Protein AF-0000000072275820 (afdb_homodimer)

Secondary structure (DSSP, 8-state):
-----------------------------S---TT-EEEEEEEETTEEEEEEE--SS--EEEEEE----SEEEEEEEES-EEEEETTEEE-PPTT-EEEEE-TT-EEEEEE-TT-EEEEEEE-HHHHHHHHGGGGGGTHHHHHHT-EEEE----HHHHHHHHHHHHHHH-TT--HHHHHHHHHHHHHHHHS---S-----SS-HHHHHHHHHHHHHHHS-TTSPPPHHHHHHHHT--HHHHHHHHHHHHSS-HHHHHHHHHHHHHHHHTTTS-HHHHHHHTT-S-HHHHHHHHHHHHSS-HHHHHHHHH-/-----------------------------S---TT-EEEEEEEETTEEEEEEE--SS--EEEEEE----SEEEEEEEES-EEEEETTEEE-PPTT-EEEEE-TT-EEEEEE-TT-EEEEEEE-HHHHHHHHGGGGGGTHHHHHHT-EEEE----HHHHHHHHHHHHHHH-TT--HHHHHHHHHHHHHHHHS---S-----SS-HHHHHHHHHHHHHHHS-TTSPPPHHHHHHHHT--HHHHHHHHHHHHSS-HHHHHHHHHHHHHHHHTTTS-HHHHHHHTT-S-HHHHHHHHHHHHSS-HHHHHHHHH-

Structure (mmCIF, N/CA/C/O backbone):
data_AF-0000000072275820-model_v1
#
loop_
_entity.id
_entity.type
_entity.pdbx_description
1 polymer 'Transcriptional regulator, AraC family'
#
loop_
_atom_site.group_PDB
_atom_site.id
_atom_site.type_symbol
_atom_site.label_atom_id
_atom_site.label_alt_id
_atom_site.label_comp_id
_atom_site.label_asym_id
_atom_site.label_entity_id
_atom_site.label_seq_id
_atom_site.pdbx_PDB_ins_code
_atom_site.Cartn_x
_atom_site.Cartn_y
_atom_site.Cartn_z
_atom_site.occupancy
_atom_site.B_iso_or_equiv
_atom_site.auth_seq_id
_atom_site.auth_comp_id
_atom_site.auth_asym_id
_atom_site.auth_atom_id
_atom_site.pdbx_PDB_model_num
ATOM 1 N N . MET A 1 1 ? 45.25 -12.016 57.812 1 24.78 1 MET A N 1
ATOM 2 C CA . MET A 1 1 ? 44.281 -12.883 57.156 1 24.78 1 MET A CA 1
ATOM 3 C C . MET A 1 1 ? 43.625 -12.164 56 1 24.78 1 MET A C 1
ATOM 5 O O . MET A 1 1 ? 43.031 -11.078 56.156 1 24.78 1 MET A O 1
ATOM 9 N N . GLU A 1 2 ? 44.031 -12.5 54.75 1 23.92 2 GLU A N 1
ATOM 10 C CA . GLU A 1 2 ? 44.094 -11.93 53.406 1 23.92 2 GLU A CA 1
ATOM 11 C C . GLU A 1 2 ? 42.75 -12.008 52.688 1 23.92 2 GLU A C 1
ATOM 13 O O . GLU A 1 2 ? 42.25 -13.102 52.375 1 23.92 2 GLU A O 1
ATOM 18 N N . ARG A 1 3 ? 41.75 -11.336 53.281 1 24.98 3 ARG A N 1
ATOM 19 C CA . ARG A 1 3 ? 40.406 -11.469 52.75 1 24.98 3 ARG A CA 1
ATOM 20 C C . ARG A 1 3 ? 40.375 -11.359 51.25 1 24.98 3 ARG A C 1
ATOM 22 O O . ARG A 1 3 ? 41.188 -10.625 50.656 1 24.98 3 ARG A O 1
ATOM 29 N N . ILE A 1 4 ? 39.719 -12.32 50.594 1 24.78 4 ILE A N 1
ATOM 30 C CA . ILE A 1 4 ? 39.406 -12.75 49.219 1 24.78 4 ILE A CA 1
ATOM 31 C C . ILE A 1 4 ? 38.75 -11.594 48.469 1 24.78 4 ILE A C 1
ATOM 33 O O . ILE A 1 4 ? 37.938 -10.844 49.031 1 24.78 4 ILE A O 1
ATOM 37 N N . ARG A 1 5 ? 39.156 -11.312 47.125 1 24.14 5 ARG A N 1
ATOM 38 C CA . ARG A 1 5 ? 39.188 -10.445 45.938 1 24.14 5 ARG A CA 1
ATOM 39 C C . ARG A 1 5 ? 37.844 -10.477 45.188 1 24.14 5 ARG A C 1
ATOM 41 O O . ARG A 1 5 ? 37.562 -11.43 44.469 1 24.14 5 ARG A O 1
ATOM 48 N N . PRO A 1 6 ? 36.656 -10.352 45.844 1 26.19 6 PRO A N 1
ATOM 49 C CA . PRO A 1 6 ? 35.562 -10.797 44.969 1 26.19 6 PRO A CA 1
ATOM 50 C C . PRO A 1 6 ? 35.5 -10.039 43.625 1 26.19 6 PRO A C 1
ATOM 52 O O . PRO A 1 6 ? 35.625 -8.812 43.625 1 26.19 6 PRO A O 1
ATOM 55 N N . SER A 1 7 ? 36.125 -10.539 42.562 1 23.16 7 SER A N 1
ATOM 56 C CA . SER A 1 7 ? 36.156 -9.922 41.25 1 23.16 7 SER A CA 1
ATOM 57 C C . SER A 1 7 ? 34.781 -9.828 40.656 1 23.16 7 SER A C 1
ATOM 59 O O . SER A 1 7 ? 34.062 -10.828 40.531 1 23.16 7 SER A O 1
ATOM 61 N N . SER A 1 8 ? 33.969 -8.844 41.031 1 24.92 8 SER A N 1
ATOM 62 C CA . SER A 1 8 ? 32.625 -8.586 40.562 1 24.92 8 SER A CA 1
ATOM 63 C C . SER A 1 8 ? 32.594 -8.5 39.031 1 24.92 8 SER A C 1
ATOM 65 O O . SER A 1 8 ? 33.094 -7.543 38.438 1 24.92 8 SER A O 1
ATOM 67 N N . GLY A 1 9 ? 32.844 -9.625 38.312 1 24.02 9 GLY A N 1
ATOM 68 C CA . GLY A 1 9 ? 32.812 -9.602 36.844 1 24.02 9 GLY A CA 1
ATOM 69 C C . GLY A 1 9 ? 31.453 -9.188 36.312 1 24.02 9 GLY A C 1
ATOM 70 O O . GLY A 1 9 ? 30.438 -9.805 36.625 1 24.02 9 GLY A O 1
ATOM 71 N N . HIS A 1 10 ? 31.172 -7.871 36.188 1 26.84 10 HIS A N 1
ATOM 72 C CA . HIS A 1 10 ? 29.953 -7.328 35.594 1 26.84 10 HIS A CA 1
ATOM 73 C C . HIS A 1 10 ? 29.719 -7.891 34.219 1 26.84 10 HIS A C 1
ATOM 75 O O . HIS A 1 10 ? 30.594 -7.805 33.344 1 26.84 10 HIS A O 1
ATOM 81 N N . PRO A 1 11 ? 28.938 -8.992 34.031 1 26 11 PRO A N 1
ATOM 82 C CA . PRO A 1 11 ? 28.719 -9.484 32.656 1 26 11 PRO A CA 1
ATOM 83 C C . PRO A 1 11 ? 28.062 -8.445 31.75 1 26 11 PRO A C 1
ATOM 85 O O . PRO A 1 11 ? 27.125 -7.773 32.156 1 26 11 PRO A O 1
ATOM 88 N N . THR A 1 12 ? 28.844 -7.602 31.094 1 25.39 12 THR A N 1
ATOM 89 C CA . THR A 1 12 ? 28.375 -6.668 30.062 1 25.39 12 THR A CA 1
ATOM 90 C C . THR A 1 12 ? 27.562 -7.395 29 1 25.39 12 THR A C 1
ATOM 92 O O . THR A 1 12 ? 28.094 -8.234 28.281 1 25.39 12 THR A O 1
ATOM 95 N N . GLY A 1 13 ? 26.391 -7.918 29.391 1 21.95 13 GLY A N 1
ATOM 96 C CA . GLY A 1 13 ? 25.562 -8.531 28.359 1 21.95 13 GLY A CA 1
ATOM 97 C C . GLY A 1 13 ? 25.391 -7.656 27.141 1 21.95 13 GLY A C 1
ATOM 98 O O . GLY A 1 13 ? 24.891 -6.531 27.234 1 21.95 13 GLY A O 1
ATOM 99 N N . GLU A 1 14 ? 26.312 -7.73 26.203 1 21.84 14 GLU A N 1
ATOM 100 C CA . GLU A 1 14 ? 26.234 -7.117 24.875 1 21.84 14 GLU A CA 1
ATOM 101 C C . GLU A 1 14 ? 24.922 -7.453 24.188 1 21.84 14 GLU A C 1
ATOM 103 O O . GLU A 1 14 ? 24.625 -8.625 23.953 1 21.84 14 GLU A O 1
ATOM 108 N N . ALA A 1 15 ? 23.891 -6.77 24.562 1 23.34 15 ALA A N 1
ATOM 109 C CA . ALA A 1 15 ? 22.672 -6.844 23.75 1 23.34 15 ALA A CA 1
ATOM 110 C C . ALA A 1 15 ? 23 -6.699 22.266 1 23.34 15 ALA A C 1
ATOM 112 O O . ALA A 1 15 ? 23.547 -5.68 21.844 1 23.34 15 ALA A O 1
ATOM 113 N N . THR A 1 16 ? 23.406 -7.828 21.641 1 22.67 16 THR A N 1
ATOM 114 C CA . THR A 1 16 ? 23.516 -7.887 20.188 1 22.67 16 THR A CA 1
ATOM 115 C C . THR A 1 16 ? 22.328 -7.188 19.516 1 22.67 16 THR A C 1
ATOM 117 O O . THR A 1 16 ? 21.188 -7.582 19.719 1 22.67 16 THR A O 1
ATOM 120 N N . THR A 1 17 ? 22.328 -5.926 19.516 1 23.05 17 THR A N 1
ATOM 121 C CA . THR A 1 17 ? 21.484 -5.09 18.672 1 23.05 17 THR A CA 1
ATOM 122 C C . THR A 1 17 ? 21.281 -5.723 17.297 1 23.05 17 THR A C 1
ATOM 124 O O . THR A 1 17 ? 22.234 -5.836 16.516 1 23.05 17 THR A O 1
ATOM 127 N N . ARG A 1 18 ? 20.672 -6.879 17.344 1 23.61 18 ARG A N 1
ATOM 128 C CA . ARG A 1 18 ? 20.391 -7.461 16.031 1 23.61 18 ARG A CA 1
ATOM 129 C C . ARG A 1 18 ? 19.859 -6.402 15.07 1 23.61 18 ARG A C 1
ATOM 131 O O . ARG A 1 18 ? 18.734 -5.906 15.242 1 23.61 18 ARG A O 1
ATOM 138 N N . MET A 1 19 ? 20.688 -5.527 14.664 1 24.2 19 MET A N 1
ATOM 139 C CA . MET A 1 19 ? 20.422 -4.66 13.516 1 24.2 19 MET A CA 1
ATOM 140 C C . MET A 1 19 ? 19.688 -5.418 12.422 1 24.2 19 MET A C 1
ATOM 142 O O . MET A 1 19 ? 20.156 -6.461 11.961 1 24.2 19 MET A O 1
ATOM 146 N N . LEU A 1 20 ? 18.516 -5.566 12.555 1 27.44 20 LEU A N 1
ATOM 147 C CA . LEU A 1 20 ? 17.719 -6.07 11.438 1 27.44 20 LEU A CA 1
ATOM 148 C C . LEU A 1 20 ? 18.203 -5.488 10.117 1 27.44 20 LEU A C 1
ATOM 150 O O . LEU A 1 20 ? 17.875 -4.352 9.773 1 27.44 20 LEU A O 1
ATOM 154 N N . GLY A 1 21 ? 19.516 -5.426 9.883 1 25.66 21 GLY A N 1
ATOM 155 C CA . GLY A 1 21 ? 20.141 -5.105 8.609 1 25.66 21 GLY A CA 1
ATOM 156 C C . GLY A 1 21 ? 19.469 -5.789 7.434 1 25.66 21 GLY A C 1
ATOM 157 O O . GLY A 1 21 ? 18.766 -6.789 7.605 1 25.66 21 GLY A O 1
ATOM 158 N N . LEU A 1 22 ? 19.266 -5.027 6.32 1 28.31 22 LEU A N 1
ATOM 159 C CA . LEU A 1 22 ? 19.156 -5.637 5 1 28.31 22 LEU A CA 1
ATOM 160 C C . LEU A 1 22 ? 19.969 -6.918 4.918 1 28.31 22 LEU A C 1
ATOM 162 O O . LEU A 1 22 ? 21.203 -6.879 5.023 1 28.31 22 LEU A O 1
ATOM 166 N N . CYS A 1 23 ? 19.766 -7.801 5.734 1 28.62 23 CYS A N 1
ATOM 167 C CA . CYS A 1 23 ? 20.531 -8.992 5.383 1 28.62 23 CYS A CA 1
ATOM 168 C C . CYS A 1 23 ? 20.391 -9.312 3.898 1 28.62 23 CYS A C 1
ATOM 170 O O . CYS A 1 23 ? 19.297 -9.641 3.434 1 28.62 23 CYS A O 1
ATOM 172 N N . GLU A 1 24 ? 20.891 -8.453 2.979 1 30.31 24 GLU A N 1
ATOM 173 C CA . GLU A 1 24 ? 21.219 -9.117 1.721 1 30.31 24 GLU A CA 1
ATOM 174 C C . GLU A 1 24 ? 21.719 -10.539 1.962 1 30.31 24 GLU A C 1
ATOM 176 O O . GLU A 1 24 ? 22.906 -10.812 1.809 1 30.31 24 GLU A O 1
ATOM 181 N N . ASP A 1 25 ? 21.562 -11 3.111 1 31 25 ASP A N 1
ATOM 182 C CA . ASP A 1 25 ? 22.016 -12.383 3.035 1 31 25 ASP A CA 1
ATOM 183 C C . ASP A 1 25 ? 21.328 -13.125 1.888 1 31 25 ASP A C 1
ATOM 185 O O . ASP A 1 25 ? 20.094 -13.195 1.837 1 31 25 ASP A O 1
ATOM 189 N N . GLU A 1 26 ? 21.844 -13.047 0.648 1 31.55 26 GLU A N 1
ATOM 190 C CA . GLU A 1 26 ? 21.578 -14.156 -0.254 1 31.55 26 GLU A CA 1
ATOM 191 C C . GLU A 1 26 ? 21.25 -15.43 0.523 1 31.55 26 GLU A C 1
ATOM 193 O O . GLU A 1 26 ? 22.094 -16.312 0.684 1 31.55 26 GLU A O 1
ATOM 198 N N . ARG A 1 27 ? 20.844 -15.297 1.686 1 33.69 27 ARG A N 1
ATOM 199 C CA . ARG A 1 27 ? 20.516 -16.562 2.326 1 33.69 27 ARG A CA 1
ATOM 200 C C . ARG A 1 27 ? 19.766 -17.484 1.367 1 33.69 27 ARG A C 1
ATOM 202 O O . ARG A 1 27 ? 18.812 -17.047 0.707 1 33.69 27 ARG A O 1
ATOM 209 N N . GLU A 1 28 ? 20.531 -18.266 0.825 1 33.09 28 GLU A N 1
ATOM 210 C CA . GLU A 1 28 ? 20.047 -19.406 0.049 1 33.09 28 GLU A CA 1
ATOM 211 C C . GLU A 1 28 ? 18.75 -19.953 0.633 1 33.09 28 GLU A C 1
ATOM 213 O O . GLU A 1 28 ? 18.75 -20.531 1.721 1 33.09 28 GLU A O 1
ATOM 218 N N . ALA A 1 29 ? 17.734 -19.156 0.801 1 37.69 29 ALA A N 1
ATOM 219 C CA . ALA A 1 29 ? 16.516 -19.906 1.086 1 37.69 29 ALA A CA 1
ATOM 220 C C . ALA A 1 29 ? 16.703 -21.391 0.739 1 37.69 29 ALA A C 1
ATOM 222 O O . ALA A 1 29 ? 17.812 -21.828 0.433 1 37.69 29 ALA A O 1
ATOM 223 N N . VAL A 1 30 ? 15.617 -21.984 0.177 1 37.34 30 VAL A N 1
ATOM 224 C CA . VAL A 1 30 ? 15.68 -23.375 -0.226 1 37.34 30 VAL A CA 1
ATOM 225 C C . VAL A 1 30 ? 16.969 -23.641 -0.994 1 37.34 30 VAL A C 1
ATOM 227 O O . VAL A 1 30 ? 17.578 -22.719 -1.537 1 37.34 30 VAL A O 1
ATOM 230 N N . GLY A 1 31 ? 17.297 -24.859 -1.239 1 42.47 31 GLY A N 1
ATOM 231 C CA . GLY A 1 31 ? 18.391 -25.453 -2.014 1 42.47 31 GLY A CA 1
ATOM 232 C C . GLY A 1 31 ? 18.812 -24.594 -3.189 1 42.47 31 GLY A C 1
ATOM 233 O O . GLY A 1 31 ? 17.969 -24.109 -3.945 1 42.47 31 GLY A O 1
ATOM 234 N N . THR A 1 32 ? 19.844 -23.719 -2.85 1 50.44 32 THR A N 1
ATOM 235 C CA . THR A 1 32 ? 20.531 -23.062 -3.957 1 50.44 32 THR A CA 1
ATOM 236 C C . THR A 1 32 ? 20.453 -23.906 -5.227 1 50.44 32 THR A C 1
ATOM 238 O O . THR A 1 32 ? 21.062 -24.969 -5.305 1 50.44 32 THR A O 1
ATOM 241 N N . LEU A 1 33 ? 19.203 -24.031 -5.613 1 61.38 33 LEU A N 1
ATOM 242 C CA . LEU A 1 33 ? 19.156 -24.641 -6.93 1 61.38 33 LEU A CA 1
ATOM 243 C C . LEU A 1 33 ? 20.016 -23.875 -7.93 1 61.38 33 LEU A C 1
ATOM 245 O O . LEU A 1 33 ? 19.875 -22.656 -8.07 1 61.38 33 LEU A O 1
ATOM 249 N N . SER A 1 34 ? 21.016 -24.531 -8.234 1 67.56 34 SER A N 1
ATOM 250 C CA . SER A 1 34 ? 21.875 -23.938 -9.25 1 67.56 34 SER A CA 1
ATOM 251 C C . SER A 1 34 ? 21.062 -23.312 -10.375 1 67.56 34 SER A C 1
ATOM 253 O O . SER A 1 34 ? 20.094 -23.906 -10.852 1 67.56 34 SER A O 1
ATOM 255 N N . GLY A 1 35 ? 21.172 -22.047 -10.586 1 76.31 35 GLY A N 1
ATOM 256 C CA . GLY A 1 35 ? 20.531 -21.359 -11.695 1 76.31 35 GLY A CA 1
ATOM 257 C C . GLY A 1 35 ? 19.375 -20.484 -11.266 1 76.31 35 GLY A C 1
ATOM 258 O O . GLY A 1 35 ? 18.828 -19.719 -12.07 1 76.31 35 GLY A O 1
ATOM 259 N N . LEU A 1 36 ? 18.984 -20.703 -10.031 1 82.75 36 LEU A N 1
ATOM 260 C CA . LEU A 1 36 ? 17.891 -19.875 -9.539 1 82.75 36 LEU A CA 1
ATOM 261 C C . LEU A 1 36 ? 18.406 -18.688 -8.734 1 82.75 36 LEU A C 1
ATOM 263 O O . LEU A 1 36 ? 19.281 -18.859 -7.883 1 82.75 36 LEU A O 1
ATOM 267 N N . ARG A 1 37 ? 18 -17.5 -9.195 1 85.56 37 ARG A N 1
ATOM 268 C CA . ARG A 1 37 ? 18.312 -16.312 -8.422 1 85.56 37 ARG A CA 1
ATOM 269 C C . ARG A 1 37 ? 17.188 -15.984 -7.445 1 85.56 37 ARG A C 1
ATOM 271 O O . ARG A 1 37 ? 16.016 -16.25 -7.73 1 85.56 37 ARG A O 1
ATOM 278 N N . SER A 1 38 ? 17.578 -15.594 -6.281 1 89.06 38 SER A N 1
ATOM 279 C CA . SER A 1 38 ? 16.547 -15.219 -5.316 1 89.06 38 SER A CA 1
ATOM 280 C C . SER A 1 38 ? 16.953 -13.992 -4.512 1 89.06 38 SER A C 1
ATOM 282 O O . SER A 1 38 ? 18.141 -13.742 -4.316 1 89.06 38 SER A O 1
ATOM 284 N N . ARG A 1 39 ? 16.047 -13.086 -4.215 1 88.19 39 ARG A N 1
ATOM 285 C CA . ARG A 1 39 ? 16.156 -11.961 -3.291 1 88.19 39 ARG A CA 1
ATOM 286 C C . ARG A 1 39 ? 15.18 -12.102 -2.131 1 88.19 39 ARG A C 1
ATOM 288 O O . ARG A 1 39 ? 13.961 -12.102 -2.334 1 88.19 39 ARG A O 1
ATOM 295 N N . CYS A 1 40 ? 15.727 -12.273 -0.979 1 91 40 CYS A N 1
ATOM 296 C CA . CYS A 1 40 ? 14.898 -12.531 0.191 1 91 40 CYS A CA 1
ATOM 297 C C . CYS A 1 40 ? 14.969 -11.375 1.181 1 91 40 CYS A C 1
ATOM 299 O O . CYS A 1 40 ? 16.047 -10.812 1.411 1 91 40 CYS A O 1
ATOM 301 N N . PHE A 1 41 ? 13.852 -10.961 1.727 1 91.88 41 PHE A N 1
ATOM 302 C CA . PHE A 1 41 ? 13.766 -9.906 2.73 1 91.88 41 PHE A CA 1
ATOM 303 C C . PHE A 1 41 ? 12.961 -10.367 3.939 1 91.88 41 PHE A C 1
ATOM 305 O O . PHE A 1 41 ? 11.859 -10.898 3.791 1 91.88 41 PHE A O 1
ATOM 312 N N . ASP A 1 42 ? 13.555 -10.172 5.086 1 92.75 42 ASP A N 1
ATOM 313 C CA . ASP A 1 42 ? 12.828 -10.383 6.332 1 92.75 42 ASP A CA 1
ATOM 314 C C . ASP A 1 42 ? 12.055 -9.133 6.738 1 92.75 42 ASP A C 1
ATOM 316 O O . ASP A 1 42 ? 12.648 -8.094 7.031 1 92.75 42 ASP A O 1
ATOM 320 N N . LEU A 1 43 ? 10.789 -9.234 6.738 1 93.12 43 LEU A N 1
ATOM 321 C CA . LEU A 1 43 ? 9.961 -8.078 7.062 1 93.12 43 LEU A CA 1
ATOM 322 C C . LEU A 1 43 ? 9.773 -7.953 8.57 1 93.12 43 LEU A C 1
ATOM 324 O O . LEU A 1 43 ? 9.852 -6.852 9.117 1 93.12 43 LEU A O 1
ATOM 328 N N . ARG A 1 44 ? 9.578 -8.984 9.258 1 90 44 ARG A N 1
ATOM 329 C CA . ARG A 1 44 ? 9.516 -9.18 10.695 1 90 44 ARG A CA 1
ATOM 330 C C . ARG A 1 44 ? 9.672 -10.656 11.055 1 90 44 ARG A C 1
ATOM 332 O O . ARG A 1 44 ? 9.586 -11.523 10.18 1 90 44 ARG A O 1
ATOM 339 N N . PRO A 1 45 ? 9.977 -10.906 12.305 1 90.81 45 PRO A N 1
ATOM 340 C CA . PRO A 1 45 ? 10.078 -12.328 12.656 1 90.81 45 PRO A CA 1
ATOM 341 C C . PRO A 1 45 ? 8.836 -13.125 12.258 1 90.81 45 PRO A C 1
ATOM 343 O O . PRO A 1 45 ? 7.719 -12.742 12.617 1 90.81 45 PRO A O 1
ATOM 346 N N . GLY A 1 46 ? 9.016 -14.141 11.469 1 95.31 46 GLY A N 1
ATOM 347 C CA . GLY A 1 46 ? 7.926 -14.992 11.039 1 95.31 46 GLY A CA 1
ATOM 348 C C . GLY A 1 46 ? 7.285 -14.539 9.742 1 95.31 46 GLY A C 1
ATOM 349 O O . GLY A 1 46 ? 6.281 -15.102 9.305 1 95.31 46 GLY A O 1
ATOM 350 N N . LEU A 1 47 ? 7.777 -13.539 9.164 1 96.81 47 LEU A N 1
ATOM 351 C CA . LEU A 1 47 ? 7.262 -13 7.914 1 96.81 47 LEU A CA 1
ATOM 352 C C . LEU A 1 47 ? 8.406 -12.578 6.992 1 96.81 47 LEU A C 1
ATOM 354 O O . LEU A 1 47 ? 9.141 -11.641 7.301 1 96.81 47 LEU A O 1
ATOM 358 N N . ALA A 1 48 ? 8.555 -13.25 5.91 1 96.25 48 ALA A N 1
ATOM 359 C CA . ALA A 1 48 ? 9.609 -12.961 4.941 1 96.25 48 ALA A CA 1
ATOM 360 C C . ALA A 1 48 ? 9.094 -13.094 3.514 1 96.25 48 ALA A C 1
ATOM 362 O O . ALA A 1 48 ? 8.062 -13.727 3.275 1 96.25 48 ALA A O 1
ATOM 363 N N . VAL A 1 49 ? 9.773 -12.461 2.59 1 97.12 49 VAL A N 1
ATOM 364 C CA . VAL A 1 49 ? 9.359 -12.523 1.192 1 97.12 49 VAL A CA 1
ATOM 365 C C . VAL A 1 49 ? 10.57 -12.773 0.303 1 97.12 49 VAL A C 1
ATOM 367 O O . VAL A 1 49 ? 11.664 -12.273 0.581 1 97.12 49 VAL A O 1
ATOM 370 N N . THR A 1 50 ? 10.367 -13.547 -0.691 1 94.94 50 THR A N 1
ATOM 371 C CA . THR A 1 50 ? 11.43 -13.852 -1.639 1 94.94 50 THR A CA 1
ATOM 372 C C . THR A 1 50 ? 10.938 -13.703 -3.074 1 94.94 50 THR A C 1
ATOM 374 O O . THR A 1 50 ? 9.82 -14.102 -3.396 1 94.94 50 THR A O 1
ATOM 377 N N . LEU A 1 51 ? 11.664 -13.078 -3.842 1 94.5 51 LEU A N 1
ATOM 378 C CA . LEU A 1 51 ? 11.492 -13.07 -5.293 1 94.5 51 LEU A CA 1
ATOM 379 C C . LEU A 1 51 ? 12.461 -14.039 -5.957 1 94.5 51 LEU A C 1
ATOM 381 O O . LEU A 1 51 ? 13.68 -13.953 -5.75 1 94.5 51 LEU A O 1
ATOM 385 N N . TYR A 1 52 ? 11.875 -14.984 -6.688 1 92.75 52 TYR A N 1
ATOM 386 C CA . TYR A 1 52 ? 12.695 -15.945 -7.414 1 92.75 52 TYR A CA 1
ATOM 387 C C . TYR A 1 52 ? 12.727 -15.625 -8.898 1 92.75 52 TYR A C 1
ATOM 389 O O . TYR A 1 52 ? 11.758 -15.109 -9.453 1 92.75 52 TYR A O 1
ATOM 397 N N . GLY A 1 53 ? 13.844 -15.938 -9.508 1 90.94 53 GLY A N 1
ATOM 398 C CA . GLY A 1 53 ? 14 -15.773 -10.945 1 90.94 53 GLY A CA 1
ATOM 399 C C . GLY A 1 53 ? 14.906 -16.828 -11.57 1 90.94 53 GLY A C 1
ATOM 400 O O . GLY A 1 53 ? 15.875 -17.266 -10.945 1 90.94 53 GLY A O 1
ATOM 401 N N . GLY A 1 54 ? 14.523 -17.266 -12.719 1 87.06 54 GLY A N 1
ATOM 402 C CA . GLY A 1 54 ? 15.406 -18.125 -13.484 1 87.06 54 GLY A CA 1
ATOM 403 C C . GLY A 1 54 ? 16.594 -17.391 -14.086 1 87.06 54 GLY A C 1
ATOM 404 O O . GLY A 1 54 ? 16.734 -16.172 -13.891 1 87.06 54 GLY A O 1
ATOM 405 N N . ASN A 1 55 ? 17.5 -18.141 -14.688 1 80.31 55 ASN A N 1
ATOM 406 C CA . ASN A 1 55 ? 18.688 -17.547 -15.297 1 80.31 55 ASN A CA 1
ATOM 407 C C . ASN A 1 55 ? 18.438 -17.141 -16.75 1 80.31 55 ASN A C 1
ATOM 409 O O . ASN A 1 55 ? 19.344 -16.672 -17.438 1 80.31 55 ASN A O 1
ATOM 413 N N . GLY A 1 56 ? 17.266 -17.312 -17.234 1 82.81 56 GLY A N 1
ATOM 414 C CA . GLY A 1 56 ? 16.891 -16.891 -18.578 1 82.81 56 GLY A CA 1
ATOM 415 C C . GLY A 1 56 ? 17.312 -17.891 -19.641 1 82.81 56 GLY A C 1
ATOM 416 O O . GLY A 1 56 ? 17.016 -17.703 -20.828 1 82.81 56 GLY A O 1
ATOM 417 N N . ARG A 1 57 ? 17.922 -18.969 -19.328 1 81.56 57 ARG A N 1
ATOM 418 C CA . ARG A 1 57 ? 18.484 -19.859 -20.344 1 81.56 57 ARG A CA 1
ATOM 419 C C . ARG A 1 57 ? 18.047 -21.312 -20.109 1 81.56 57 ARG A C 1
ATOM 421 O O . ARG A 1 57 ? 17.578 -21.969 -21.031 1 81.56 57 ARG A O 1
ATOM 428 N N . ASP A 1 58 ? 18.125 -21.781 -18.922 1 85.81 58 ASP A N 1
ATOM 429 C CA . ASP A 1 58 ? 17.984 -23.203 -18.641 1 85.81 58 ASP A CA 1
ATOM 430 C C . ASP A 1 58 ? 16.75 -23.484 -17.781 1 85.81 58 ASP A C 1
ATOM 432 O O . ASP A 1 58 ? 16.391 -22.656 -16.938 1 85.81 58 ASP A O 1
ATOM 436 N N . GLU A 1 59 ? 16.172 -24.562 -18.078 1 88.06 59 GLU A N 1
ATOM 437 C CA . GLU A 1 59 ? 15.188 -25.109 -17.141 1 88.06 59 GLU A CA 1
ATOM 438 C C . GLU A 1 59 ? 15.859 -25.672 -15.898 1 88.06 59 GLU A C 1
ATOM 440 O O . GLU A 1 59 ? 16.953 -26.25 -15.977 1 88.06 59 GLU A O 1
ATOM 445 N N . ILE A 1 60 ? 15.188 -25.484 -14.828 1 88.31 60 ILE A N 1
ATOM 446 C CA . ILE A 1 60 ? 15.727 -25.984 -13.57 1 88.31 60 ILE A CA 1
ATOM 447 C C . ILE A 1 60 ? 14.812 -27.062 -13.008 1 88.31 60 ILE A C 1
ATOM 449 O O . ILE A 1 60 ? 13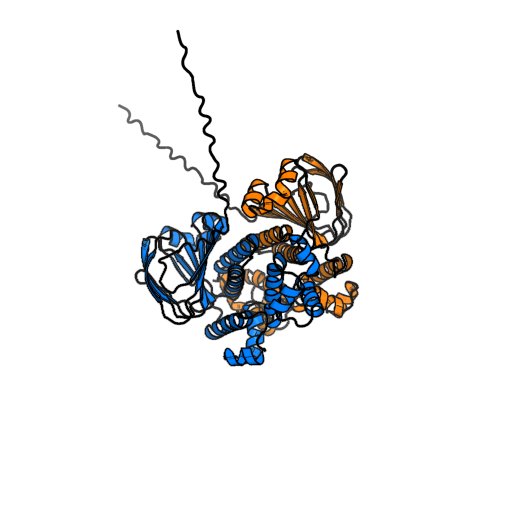.594 -26.891 -12.938 1 88.31 60 ILE A O 1
ATOM 453 N N . ARG A 1 61 ? 15.43 -28.219 -12.711 1 88.81 61 ARG A N 1
ATOM 454 C CA . ARG A 1 61 ? 14.719 -29.312 -12.055 1 88.81 61 ARG A CA 1
ATOM 455 C C . ARG A 1 61 ? 15.391 -29.688 -10.734 1 88.81 61 ARG A C 1
ATOM 457 O O . ARG A 1 61 ? 16.625 -29.703 -10.641 1 88.81 61 ARG A O 1
ATOM 464 N N . ALA A 1 62 ? 14.539 -29.891 -9.773 1 87.19 62 ALA A N 1
ATOM 465 C CA . ALA A 1 62 ? 15.125 -30.25 -8.492 1 87.19 62 ALA A CA 1
ATOM 466 C C . ALA A 1 62 ? 14.141 -31.062 -7.648 1 87.19 62 ALA A C 1
ATOM 468 O O . ALA A 1 62 ? 12.93 -30.984 -7.855 1 87.19 62 ALA A O 1
ATOM 469 N N . THR A 1 63 ? 14.695 -31.984 -6.852 1 88.88 63 THR A N 1
ATOM 470 C CA . THR A 1 63 ? 13.984 -32.625 -5.758 1 88.88 63 THR A CA 1
ATOM 471 C C . THR A 1 63 ? 14.531 -32.188 -4.41 1 88.88 63 THR A C 1
ATOM 473 O O . THR A 1 63 ? 15.727 -32.344 -4.133 1 88.88 63 THR A O 1
ATOM 476 N N . LEU A 1 64 ? 13.648 -31.578 -3.709 1 87.38 64 LEU A N 1
ATOM 477 C CA . LEU A 1 64 ? 14.109 -30.984 -2.461 1 87.38 64 LEU A CA 1
ATOM 478 C C . LEU A 1 64 ? 13.211 -31.391 -1.299 1 87.38 64 LEU A C 1
ATOM 480 O O . LEU A 1 64 ? 12.094 -31.859 -1.509 1 87.38 64 LEU A O 1
ATOM 484 N N . ARG A 1 65 ? 13.828 -31.312 -0.088 1 90.38 65 ARG A N 1
ATOM 485 C CA . ARG A 1 65 ? 13.039 -31.438 1.135 1 90.38 65 ARG A CA 1
ATOM 486 C C . ARG A 1 65 ? 12.594 -30.078 1.648 1 90.38 65 ARG A C 1
ATOM 488 O O . ARG A 1 65 ? 13.406 -29.156 1.781 1 90.38 65 ARG A O 1
ATOM 495 N N . ASN A 1 66 ? 11.328 -29.984 1.863 1 92.38 66 ASN A N 1
ATOM 496 C CA . ASN A 1 66 ? 10.805 -28.719 2.402 1 92.38 66 ASN A CA 1
ATOM 497 C C . ASN A 1 66 ? 11.102 -28.594 3.891 1 92.38 66 ASN A C 1
ATOM 499 O O . ASN A 1 66 ? 10.484 -29.266 4.719 1 92.38 66 ASN A O 1
ATOM 503 N N . THR A 1 67 ? 11.977 -27.688 4.211 1 89.06 67 THR A N 1
ATOM 504 C CA . THR A 1 67 ? 12.352 -27.484 5.605 1 89.06 67 THR A CA 1
ATOM 505 C C . THR A 1 67 ? 11.633 -26.281 6.203 1 89.06 67 THR A C 1
ATOM 507 O O . THR A 1 67 ? 11.789 -25.984 7.387 1 89.06 67 THR A O 1
ATOM 510 N N . SER A 1 68 ? 10.852 -25.656 5.34 1 92.38 68 SER A N 1
ATOM 511 C CA . SER A 1 68 ? 10.141 -24.469 5.816 1 92.38 68 SER A CA 1
ATOM 512 C C . SER A 1 68 ? 8.945 -24.844 6.68 1 92.38 68 SER A C 1
ATOM 514 O O . SER A 1 68 ? 8.203 -25.781 6.352 1 92.38 68 SER A O 1
ATOM 516 N N . GLU A 1 69 ? 8.805 -24.125 7.824 1 94.56 69 GLU A N 1
ATOM 517 C CA . GLU A 1 69 ? 7.641 -24.297 8.688 1 94.56 69 GLU A CA 1
ATOM 518 C C . GLU A 1 69 ? 6.613 -23.188 8.438 1 94.56 69 GLU A C 1
ATOM 520 O O . GLU A 1 69 ? 5.637 -23.062 9.18 1 94.56 69 GLU A O 1
ATOM 525 N N . ASN A 1 70 ? 6.855 -22.453 7.434 1 97.56 70 ASN A N 1
ATOM 526 C CA . ASN A 1 70 ? 5.988 -21.328 7.121 1 97.56 70 ASN A CA 1
ATOM 527 C C . ASN A 1 70 ? 4.926 -21.703 6.09 1 97.56 70 ASN A C 1
ATOM 529 O O . ASN A 1 70 ? 5.074 -22.688 5.371 1 97.56 70 ASN A O 1
ATOM 533 N N . ILE A 1 71 ? 3.85 -21 6.133 1 97.38 71 ILE A N 1
ATOM 534 C CA . ILE A 1 71 ? 2.867 -21.031 5.055 1 97.38 71 ILE A CA 1
ATOM 535 C C . ILE A 1 71 ? 3.33 -20.125 3.91 1 97.38 71 ILE A C 1
ATOM 537 O O . ILE A 1 71 ? 3.725 -18.984 4.133 1 97.38 71 ILE A O 1
ATOM 541 N N . HIS A 1 72 ? 3.283 -20.656 2.729 1 96.75 72 HIS A N 1
ATOM 542 C CA . HIS A 1 72 ? 3.789 -19.922 1.569 1 96.75 72 HIS A CA 1
ATOM 543 C C . HIS A 1 72 ? 2.648 -19.375 0.719 1 96.75 72 HIS A C 1
ATOM 545 O O . HIS A 1 72 ? 1.812 -20.141 0.231 1 96.75 72 HIS A O 1
ATOM 551 N N . PHE A 1 73 ? 2.537 -18.125 0.588 1 95.56 73 PHE A N 1
ATOM 552 C CA . PHE A 1 73 ? 1.646 -17.469 -0.356 1 95.56 73 PHE A CA 1
ATOM 553 C C . PHE A 1 73 ? 2.404 -17.031 -1.606 1 95.56 73 PHE A C 1
ATOM 555 O O . PHE A 1 73 ? 3.301 -16.188 -1.536 1 95.56 73 PHE A O 1
ATOM 562 N N . CYS A 1 74 ? 1.979 -17.562 -2.721 1 95.12 74 CYS A N 1
ATOM 563 C CA . CYS A 1 74 ? 2.816 -17.453 -3.908 1 95.12 74 CYS A CA 1
ATOM 564 C C . CYS A 1 74 ? 2.023 -16.891 -5.086 1 95.12 74 CYS A C 1
ATOM 566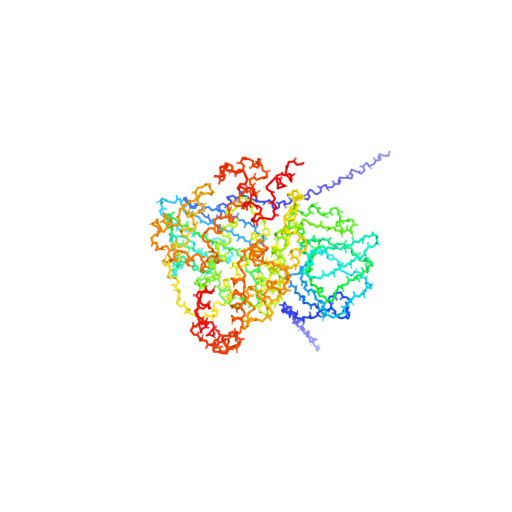 O O . CYS A 1 74 ? 0.792 -16.953 -5.098 1 95.12 74 CYS A O 1
ATOM 568 N N . CYS A 1 75 ? 2.721 -16.391 -6.023 1 93.19 75 CYS A N 1
ATOM 569 C CA . CYS A 1 75 ? 2.172 -15.977 -7.309 1 93.19 75 CYS A CA 1
ATOM 570 C C . CYS A 1 75 ? 3.232 -16.047 -8.406 1 93.19 75 CYS A C 1
ATOM 572 O O . CYS A 1 75 ? 4.32 -15.492 -8.258 1 93.19 75 CYS A O 1
ATOM 574 N N . LEU A 1 76 ? 2.938 -16.766 -9.414 1 90.12 76 LEU A N 1
ATOM 575 C CA . LEU A 1 76 ? 3.826 -16.812 -10.57 1 90.12 76 LEU A CA 1
ATOM 576 C C . LEU A 1 76 ? 3.73 -15.523 -11.383 1 90.12 76 LEU A C 1
ATOM 578 O O . LEU A 1 76 ? 2.639 -15.117 -11.789 1 90.12 76 LEU A O 1
ATOM 582 N N . LEU A 1 77 ? 4.844 -14.914 -11.617 1 88.62 77 LEU A N 1
ATOM 583 C CA . LEU A 1 77 ? 4.844 -13.633 -12.32 1 88.62 77 LEU A CA 1
ATOM 584 C C . LEU A 1 77 ? 5.203 -13.82 -13.789 1 88.62 77 LEU A C 1
ATOM 586 O O . LEU A 1 77 ? 4.793 -13.031 -14.641 1 88.62 77 LEU A O 1
ATOM 590 N N . ARG A 1 78 ? 5.984 -14.797 -14.047 1 85.75 78 ARG A N 1
ATOM 591 C CA . ARG A 1 78 ? 6.457 -15.07 -15.398 1 85.75 78 ARG A CA 1
ATOM 592 C C . ARG A 1 78 ? 6.914 -16.516 -15.539 1 85.75 78 ARG A C 1
ATOM 594 O O . ARG A 1 78 ? 7.316 -17.141 -14.555 1 85.75 78 ARG A O 1
ATOM 601 N N . GLY A 1 79 ? 6.758 -17.031 -16.828 1 86.44 79 GLY A N 1
ATOM 602 C CA . GLY A 1 79 ? 7.293 -18.359 -17.141 1 86.44 79 GLY A CA 1
ATOM 603 C C . GLY A 1 79 ? 6.414 -19.484 -16.641 1 86.44 79 GLY A C 1
ATOM 604 O O . GLY A 1 79 ? 5.188 -19.375 -16.656 1 86.44 79 GLY A O 1
ATOM 605 N N . ALA A 1 80 ? 7.051 -20.562 -16.359 1 86.5 80 ALA A N 1
ATOM 606 C CA . ALA A 1 80 ? 6.324 -21.766 -15.953 1 86.5 80 ALA A CA 1
ATOM 607 C C . ALA A 1 80 ? 6.961 -22.391 -14.719 1 86.5 80 ALA A C 1
ATOM 609 O O . ALA A 1 80 ? 8.172 -22.297 -14.523 1 86.5 80 ALA A O 1
ATOM 610 N N . SER A 1 81 ? 6.082 -22.859 -13.953 1 90.38 81 SER A N 1
ATOM 611 C CA . SER A 1 81 ? 6.535 -23.594 -12.773 1 90.38 81 SER A CA 1
ATOM 612 C C . SER A 1 81 ? 5.621 -24.781 -12.477 1 90.38 81 SER A C 1
ATOM 614 O O . SER A 1 81 ? 4.414 -24.719 -12.727 1 90.38 81 SER A O 1
ATOM 616 N N . GLU A 1 82 ? 6.215 -25.875 -12.055 1 90.69 82 GLU A N 1
ATOM 617 C CA . GLU A 1 82 ? 5.5 -27.062 -11.602 1 90.69 82 GLU A CA 1
ATOM 618 C C . GLU A 1 82 ? 6.117 -27.625 -10.32 1 90.69 82 GLU A C 1
ATOM 620 O O . GLU A 1 82 ? 7.34 -27.641 -10.172 1 90.69 82 GLU A O 1
ATOM 625 N N . ALA A 1 83 ? 5.27 -27.922 -9.438 1 91.5 83 ALA A N 1
ATOM 626 C CA . ALA A 1 83 ? 5.723 -28.578 -8.211 1 91.5 83 ALA A CA 1
ATOM 627 C C . ALA A 1 83 ? 4.828 -29.75 -7.852 1 91.5 83 ALA A C 1
ATOM 629 O O . ALA A 1 83 ? 3.607 -29.688 -8.031 1 91.5 83 ALA A O 1
ATOM 630 N N . VAL A 1 84 ? 5.445 -30.844 -7.402 1 91.19 84 VAL A N 1
ATOM 631 C CA . VAL A 1 84 ? 4.707 -32.031 -6.957 1 91.19 84 VAL A CA 1
ATOM 632 C C . VAL A 1 84 ? 5.062 -32.344 -5.508 1 91.19 84 VAL A C 1
ATOM 634 O O . VAL A 1 84 ? 6.238 -32.469 -5.168 1 91.19 84 VAL A O 1
ATOM 637 N N . ILE A 1 85 ? 4.113 -32.312 -4.711 1 92.44 85 ILE A N 1
ATOM 638 C CA . ILE A 1 85 ? 4.223 -32.781 -3.33 1 92.44 85 ILE A CA 1
ATOM 639 C C . ILE A 1 85 ? 3.229 -33.906 -3.076 1 92.44 85 ILE A C 1
ATOM 641 O O . ILE A 1 85 ? 2.035 -33.75 -3.352 1 92.44 85 ILE A O 1
ATOM 645 N N . ARG A 1 86 ? 3.746 -34.969 -2.512 1 89.5 86 ARG A N 1
ATOM 646 C CA . ARG A 1 86 ? 2.9 -36.156 -2.41 1 89.5 86 ARG A CA 1
ATOM 647 C C . ARG A 1 86 ? 2.273 -36.5 -3.758 1 89.5 86 ARG A C 1
ATOM 649 O O . ARG A 1 86 ? 2.982 -36.688 -4.75 1 89.5 86 ARG A O 1
ATOM 656 N N . ASN A 1 87 ? 1.051 -36.531 -3.891 1 85.94 87 ASN A N 1
ATOM 657 C CA . ASN A 1 87 ? 0.365 -36.812 -5.148 1 85.94 87 ASN A CA 1
ATOM 658 C C . ASN A 1 87 ? -0.375 -35.594 -5.664 1 85.94 87 ASN A C 1
ATOM 660 O O . ASN A 1 87 ? -1.297 -35.719 -6.473 1 85.94 87 ASN A O 1
ATOM 664 N N . HIS A 1 88 ? 0.135 -34.469 -5.199 1 89 88 HIS A N 1
ATOM 665 C CA . HIS A 1 88 ? -0.513 -33.219 -5.613 1 89 88 HIS A CA 1
ATOM 666 C C . HIS A 1 88 ? 0.387 -32.438 -6.547 1 89 88 HIS A C 1
ATOM 668 O O . HIS A 1 88 ? 1.567 -32.219 -6.254 1 89 88 HIS A O 1
ATOM 674 N N . LEU A 1 89 ? -0.178 -32.031 -7.648 1 89.19 89 LEU A N 1
ATOM 675 C CA . LEU A 1 89 ? 0.541 -31.219 -8.617 1 89.19 89 LEU A CA 1
ATOM 676 C C . LEU A 1 89 ? 0.075 -29.766 -8.562 1 89.19 89 LEU A C 1
ATOM 678 O O . LEU A 1 89 ? -1.127 -29.5 -8.57 1 89.19 89 LEU A O 1
ATOM 682 N N . ALA A 1 90 ? 1.022 -28.891 -8.461 1 88 90 ALA A N 1
ATOM 683 C CA . ALA A 1 90 ? 0.749 -27.453 -8.578 1 88 90 ALA A CA 1
ATOM 684 C C . ALA A 1 90 ? 1.409 -26.875 -9.828 1 88 90 ALA A C 1
ATOM 686 O O . ALA A 1 90 ? 2.633 -26.938 -9.977 1 88 90 ALA A O 1
ATOM 687 N N . ALA A 1 91 ? 0.643 -26.406 -10.688 1 88.25 91 ALA A N 1
ATOM 688 C CA . ALA A 1 91 ? 1.08 -25.719 -11.898 1 88.25 91 ALA A CA 1
ATOM 689 C C . ALA A 1 91 ? 0.288 -24.438 -12.117 1 88.25 91 ALA A C 1
ATOM 691 O O . ALA A 1 91 ? -0.545 -24.359 -13.023 1 88.25 91 ALA A O 1
ATOM 692 N N . PRO A 1 92 ? 0.637 -23.453 -11.328 1 84.94 92 PRO A N 1
ATOM 693 C CA . PRO A 1 92 ? -0.155 -22.219 -11.406 1 84.94 92 PRO A CA 1
ATOM 694 C C . PRO A 1 92 ? 0.039 -21.469 -12.719 1 84.94 92 PRO A C 1
ATOM 696 O O . PRO A 1 92 ? 1.123 -21.516 -13.305 1 84.94 92 PRO A O 1
ATOM 699 N N . ALA A 1 93 ? -1.062 -20.781 -13.125 1 81.31 93 ALA A N 1
ATOM 700 C CA . ALA A 1 93 ? -0.95 -19.828 -14.219 1 81.31 93 ALA A CA 1
ATOM 701 C C . ALA A 1 93 ? -0.307 -18.516 -13.742 1 81.31 93 ALA A C 1
ATOM 703 O O . ALA A 1 93 ? -0.331 -18.203 -12.555 1 81.31 93 ALA A O 1
ATOM 704 N N . VAL A 1 94 ? 0.326 -17.844 -14.703 1 82.75 94 VAL A N 1
ATOM 705 C CA . VAL A 1 94 ? 0.872 -16.531 -14.383 1 82.75 94 VAL A CA 1
ATOM 706 C C . VAL A 1 94 ? -0.222 -15.656 -13.789 1 82.75 94 VAL A C 1
ATOM 708 O O . VAL A 1 94 ? -1.324 -15.562 -14.336 1 82.75 94 VAL A O 1
ATOM 711 N N . GLY A 1 95 ? 0.081 -15.078 -12.648 1 80.31 95 GLY A N 1
ATOM 712 C CA . GLY A 1 95 ? -0.862 -14.195 -11.984 1 80.31 95 GLY A CA 1
ATOM 713 C C . GLY A 1 95 ? -1.757 -14.914 -10.992 1 80.31 95 GLY A C 1
ATOM 714 O O . GLY A 1 95 ? -2.455 -14.273 -10.203 1 80.31 95 GLY A O 1
ATOM 715 N N . GLU A 1 96 ? -1.724 -16.188 -11.008 1 81.88 96 GLU A N 1
ATOM 716 C CA . GLU A 1 96 ? -2.561 -16.953 -10.094 1 81.88 96 GLU A CA 1
ATOM 717 C C . GLU A 1 96 ? -1.915 -17.062 -8.711 1 81.88 96 GLU A C 1
ATOM 719 O O . GLU A 1 96 ? -0.733 -17.406 -8.602 1 81.88 96 GLU A O 1
ATOM 724 N N . GLY A 1 97 ? -2.744 -16.688 -7.73 1 86.25 97 GLY A N 1
ATOM 725 C CA . GLY A 1 97 ? -2.287 -16.906 -6.367 1 86.25 97 GLY A CA 1
ATOM 726 C C . GLY A 1 97 ? -2.486 -18.328 -5.887 1 86.25 97 GLY A C 1
ATOM 727 O O . GLY A 1 97 ? -3.484 -18.969 -6.227 1 86.25 97 GLY A O 1
ATOM 728 N N . TYR A 1 98 ? -1.599 -18.844 -5.109 1 89.38 98 TYR A N 1
ATOM 729 C CA . TYR A 1 98 ? -1.762 -20.156 -4.508 1 89.38 98 TYR A CA 1
ATOM 730 C C . TYR A 1 98 ? -1.068 -20.234 -3.152 1 89.38 98 TYR A C 1
ATOM 732 O O . TYR A 1 98 ? -0.142 -19.453 -2.881 1 89.38 98 TYR A O 1
ATOM 740 N N . VAL A 1 99 ? -1.542 -21.047 -2.311 1 93.44 99 VAL A N 1
ATOM 741 C CA . VAL A 1 99 ? -1.029 -21.219 -0.955 1 93.44 99 VAL A CA 1
ATOM 742 C C . VAL A 1 99 ? -0.506 -22.641 -0.773 1 93.44 99 VAL A C 1
ATOM 744 O O . VAL A 1 99 ? -1.111 -23.594 -1.26 1 93.44 99 VAL A O 1
ATOM 747 N N . VAL A 1 100 ? 0.698 -22.734 -0.168 1 94.81 100 VAL A N 1
ATOM 748 C CA . VAL A 1 100 ? 1.304 -24.031 0.081 1 94.81 100 VAL A CA 1
ATOM 749 C C . VAL A 1 100 ? 1.771 -24.125 1.532 1 94.81 100 VAL A C 1
ATOM 751 O O . VAL A 1 100 ? 2.344 -23.172 2.062 1 94.81 100 VAL A O 1
ATOM 754 N N . PHE A 1 101 ? 1.476 -25.156 2.168 1 96.56 101 PHE A N 1
ATOM 755 C CA . PHE A 1 101 ? 1.979 -25.531 3.486 1 96.56 101 PHE A CA 1
ATOM 756 C C . PHE A 1 101 ? 2.205 -27.031 3.576 1 96.56 101 PHE A C 1
ATOM 758 O O . PHE A 1 101 ? 1.25 -27.812 3.562 1 96.56 101 PHE A O 1
ATOM 765 N N . ALA A 1 102 ? 3.447 -27.469 3.635 1 95.44 102 ALA A N 1
ATOM 766 C CA . ALA A 1 102 ? 3.795 -28.875 3.633 1 95.44 102 ALA A CA 1
ATOM 767 C C . ALA A 1 102 ? 5.125 -29.125 4.34 1 95.44 102 ALA A C 1
ATOM 769 O O . ALA A 1 102 ? 6.07 -29.641 3.74 1 95.44 102 ALA A O 1
ATOM 770 N N . PRO A 1 103 ? 5.184 -28.797 5.648 1 94.69 103 PRO A N 1
ATOM 771 C CA . PRO A 1 103 ? 6.445 -28.953 6.375 1 94.69 103 PRO A CA 1
ATOM 772 C C . PRO A 1 103 ? 6.934 -30.391 6.402 1 94.69 103 PRO A C 1
ATOM 774 O O . PRO A 1 103 ? 6.164 -31.312 6.707 1 94.69 103 PRO A O 1
ATOM 777 N N . GLY A 1 104 ? 8.234 -30.531 6.062 1 93.06 104 GLY A N 1
ATOM 778 C CA . GLY A 1 104 ? 8.875 -31.828 6.168 1 93.06 104 GLY A CA 1
ATOM 779 C C . GLY A 1 104 ? 8.625 -32.719 4.965 1 93.06 104 GLY A C 1
ATOM 780 O O . GLY A 1 104 ? 9.102 -33.844 4.914 1 93.06 104 GLY A O 1
ATOM 781 N N . GLU A 1 105 ? 7.867 -32.25 4.012 1 93.19 105 GLU A N 1
ATOM 782 C CA . GLU A 1 105 ? 7.535 -33.062 2.838 1 93.19 105 GLU A CA 1
ATOM 783 C C . GLU A 1 105 ? 8.602 -32.938 1.757 1 93.19 105 GLU A C 1
ATOM 785 O O . GLU A 1 105 ? 9.188 -31.859 1.581 1 93.19 105 GLU A O 1
ATOM 790 N N . ASP A 1 106 ? 8.828 -33.969 1.098 1 92.38 106 ASP A N 1
ATOM 791 C CA . ASP A 1 106 ? 9.641 -33.906 -0.116 1 92.38 106 ASP A CA 1
ATOM 792 C C . ASP A 1 106 ? 8.82 -33.406 -1.295 1 92.38 106 ASP A C 1
ATOM 794 O O . ASP A 1 106 ? 7.605 -33.594 -1.348 1 92.38 106 ASP A O 1
ATOM 798 N N . PHE A 1 107 ? 9.508 -32.625 -2.141 1 90.44 107 PHE A N 1
ATOM 799 C CA . PHE A 1 107 ? 8.797 -32.219 -3.334 1 90.44 107 PHE A CA 1
ATOM 800 C C . PHE A 1 107 ? 9.734 -32.125 -4.531 1 90.44 107 PHE A C 1
ATOM 802 O O . PHE A 1 107 ? 10.945 -32 -4.367 1 90.44 107 PHE A O 1
ATOM 809 N N . SER A 1 108 ? 9.18 -32.344 -5.652 1 91.88 108 SER A N 1
ATOM 810 C CA . SER A 1 108 ? 9.875 -32.125 -6.918 1 91.88 108 SER A CA 1
ATOM 811 C C . SER A 1 108 ? 9.383 -30.859 -7.605 1 91.88 108 SER A C 1
ATOM 813 O O . SER A 1 108 ? 8.203 -30.516 -7.523 1 91.88 108 SER A O 1
ATOM 815 N N . ALA A 1 109 ? 10.336 -30.109 -8.195 1 91.5 109 ALA A N 1
ATOM 816 C CA . ALA A 1 109 ? 9.961 -28.859 -8.836 1 91.5 109 ALA A CA 1
ATOM 817 C C . ALA A 1 109 ? 10.648 -28.703 -10.195 1 91.5 109 ALA A C 1
ATOM 819 O O . ALA A 1 109 ? 11.758 -29.203 -10.391 1 91.5 109 ALA A O 1
ATOM 820 N N . ARG A 1 110 ? 9.938 -28.125 -11.055 1 90.62 110 ARG A N 1
ATOM 821 C CA . ARG A 1 110 ? 10.43 -27.734 -12.367 1 90.62 110 ARG A CA 1
ATOM 822 C C . ARG A 1 110 ? 10.148 -26.266 -12.641 1 90.62 110 ARG A C 1
ATOM 824 O O . ARG A 1 110 ? 9.016 -25.797 -12.492 1 90.62 110 ARG A O 1
ATOM 831 N N . TYR A 1 111 ? 11.188 -25.516 -13.039 1 91.19 111 TYR A N 1
ATOM 832 C CA . TYR A 1 111 ? 11.062 -24.094 -13.328 1 91.19 111 TYR A CA 1
ATOM 833 C C . TYR A 1 111 ? 11.578 -23.766 -14.727 1 91.19 111 TYR A C 1
ATOM 835 O O . TYR A 1 111 ? 12.672 -24.203 -15.109 1 91.19 111 TYR A O 1
ATOM 843 N N . GLY A 1 112 ? 10.773 -23.078 -15.469 1 89.38 112 GLY A N 1
ATOM 844 C CA . GLY A 1 112 ? 11.227 -22.641 -16.781 1 89.38 112 GLY A CA 1
ATOM 845 C C . GLY A 1 112 ? 12.336 -21.609 -16.703 1 89.38 112 GLY A C 1
ATOM 846 O O . GLY A 1 112 ? 12.617 -21.047 -15.641 1 89.38 112 GLY A O 1
ATOM 847 N N . PRO A 1 113 ? 13.023 -21.344 -17.859 1 85.69 113 PRO A N 1
ATOM 848 C CA . PRO A 1 113 ? 14.172 -20.453 -17.875 1 85.69 113 PRO A CA 1
ATOM 849 C C . PRO A 1 113 ? 13.812 -19.016 -17.469 1 85.69 113 PRO A C 1
ATOM 851 O O . PRO A 1 113 ? 14.641 -18.312 -16.891 1 85.69 113 PRO A O 1
ATOM 854 N N . THR A 1 114 ? 12.578 -18.562 -17.734 1 86.5 114 THR A N 1
ATOM 855 C CA . THR A 1 114 ? 12.203 -17.188 -17.484 1 86.5 114 THR A CA 1
ATOM 856 C C . THR A 1 114 ? 11.336 -17.078 -16.234 1 86.5 114 THR A C 1
ATOM 858 O O . THR A 1 114 ? 10.664 -16.062 -16.031 1 86.5 114 THR A O 1
ATOM 861 N N . TYR A 1 115 ? 11.414 -18.125 -15.477 1 87.44 115 TYR A N 1
ATOM 862 C CA . TYR A 1 115 ? 10.617 -18.266 -14.258 1 87.44 115 TYR A CA 1
ATOM 863 C C . TYR A 1 115 ? 10.82 -17.062 -13.336 1 87.44 115 TYR A C 1
ATOM 865 O O . TYR A 1 115 ? 11.953 -16.641 -13.094 1 87.44 115 TYR A O 1
ATOM 873 N N . ARG A 1 116 ? 9.688 -16.375 -12.93 1 90.88 116 ARG A N 1
ATOM 874 C CA . ARG A 1 116 ? 9.672 -15.344 -11.898 1 90.88 116 ARG A CA 1
ATOM 875 C C . ARG A 1 116 ? 8.5 -15.547 -10.945 1 90.88 116 ARG A C 1
ATOM 877 O O . ARG A 1 116 ? 7.352 -15.68 -11.375 1 90.88 116 ARG A O 1
ATOM 884 N N . HIS A 1 117 ? 8.828 -15.531 -9.672 1 92.62 117 HIS A N 1
ATOM 885 C CA . HIS A 1 117 ? 7.844 -15.984 -8.695 1 92.62 117 HIS A CA 1
ATOM 886 C C . HIS A 1 117 ? 8.023 -15.281 -7.359 1 92.62 117 HIS A C 1
ATOM 888 O O . HIS A 1 117 ? 9.156 -15.094 -6.902 1 92.62 117 HIS A O 1
ATOM 894 N N . ILE A 1 118 ? 6.871 -14.859 -6.824 1 95.88 118 ILE A N 1
ATOM 895 C CA . ILE A 1 118 ? 6.898 -14.297 -5.477 1 95.88 118 ILE A CA 1
ATOM 896 C C . ILE A 1 118 ? 6.484 -15.367 -4.465 1 95.88 118 ILE A C 1
ATOM 898 O O . ILE A 1 118 ? 5.551 -16.141 -4.715 1 95.88 118 ILE A O 1
ATOM 902 N N . ASP A 1 119 ? 7.172 -15.383 -3.355 1 96.5 119 ASP A N 1
ATOM 903 C CA . ASP A 1 119 ? 6.848 -16.281 -2.246 1 96.5 119 ASP A CA 1
ATOM 904 C C . ASP A 1 119 ? 6.844 -15.516 -0.918 1 96.5 119 ASP A C 1
ATOM 906 O O . ASP A 1 119 ? 7.902 -15.156 -0.401 1 96.5 119 ASP A O 1
ATOM 910 N N . LEU A 1 120 ? 5.691 -15.242 -0.428 1 97.69 120 LEU A N 1
ATOM 911 C CA . LEU A 1 120 ? 5.551 -14.695 0.914 1 97.69 120 LEU A CA 1
ATOM 912 C C . LEU A 1 120 ? 5.43 -15.805 1.951 1 97.69 120 LEU A C 1
ATOM 914 O O . LEU A 1 120 ? 4.461 -16.562 1.938 1 97.69 120 LEU A O 1
ATOM 918 N N . MET A 1 121 ? 6.391 -15.852 2.832 1 97.88 121 MET A N 1
ATOM 919 C CA . MET A 1 121 ? 6.453 -16.906 3.848 1 97.88 121 MET A CA 1
ATOM 920 C C . MET A 1 121 ? 6 -16.375 5.203 1 97.88 121 MET A C 1
ATOM 922 O O . MET A 1 121 ? 6.574 -15.414 5.723 1 97.88 121 MET A O 1
ATOM 926 N N . VAL A 1 122 ? 4.984 -17.031 5.742 1 97.94 122 VAL A N 1
ATOM 927 C CA . VAL A 1 122 ? 4.383 -16.516 6.969 1 97.94 122 VAL A CA 1
ATOM 928 C C . VAL A 1 122 ? 4.254 -17.656 7.988 1 97.94 122 VAL A C 1
ATOM 930 O O . VAL A 1 122 ? 3.662 -18.688 7.695 1 97.94 122 VAL A O 1
ATOM 933 N N . ALA A 1 123 ? 4.824 -17.422 9.18 1 97.75 123 ALA A N 1
ATOM 934 C CA . ALA A 1 123 ? 4.59 -18.375 10.266 1 97.75 123 ALA A CA 1
ATOM 935 C C . ALA A 1 123 ? 3.111 -18.438 10.625 1 97.75 123 ALA A C 1
ATOM 937 O O . ALA A 1 123 ? 2.42 -17.422 10.641 1 97.75 123 ALA A O 1
ATOM 938 N N . PRO A 1 124 ? 2.582 -19.641 10.953 1 96.62 124 PRO A N 1
ATOM 939 C CA . PRO A 1 124 ? 1.149 -19.781 11.219 1 96.62 124 PRO A CA 1
ATOM 940 C C . PRO A 1 124 ? 0.637 -18.828 12.289 1 96.62 124 PRO A C 1
ATOM 942 O O . PRO A 1 124 ? -0.449 -18.266 12.148 1 96.62 124 PRO A O 1
ATOM 945 N N . ASP A 1 125 ? 1.386 -18.641 13.344 1 95.25 125 ASP A N 1
ATOM 946 C CA . ASP A 1 125 ? 0.934 -17.75 14.414 1 95.25 125 ASP A CA 1
ATOM 947 C C . ASP A 1 125 ? 0.911 -16.297 13.945 1 95.25 125 ASP A C 1
ATOM 949 O O . ASP A 1 125 ? 0.008 -15.539 14.305 1 95.25 125 ASP A O 1
ATOM 953 N N . VAL A 1 126 ? 1.929 -15.945 13.18 1 96.25 126 VAL A N 1
ATOM 954 C CA . VAL A 1 126 ? 1.984 -14.594 12.617 1 96.25 126 VAL A CA 1
ATOM 955 C C . VAL A 1 126 ? 0.814 -14.383 11.664 1 96.25 126 VAL A C 1
ATOM 957 O O . VAL A 1 126 ? 0.186 -13.32 11.664 1 96.25 126 VAL A O 1
ATOM 960 N N . LEU A 1 127 ? 0.526 -15.383 10.867 1 96.62 127 LEU A N 1
ATOM 961 C CA . LEU A 1 127 ? -0.602 -15.289 9.945 1 96.62 127 LEU A CA 1
ATOM 962 C C . LEU A 1 127 ? -1.909 -15.094 10.711 1 96.62 127 LEU A C 1
ATOM 964 O O . LEU A 1 127 ? -2.73 -14.258 10.336 1 96.62 127 LEU A O 1
ATOM 968 N N . ALA A 1 128 ? -2.119 -15.914 11.719 1 93.75 128 ALA A N 1
ATOM 969 C CA . ALA A 1 128 ? -3.336 -15.812 12.523 1 93.75 128 ALA A CA 1
ATOM 970 C C . ALA A 1 128 ? -3.502 -14.406 13.086 1 93.75 128 ALA A C 1
ATOM 972 O O . ALA A 1 128 ? -4.605 -13.859 13.086 1 93.75 128 ALA A O 1
ATOM 973 N N . ASP A 1 129 ? -2.412 -13.836 13.5 1 92.12 129 ASP A N 1
ATOM 974 C CA . ASP A 1 129 ? -2.438 -12.484 14.047 1 92.12 129 ASP A CA 1
ATOM 975 C C . ASP A 1 129 ? -2.791 -11.461 12.969 1 92.12 129 ASP A C 1
ATOM 977 O O . ASP A 1 129 ? -3.551 -10.523 13.219 1 92.12 129 ASP A O 1
ATOM 981 N N . LEU A 1 130 ? -2.209 -11.664 11.82 1 93.19 130 LEU A N 1
ATOM 982 C CA . LEU A 1 130 ? -2.334 -10.68 10.758 1 93.19 130 LEU A CA 1
ATOM 983 C C . LEU A 1 130 ? -3.729 -10.711 10.141 1 93.19 130 LEU A C 1
ATOM 985 O O . LEU A 1 130 ? -4.305 -9.664 9.836 1 93.19 130 LEU A O 1
ATOM 989 N N . VAL A 1 131 ? -4.281 -11.906 9.969 1 90.56 131 VAL A N 1
ATOM 990 C CA . VAL A 1 131 ? -5.496 -11.984 9.164 1 90.56 131 VAL A CA 1
ATOM 991 C C . VAL A 1 131 ? -6.703 -12.211 10.07 1 90.56 131 VAL A C 1
ATOM 993 O O . VAL A 1 131 ? -7.852 -12.125 9.625 1 90.56 131 VAL A O 1
ATOM 996 N N . GLY A 1 132 ? -6.465 -12.508 11.305 1 87.5 132 GLY A N 1
ATOM 997 C CA . GLY A 1 132 ? -7.559 -12.664 12.25 1 87.5 132 GLY A CA 1
ATOM 998 C C . GLY A 1 132 ? -8.5 -13.797 11.891 1 87.5 132 GLY A C 1
ATOM 999 O O . GLY A 1 132 ? -8.062 -14.93 11.664 1 87.5 132 GLY A O 1
ATOM 1000 N N . ASP A 1 133 ? -9.789 -13.477 11.648 1 83.94 133 ASP A N 1
ATOM 1001 C CA . ASP A 1 133 ? -10.82 -14.484 11.43 1 83.94 133 ASP A CA 1
ATOM 1002 C C . ASP A 1 133 ? -10.656 -15.148 10.062 1 83.94 133 ASP A C 1
ATOM 1004 O O . ASP A 1 133 ? -11.078 -16.297 9.867 1 83.94 133 ASP A O 1
ATOM 1008 N N . ASP A 1 134 ? -10.016 -14.438 9.273 1 83.5 134 ASP A N 1
ATOM 1009 C CA . ASP A 1 134 ? -9.812 -15.008 7.941 1 83.5 134 ASP A CA 1
ATOM 1010 C C . ASP A 1 134 ? -8.938 -16.25 8 1 83.5 134 ASP A C 1
ATOM 1012 O O . ASP A 1 134 ? -8.922 -17.047 7.062 1 83.5 134 ASP A O 1
ATOM 1016 N N . PHE A 1 135 ? -8.234 -16.375 9.102 1 89.75 135 PHE A N 1
ATOM 1017 C CA . PHE A 1 135 ? -7.371 -17.531 9.258 1 89.75 135 PHE A CA 1
ATOM 1018 C C . PHE A 1 135 ? -8.195 -18.812 9.289 1 89.75 135 PHE A C 1
ATOM 1020 O O . PHE A 1 135 ? -7.703 -19.891 8.922 1 89.75 135 PHE A O 1
ATOM 1027 N N . ASP A 1 136 ? -9.391 -18.672 9.672 1 87.06 136 ASP A N 1
ATOM 1028 C CA . ASP A 1 136 ? -10.258 -19.844 9.766 1 87.06 136 ASP A CA 1
ATOM 1029 C C . ASP A 1 136 ? -10.445 -20.5 8.398 1 87.06 136 ASP A C 1
ATOM 1031 O O . ASP A 1 136 ? -10.734 -21.688 8.312 1 87.06 136 ASP A O 1
ATOM 1035 N N . GLN A 1 137 ? -10.219 -19.719 7.367 1 83 137 GLN A N 1
ATOM 1036 C CA . GLN A 1 137 ? -10.375 -20.234 6.008 1 83 137 GLN A CA 1
ATOM 1037 C C . GLN A 1 137 ? -9.344 -21.312 5.711 1 83 137 GLN A C 1
ATOM 1039 O O . GLN A 1 137 ? -9.57 -22.188 4.859 1 83 137 GLN A O 1
ATOM 1044 N N . ILE A 1 138 ? -8.211 -21.281 6.465 1 89.5 138 ILE A N 1
ATOM 1045 C CA . ILE A 1 138 ? -7.172 -22.234 6.109 1 89.5 138 ILE A CA 1
ATOM 1046 C C . ILE A 1 138 ? -6.715 -22.984 7.355 1 89.5 138 ILE A C 1
ATOM 1048 O O . ILE A 1 138 ? -5.898 -23.906 7.266 1 89.5 138 ILE A O 1
ATOM 1052 N N . ARG A 1 139 ? -7.215 -22.656 8.531 1 90.81 139 ARG A N 1
ATOM 1053 C CA . ARG A 1 139 ? -6.777 -23.203 9.805 1 90.81 139 ARG A CA 1
ATOM 1054 C C . ARG A 1 139 ? -6.875 -24.734 9.805 1 90.81 139 ARG A C 1
ATOM 1056 O O . ARG A 1 139 ? -5.93 -25.422 10.203 1 90.81 139 ARG A O 1
ATOM 1063 N N . PRO A 1 140 ? -8.031 -25.281 9.328 1 91.88 140 PRO A N 1
ATOM 1064 C CA . PRO A 1 140 ? -8.117 -26.75 9.359 1 91.88 140 PRO A CA 1
ATOM 1065 C C . PRO A 1 140 ? -6.992 -27.422 8.57 1 91.88 140 PRO A C 1
ATOM 1067 O O . PRO A 1 140 ? -6.414 -28.406 9.031 1 91.88 140 PRO A O 1
ATOM 1070 N N . GLU A 1 141 ? -6.668 -26.875 7.441 1 92.88 141 GLU A N 1
ATOM 1071 C CA . GLU A 1 141 ? -5.609 -27.453 6.617 1 92.88 141 GLU A CA 1
ATOM 1072 C C . GLU A 1 141 ? -4.238 -27.25 7.254 1 92.88 141 GLU A C 1
ATOM 1074 O O . GLU A 1 141 ? -3.381 -28.141 7.184 1 92.88 141 GLU A O 1
ATOM 1079 N N . VAL A 1 142 ? -4.027 -26.141 7.863 1 94.31 142 VAL A N 1
ATOM 1080 C CA . VAL A 1 142 ? -2.764 -25.859 8.539 1 94.31 142 VAL A CA 1
ATOM 1081 C C . VAL A 1 142 ? -2.576 -26.828 9.703 1 94.31 142 VAL A C 1
ATOM 1083 O O . VAL A 1 142 ? -1.488 -27.375 9.891 1 94.31 142 VAL A O 1
ATOM 1086 N N . GLU A 1 143 ? -3.625 -27.031 10.43 1 93.5 143 GLU A N 1
ATOM 1087 C CA . GLU A 1 143 ? -3.57 -27.938 11.562 1 93.5 143 GLU A CA 1
ATOM 1088 C C . GLU A 1 143 ? -3.334 -29.375 11.109 1 93.5 143 GLU A C 1
ATOM 1090 O O . GLU A 1 143 ? -2.695 -30.156 11.812 1 93.5 143 GLU A O 1
ATOM 1095 N N . ASN A 1 144 ? -3.824 -29.656 9.891 1 93.94 144 ASN A N 1
ATOM 1096 C CA . ASN A 1 144 ? -3.613 -30.969 9.312 1 93.94 144 ASN A CA 1
ATOM 1097 C C . ASN A 1 144 ? -2.232 -31.094 8.68 1 93.94 144 ASN A C 1
ATOM 1099 O O . ASN A 1 144 ? -1.838 -32.188 8.242 1 93.94 144 ASN A O 1
ATOM 1103 N N . GLY A 1 145 ? -1.59 -30 8.508 1 94.38 145 GLY A N 1
ATOM 1104 C CA . GLY A 1 145 ? -0.188 -30 8.125 1 94.38 145 GLY A CA 1
ATOM 1105 C C . GLY A 1 145 ? 0.016 -29.938 6.621 1 94.38 145 GLY A C 1
ATOM 1106 O O . GLY A 1 145 ? 1.123 -30.172 6.129 1 94.38 145 GLY A O 1
ATOM 1107 N N . PHE A 1 146 ? -1.074 -29.672 5.887 1 95 146 PHE A N 1
ATOM 1108 C CA . PHE A 1 146 ? -0.905 -29.672 4.438 1 95 146 PHE A CA 1
ATOM 1109 C C . PHE A 1 146 ? -1.925 -28.766 3.773 1 95 146 PHE A C 1
ATOM 1111 O O . PHE A 1 146 ? -3.127 -28.875 4.016 1 95 146 PHE A O 1
ATOM 1118 N N . ILE A 1 147 ? -1.401 -27.875 2.977 1 93.88 147 ILE A N 1
ATOM 1119 C CA . ILE A 1 147 ? -2.205 -27.062 2.076 1 93.88 147 ILE A CA 1
ATOM 1120 C C . ILE A 1 147 ? -1.517 -26.953 0.718 1 93.88 147 ILE A C 1
ATOM 1122 O O . ILE A 1 147 ? -0.31 -26.719 0.645 1 93.88 147 ILE A O 1
ATOM 1126 N N . MET A 1 148 ? -2.16 -27.203 -0.342 1 91.62 148 MET A N 1
ATOM 1127 C CA . MET A 1 148 ? -1.718 -26.875 -1.693 1 91.62 148 MET A CA 1
ATOM 1128 C C . MET A 1 148 ? -2.908 -26.562 -2.594 1 91.62 148 MET A C 1
ATOM 1130 O O . MET A 1 148 ? -3.52 -27.469 -3.162 1 91.62 148 MET A O 1
ATOM 1134 N N . ARG A 1 149 ? -3.172 -25.281 -2.688 1 84.56 149 ARG A N 1
ATOM 1135 C CA . ARG A 1 149 ? -4.332 -24.969 -3.512 1 84.56 149 ARG A CA 1
ATOM 1136 C C . ARG A 1 149 ? -4.262 -23.531 -4.02 1 84.56 149 ARG A C 1
ATOM 1138 O O . ARG A 1 149 ? -3.645 -22.672 -3.383 1 84.56 149 ARG A O 1
ATOM 1145 N N . ALA A 1 150 ? -4.875 -23.406 -5.172 1 78.12 150 ALA A N 1
ATOM 1146 C CA . ALA A 1 150 ? -5.039 -22.078 -5.746 1 78.12 150 ALA A CA 1
ATOM 1147 C C . ALA A 1 150 ? -6.008 -21.234 -4.922 1 78.12 150 ALA A C 1
ATOM 1149 O O . ALA A 1 150 ? -6.98 -21.766 -4.371 1 78.12 150 ALA A O 1
ATOM 1150 N N . LEU A 1 151 ? -5.508 -20.125 -4.621 1 71.75 151 LEU A N 1
ATOM 1151 C CA . LEU A 1 151 ? -6.43 -19.172 -4.016 1 71.75 151 LEU A CA 1
ATOM 1152 C C . LEU A 1 151 ? -7.031 -18.25 -5.066 1 71.75 151 LEU A C 1
ATOM 1154 O O . LEU A 1 151 ? -6.641 -18.297 -6.238 1 71.75 151 LEU A O 1
ATOM 1158 N N . HIS A 1 152 ? -7.957 -17.469 -4.859 1 59.78 152 HIS A N 1
ATOM 1159 C CA . HIS A 1 152 ? -8.703 -16.656 -5.824 1 59.78 152 HIS A CA 1
ATOM 1160 C C . HIS A 1 152 ? -7.766 -15.781 -6.648 1 59.78 152 HIS A C 1
ATOM 1162 O O . HIS A 1 152 ? -6.914 -15.086 -6.094 1 59.78 152 HIS A O 1
ATOM 1168 N N . ALA A 1 153 ? -7.52 -16.391 -7.969 1 55.94 153 ALA A N 1
ATOM 1169 C CA . ALA A 1 153 ? -6.805 -15.539 -8.914 1 55.94 153 ALA A CA 1
ATOM 1170 C C . ALA A 1 153 ? -7.629 -14.305 -9.273 1 55.94 153 ALA A C 1
ATOM 1172 O O . ALA A 1 153 ? -8.82 -14.414 -9.562 1 55.94 153 ALA A O 1
ATOM 1173 N N . GLY A 1 154 ? -7.25 -13.102 -8.922 1 65.25 154 GLY A N 1
ATOM 1174 C CA . GLY A 1 154 ? -7.949 -11.906 -9.352 1 65.25 154 GLY A CA 1
ATOM 1175 C C . GLY A 1 154 ? -7.031 -10.711 -9.555 1 65.25 154 GLY A C 1
ATOM 1176 O O . GLY A 1 154 ? -5.82 -10.82 -9.352 1 65.25 154 GLY A O 1
ATOM 1177 N N . HIS A 1 155 ? -7.504 -9.797 -10.234 1 64.19 155 HIS A N 1
ATOM 1178 C CA . HIS A 1 155 ? -6.758 -8.586 -10.562 1 64.19 155 HIS A CA 1
ATOM 1179 C C . HIS A 1 155 ? -6.066 -8.016 -9.328 1 64.19 155 HIS A C 1
ATOM 1181 O O . HIS A 1 155 ? -4.969 -7.461 -9.422 1 64.19 155 HIS A O 1
ATOM 1187 N N . ARG A 1 156 ? -6.656 -8.328 -8.164 1 73.38 156 ARG A N 1
ATOM 1188 C CA . ARG A 1 156 ? -6.059 -7.805 -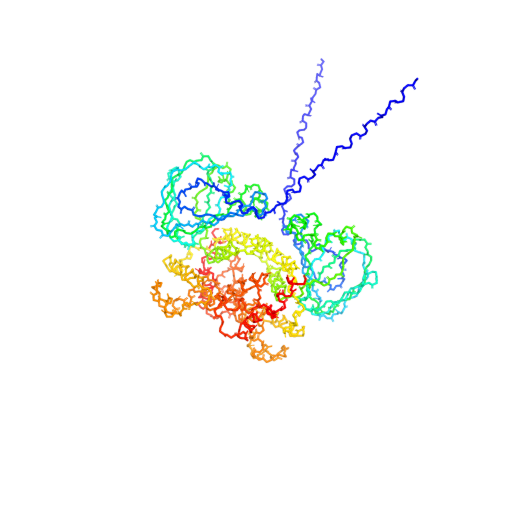6.945 1 73.38 156 ARG A CA 1
ATOM 1189 C C . ARG A 1 156 ? -4.77 -8.539 -6.602 1 73.38 156 ARG A C 1
ATOM 1191 O O . ARG A 1 156 ? -3.777 -7.922 -6.207 1 73.38 156 ARG A O 1
ATOM 1198 N N . THR A 1 157 ? -4.871 -9.812 -6.879 1 81.94 157 THR A N 1
ATOM 1199 C CA . THR A 1 157 ? -3.682 -10.602 -6.57 1 81.94 157 THR A CA 1
ATOM 1200 C C . THR A 1 157 ? -2.539 -10.25 -7.52 1 81.94 157 THR A C 1
ATOM 1202 O O . THR A 1 157 ? -1.403 -10.055 -7.086 1 81.94 157 THR A O 1
ATOM 1205 N N . VAL A 1 158 ? -2.893 -10.102 -8.75 1 78.75 158 VAL A N 1
ATOM 1206 C CA . VAL A 1 158 ? -1.888 -9.781 -9.758 1 78.75 158 VAL A CA 1
ATOM 1207 C C . VAL A 1 158 ? -1.294 -8.398 -9.477 1 78.75 158 VAL A C 1
ATOM 1209 O O . VAL A 1 158 ? -0.073 -8.227 -9.508 1 78.75 158 VAL A O 1
ATOM 1212 N N . GLY A 1 159 ? -2.166 -7.484 -9.219 1 82 159 GLY A N 1
ATOM 1213 C CA . GLY A 1 159 ? -1.699 -6.141 -8.922 1 82 159 GLY A CA 1
ATOM 1214 C C . GLY A 1 159 ? -0.814 -6.078 -7.688 1 82 159 GLY A C 1
ATOM 1215 O O . GLY A 1 159 ? 0.238 -5.438 -7.707 1 82 159 GLY A O 1
ATOM 1216 N N . ALA A 1 160 ? -1.249 -6.703 -6.652 1 89 160 ALA A N 1
ATOM 1217 C CA . ALA A 1 160 ? -0.477 -6.723 -5.414 1 89 160 ALA A CA 1
ATOM 1218 C C . ALA A 1 160 ? 0.854 -7.445 -5.609 1 89 160 ALA A C 1
ATOM 1220 O O . ALA A 1 160 ? 1.881 -7.02 -5.074 1 89 160 ALA A O 1
ATOM 1221 N N . ALA A 1 161 ? 0.792 -8.477 -6.395 1 91 161 ALA A N 1
ATOM 1222 C CA . ALA A 1 161 ? 2.02 -9.211 -6.68 1 91 161 ALA A CA 1
ATOM 1223 C C . ALA A 1 161 ? 3.006 -8.352 -7.469 1 91 161 ALA A C 1
ATOM 1225 O O . ALA A 1 161 ? 4.203 -8.336 -7.172 1 91 161 ALA A O 1
ATOM 1226 N N . ALA A 1 162 ? 2.484 -7.699 -8.422 1 85.38 162 ALA A N 1
ATOM 1227 C CA . ALA A 1 162 ? 3.332 -6.832 -9.242 1 85.38 162 ALA A CA 1
ATOM 1228 C C . ALA A 1 162 ? 3.955 -5.723 -8.398 1 85.38 162 ALA A C 1
ATOM 1230 O O . ALA A 1 162 ? 5.137 -5.406 -8.555 1 85.38 162 ALA A O 1
ATOM 1231 N N . GLU A 1 163 ? 3.15 -5.109 -7.562 1 87 163 GLU A N 1
ATOM 1232 C CA . GLU A 1 163 ? 3.67 -4.07 -6.68 1 87 163 GLU A CA 1
ATOM 1233 C C . GLU A 1 163 ? 4.762 -4.621 -5.766 1 87 163 GLU A C 1
ATOM 1235 O O . GLU A 1 163 ? 5.812 -3.994 -5.598 1 87 163 GLU A O 1
ATOM 1240 N N . LEU A 1 164 ? 4.504 -5.719 -5.195 1 94 164 LEU A N 1
ATOM 1241 C CA . LEU A 1 164 ? 5.469 -6.344 -4.297 1 94 164 LEU A CA 1
ATOM 1242 C C . LEU A 1 164 ? 6.762 -6.68 -5.035 1 94 164 LEU A C 1
ATOM 1244 O O . LEU A 1 164 ? 7.855 -6.402 -4.535 1 94 164 LEU A O 1
ATOM 1248 N N . ALA A 1 165 ? 6.609 -7.191 -6.215 1 90.38 165 ALA A N 1
ATOM 1249 C CA . ALA A 1 165 ? 7.789 -7.5 -7.023 1 90.38 165 ALA A CA 1
ATOM 1250 C C . ALA A 1 165 ? 8.594 -6.238 -7.316 1 90.38 165 ALA A C 1
ATOM 1252 O O . ALA A 1 165 ? 9.828 -6.25 -7.227 1 90.38 165 ALA A O 1
ATOM 1253 N N . SER A 1 166 ? 7.891 -5.223 -7.629 1 85.25 166 SER A N 1
ATOM 1254 C CA . SER A 1 166 ? 8.555 -3.955 -7.918 1 85.25 166 SER A CA 1
ATOM 1255 C C . SER A 1 166 ? 9.352 -3.461 -6.711 1 85.25 166 SER A C 1
ATOM 1257 O O . SER A 1 166 ? 10.477 -2.98 -6.855 1 85.25 166 SER A O 1
ATOM 1259 N N . GLN A 1 167 ? 8.734 -3.555 -5.578 1 87.94 167 GLN A N 1
ATOM 1260 C CA . GLN A 1 167 ? 9.43 -3.143 -4.359 1 87.94 167 GLN A CA 1
ATOM 1261 C C . GLN A 1 167 ? 10.664 -4.004 -4.109 1 87.94 167 GLN A C 1
ATOM 1263 O O . GLN A 1 167 ? 11.703 -3.494 -3.697 1 87.94 167 GLN A O 1
ATOM 1268 N N . LEU A 1 168 ? 10.523 -5.242 -4.387 1 88.5 168 LEU A N 1
ATOM 1269 C CA . LEU A 1 168 ? 11.617 -6.184 -4.148 1 88.5 168 LEU A CA 1
ATOM 1270 C C . LEU A 1 168 ? 12.773 -5.926 -5.102 1 88.5 168 LEU A C 1
ATOM 1272 O O . LEU A 1 168 ? 13.93 -6.191 -4.766 1 88.5 168 LEU A O 1
ATOM 1276 N N . GLU A 1 169 ? 12.445 -5.445 -6.16 1 81 169 GLU A N 1
ATOM 1277 C CA . GLU A 1 169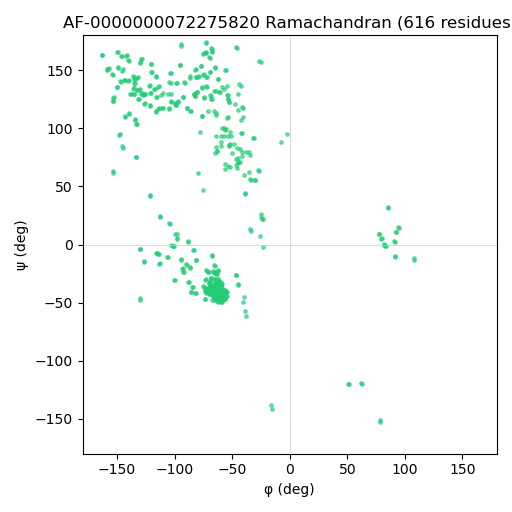 ? 13.469 -5.215 -7.18 1 81 169 GLU A CA 1
ATOM 1278 C C . GLU A 1 169 ? 14.141 -3.859 -6.988 1 81 169 GLU A C 1
ATOM 1280 O O . GLU A 1 169 ? 15.219 -3.617 -7.523 1 81 169 GLU A O 1
ATOM 1285 N N . GLU A 1 170 ? 13.43 -3.029 -6.242 1 73.75 170 GLU A N 1
ATOM 1286 C CA . GLU A 1 170 ? 14 -1.709 -5.988 1 73.75 170 GLU A CA 1
ATOM 1287 C C . GLU A 1 170 ? 15.234 -1.803 -5.094 1 73.75 170 GLU A C 1
ATOM 1289 O O . GLU A 1 170 ? 15.211 -2.479 -4.062 1 73.75 170 GLU A O 1
ATOM 1294 N N . GLU A 1 171 ? 16.297 -1.249 -5.578 1 63.44 171 GLU A N 1
ATOM 1295 C CA . GLU A 1 171 ? 17.562 -1.299 -4.836 1 63.44 171 GLU A CA 1
ATOM 1296 C C . GLU A 1 171 ? 17.438 -0.609 -3.482 1 63.44 171 GLU A C 1
ATOM 1298 O O . GLU A 1 171 ? 18.047 -1.034 -2.502 1 63.44 171 GLU A O 1
ATOM 1303 N N . HIS A 1 172 ? 16.625 0.438 -3.414 1 65 172 HIS A N 1
ATOM 1304 C CA . HIS A 1 172 ? 16.516 1.205 -2.178 1 65 172 HIS A CA 1
ATOM 1305 C C . HIS A 1 172 ? 15.078 1.22 -1.668 1 65 172 HIS A C 1
ATOM 1307 O O . HIS A 1 172 ? 14.594 2.248 -1.187 1 65 172 HIS A O 1
ATOM 1313 N N . SER A 1 173 ? 14.539 0.108 -1.776 1 69 173 SER A N 1
ATOM 1314 C CA . SER A 1 173 ? 13.172 0.057 -1.271 1 69 173 SER A CA 1
ATOM 1315 C C . SER A 1 173 ? 13.125 0.309 0.232 1 69 173 SER A C 1
ATOM 1317 O O . SER A 1 173 ? 13.977 -0.192 0.976 1 69 173 SER A O 1
ATOM 1319 N N . GLU A 1 174 ? 12.219 1.18 0.534 1 79.25 174 GLU A N 1
ATOM 1320 C CA . GLU A 1 174 ? 12 1.407 1.959 1 79.25 174 GLU A CA 1
ATOM 1321 C C . GLU A 1 174 ? 11.281 0.225 2.602 1 79.25 174 GLU A C 1
ATOM 1323 O O . GLU A 1 174 ? 10.32 -0.306 2.039 1 79.25 174 GLU A O 1
ATOM 1328 N N . ARG A 1 175 ? 11.734 -0.115 3.664 1 86.75 175 ARG A N 1
ATOM 1329 C CA . ARG A 1 175 ? 11.258 -1.295 4.379 1 86.75 175 ARG A CA 1
ATOM 1330 C C . ARG A 1 175 ? 9.75 -1.234 4.598 1 86.75 175 ARG A C 1
ATOM 1332 O O . ARG A 1 175 ? 9.047 -2.227 4.391 1 86.75 175 ARG A O 1
ATOM 1339 N N . LEU A 1 176 ? 9.336 -0.104 4.988 1 92.19 176 LEU A N 1
ATOM 1340 C CA . LEU A 1 176 ? 7.922 0.006 5.32 1 92.19 176 LEU A CA 1
ATOM 1341 C C . LEU A 1 176 ? 7.059 -0.102 4.066 1 92.19 176 LEU A C 1
ATOM 1343 O O . LEU A 1 176 ? 5.941 -0.616 4.121 1 92.19 176 LEU A O 1
ATOM 1347 N N . PHE A 1 177 ? 7.559 0.356 2.945 1 91.25 177 PHE A N 1
ATOM 1348 C CA . PHE A 1 177 ? 6.82 0.207 1.696 1 91.25 177 PHE A CA 1
ATOM 1349 C C . PHE A 1 177 ? 6.793 -1.252 1.256 1 91.25 177 PHE A C 1
ATOM 1351 O O . PHE A 1 177 ? 5.766 -1.739 0.774 1 91.25 177 PHE A O 1
ATOM 1358 N N . LEU A 1 178 ? 7.906 -1.867 1.425 1 93.62 178 LEU A N 1
ATOM 1359 C CA . LEU A 1 178 ? 7.953 -3.293 1.116 1 93.62 178 LEU A CA 1
ATOM 1360 C C . LEU A 1 178 ? 7.008 -4.074 2.018 1 93.62 178 LEU A C 1
ATOM 1362 O O . LEU A 1 178 ? 6.262 -4.938 1.544 1 93.62 178 LEU A O 1
ATOM 1366 N N . TYR A 1 179 ? 7.047 -3.736 3.264 1 96 179 TYR A N 1
ATOM 1367 C CA . TYR A 1 179 ? 6.152 -4.383 4.215 1 96 179 TYR A CA 1
ATOM 1368 C C . TYR A 1 179 ? 4.691 -4.129 3.848 1 96 179 TYR A C 1
ATOM 1370 O O . TYR A 1 179 ? 3.875 -5.055 3.85 1 96 179 TYR A O 1
ATOM 1378 N N . ALA A 1 180 ? 4.391 -2.953 3.514 1 96 180 ALA A N 1
ATOM 1379 C CA . ALA A 1 180 ? 3.039 -2.594 3.088 1 96 180 ALA A CA 1
ATOM 1380 C C . ALA A 1 180 ? 2.613 -3.406 1.868 1 96 180 ALA A C 1
ATOM 1382 O O . ALA A 1 180 ? 1.501 -3.936 1.825 1 96 180 ALA A O 1
ATOM 1383 N N . ALA A 1 181 ? 3.477 -3.506 0.892 1 95.62 181 ALA A N 1
ATOM 1384 C CA . ALA A 1 181 ? 3.178 -4.27 -0.317 1 95.62 181 ALA A CA 1
ATOM 1385 C C . ALA A 1 181 ? 2.934 -5.742 0.01 1 95.62 181 ALA A C 1
ATOM 1387 O O . ALA A 1 181 ? 2.061 -6.379 -0.583 1 95.62 181 ALA A O 1
ATOM 1388 N N . ALA A 1 182 ? 3.682 -6.227 0.897 1 97.38 182 ALA A N 1
ATOM 1389 C CA . ALA A 1 182 ? 3.516 -7.617 1.307 1 97.38 182 ALA A CA 1
ATOM 1390 C C . ALA A 1 182 ? 2.154 -7.84 1.962 1 97.38 182 ALA A C 1
ATOM 1392 O O . ALA A 1 182 ? 1.497 -8.852 1.714 1 97.38 182 ALA A O 1
ATOM 1393 N N . LEU A 1 183 ? 1.782 -6.941 2.789 1 96.56 183 LEU A N 1
ATOM 1394 C CA . LEU A 1 183 ? 0.482 -7.055 3.439 1 96.56 183 LEU A CA 1
ATOM 1395 C C . LEU A 1 183 ? -0.646 -7 2.416 1 96.56 183 LEU A C 1
ATOM 1397 O O . LEU A 1 183 ? -1.629 -7.734 2.527 1 96.56 183 LEU A O 1
ATOM 1401 N N . LYS A 1 184 ? -0.536 -6.117 1.451 1 93.19 184 LYS A N 1
ATOM 1402 C CA . LYS A 1 184 ? -1.528 -6.055 0.382 1 93.19 184 LYS A CA 1
ATOM 1403 C C . LYS A 1 184 ? -1.599 -7.375 -0.378 1 93.19 184 LYS A C 1
ATOM 1405 O O . LYS A 1 184 ? -2.688 -7.848 -0.711 1 93.19 184 LYS A O 1
ATOM 1410 N N . PHE A 1 185 ? -0.41 -7.879 -0.592 1 94.5 185 PHE A N 1
ATOM 1411 C CA . PHE A 1 185 ? -0.329 -9.156 -1.289 1 94.5 185 PHE A CA 1
ATOM 1412 C C . PHE A 1 185 ? -1.034 -10.25 -0.497 1 94.5 185 PHE A C 1
ATOM 1414 O O . PHE A 1 185 ? -1.827 -11.016 -1.052 1 94.5 185 PHE A O 1
ATOM 1421 N N . LEU A 1 186 ? -0.789 -10.266 0.76 1 94.19 186 LEU A N 1
ATOM 1422 C CA . LEU A 1 186 ? -1.435 -11.242 1.635 1 94.19 186 LEU A CA 1
ATOM 1423 C C . LEU A 1 186 ? -2.945 -11.023 1.662 1 94.19 186 LEU A C 1
ATOM 1425 O O . LEU A 1 186 ? -3.713 -11.984 1.536 1 94.19 186 LEU A O 1
ATOM 1429 N N . GLY A 1 187 ? -3.324 -9.805 1.827 1 91.44 187 GLY A N 1
ATOM 1430 C CA . GLY A 1 187 ? -4.742 -9.484 1.821 1 91.44 187 GLY A CA 1
ATOM 1431 C C . GLY A 1 187 ? -5.441 -9.891 0.538 1 91.44 187 GLY A C 1
ATOM 1432 O O . GLY A 1 187 ? -6.574 -10.375 0.57 1 91.44 187 GLY A O 1
ATOM 1433 N N . ALA A 1 188 ? -4.773 -9.672 -0.538 1 87.94 188 ALA A N 1
ATOM 1434 C CA . ALA A 1 188 ? -5.34 -10.031 -1.837 1 87.94 188 ALA A CA 1
ATOM 1435 C C . ALA A 1 188 ? -5.594 -11.531 -1.929 1 87.94 188 ALA A C 1
ATOM 1437 O O . ALA A 1 188 ? -6.551 -11.969 -2.578 1 87.94 188 ALA A O 1
ATOM 1438 N N . HIS A 1 189 ? -4.734 -12.281 -1.295 1 88.44 189 HIS A N 1
ATOM 1439 C CA . HIS A 1 189 ? -4.922 -13.727 -1.29 1 88.44 189 HIS A CA 1
ATOM 1440 C C . HIS A 1 189 ? -6.188 -14.117 -0.53 1 88.44 189 HIS A C 1
ATOM 1442 O O . HIS A 1 189 ? -6.836 -15.109 -0.865 1 88.44 189 HIS A O 1
ATOM 1448 N N . PHE A 1 190 ? -6.363 -13.344 0.542 1 82.12 190 PHE A N 1
ATOM 1449 C CA . PHE A 1 190 ? -7.504 -13.695 1.382 1 82.12 190 PHE A CA 1
ATOM 1450 C C . PHE A 1 190 ? -8.773 -13 0.896 1 82.12 190 PHE A C 1
ATOM 1452 O O . PHE A 1 190 ? -9.875 -13.352 1.313 1 82.12 190 PHE A O 1
ATOM 1459 N N . CYS A 1 191 ? -8.328 -11.875 0.41 1 69.81 191 CYS A N 1
ATOM 1460 C CA . CYS A 1 191 ? -9.508 -11.156 -0.071 1 69.81 191 CYS A CA 1
ATOM 1461 C C . CYS A 1 191 ? -10.422 -12.086 -0.859 1 69.81 191 CYS A C 1
ATOM 1463 O O . CYS A 1 191 ? -9.953 -12.898 -1.655 1 69.81 191 CYS A O 1
ATOM 1465 N N . GLY A 1 192 ? -11.07 -13.055 0.081 1 50.91 192 GLY A N 1
ATOM 1466 C CA . GLY A 1 192 ? -12.109 -13.953 -0.4 1 50.91 192 GLY A CA 1
ATOM 1467 C C . GLY A 1 192 ? -12.453 -13.734 -1.859 1 50.91 192 GLY A C 1
ATOM 1468 O O . GLY A 1 192 ? -12.688 -12.602 -2.285 1 50.91 192 GLY A O 1
ATOM 1469 N N . THR A 1 193 ? -11.742 -14.617 -2.66 1 44.25 193 THR A N 1
ATOM 1470 C CA . THR A 1 193 ? -12.398 -15.18 -3.834 1 44.25 193 THR A CA 1
ATOM 1471 C C . THR A 1 193 ? -13.914 -15.141 -3.676 1 44.25 193 THR A C 1
ATOM 1473 O O . THR A 1 193 ? -14.633 -15.891 -4.336 1 44.25 193 THR A O 1
ATOM 1476 N N . ARG A 1 194 ? -14.336 -14.688 -2.584 1 36.66 194 ARG A N 1
ATOM 1477 C CA . ARG A 1 194 ? -15.766 -15 -2.574 1 36.66 194 ARG A CA 1
ATOM 1478 C C . ARG A 1 194 ? -16.391 -14.766 -3.949 1 36.66 194 ARG A C 1
ATOM 1480 O O . ARG A 1 194 ? -17.578 -14.984 -4.137 1 36.66 194 ARG A O 1
ATOM 1487 N N . GLY A 1 195 ? -16.125 -13.594 -4.523 1 34.53 195 GLY A N 1
ATOM 1488 C CA . GLY A 1 195 ? -16.859 -13.688 -5.773 1 34.53 195 GLY A CA 1
ATOM 1489 C C . GLY A 1 195 ? -16.422 -14.859 -6.637 1 34.53 195 GLY A C 1
ATOM 1490 O O . GLY A 1 195 ? -15.32 -15.391 -6.449 1 34.53 195 GLY A O 1
ATOM 1491 N N . GLY A 1 196 ? -17.422 -15.531 -7.156 1 32.78 196 GLY A N 1
ATOM 1492 C CA . GLY A 1 196 ? -17.5 -16.594 -8.141 1 32.78 196 GLY A CA 1
ATOM 1493 C C . GLY A 1 196 ? -16.344 -16.594 -9.125 1 32.78 196 GLY A C 1
ATOM 1494 O O . GLY A 1 196 ? -15.586 -15.617 -9.203 1 32.78 196 GLY A O 1
ATOM 1495 N N . ALA A 1 197 ? -16.109 -17.688 -9.703 1 33.22 197 ALA A N 1
ATOM 1496 C CA . ALA A 1 197 ? -15.406 -18.141 -10.898 1 33.22 197 ALA A CA 1
ATOM 1497 C C . ALA A 1 197 ? -15.328 -17.047 -11.945 1 33.22 197 ALA A C 1
ATOM 1499 O O . ALA A 1 197 ? -16.266 -16.875 -12.742 1 33.22 197 ALA A O 1
ATOM 1500 N N . LEU A 1 198 ? -15.414 -15.75 -11.664 1 33.06 198 LEU A N 1
ATOM 1501 C CA . LEU A 1 198 ? -15.461 -14.945 -12.875 1 33.06 198 LEU A CA 1
ATOM 1502 C C . LEU A 1 198 ? -14.383 -15.367 -13.859 1 33.06 198 LEU A C 1
ATOM 1504 O O . LEU A 1 198 ? -13.266 -15.703 -13.461 1 33.06 198 LEU A O 1
ATOM 1508 N N . LYS A 1 199 ? -14.859 -15.711 -14.898 1 36.44 199 LYS A N 1
ATOM 1509 C CA . LYS A 1 199 ? -14.031 -15.969 -16.062 1 36.44 199 LYS A CA 1
ATOM 1510 C C . LYS A 1 199 ? -12.938 -14.922 -16.219 1 36.44 199 LYS A C 1
ATOM 1512 O O . LYS A 1 199 ? -13.203 -13.719 -16.125 1 36.44 199 LYS A O 1
ATOM 1517 N N . PRO A 1 200 ? -11.781 -15 -16.031 1 44.44 200 PRO A N 1
ATOM 1518 C CA . PRO A 1 200 ? -10.578 -14.188 -16.234 1 44.44 200 PRO A CA 1
ATOM 1519 C C . PRO A 1 200 ? -10.648 -13.336 -17.5 1 44.44 200 PRO A C 1
ATOM 1521 O O . PRO A 1 200 ? -10.836 -13.867 -18.594 1 44.44 200 PRO A O 1
ATOM 1524 N N . THR A 1 201 ? -11.414 -12.172 -17.484 1 52.62 201 THR A N 1
ATOM 1525 C CA . THR A 1 201 ? -11.367 -11.578 -18.812 1 52.62 201 THR A CA 1
ATOM 1526 C C . THR A 1 201 ? -9.984 -11.734 -19.438 1 52.62 201 THR A C 1
ATOM 1528 O O . THR A 1 201 ? -9.859 -11.93 -20.641 1 52.62 201 THR A O 1
ATOM 1531 N N . LEU A 1 202 ? -8.93 -11.094 -18.703 1 59.69 202 LEU A N 1
ATOM 1532 C CA . LEU A 1 202 ? -7.641 -11.398 -19.312 1 59.69 202 LEU A CA 1
ATOM 1533 C C . LEU A 1 202 ? -7.32 -12.883 -19.188 1 59.69 202 LEU A C 1
ATOM 1535 O O . LEU A 1 202 ? -7.434 -13.453 -18.094 1 59.69 202 LEU A O 1
ATOM 1539 N N . SER A 1 203 ? -7.281 -13.422 -20.266 1 70.38 203 SER A N 1
ATOM 1540 C CA . SER A 1 203 ? -6.855 -14.812 -20.266 1 70.38 203 SER A CA 1
ATOM 1541 C C . SER A 1 203 ? -5.488 -14.977 -19.609 1 70.38 203 SER A C 1
ATOM 1543 O O . SER A 1 203 ? -4.73 -14.008 -19.5 1 70.38 203 SER A O 1
ATOM 1545 N N . PRO A 1 204 ? -5.297 -16.078 -19.047 1 68.94 204 PRO A N 1
ATOM 1546 C CA . PRO A 1 204 ? -3.967 -16.344 -18.5 1 68.94 204 PRO A CA 1
ATOM 1547 C C . PRO A 1 204 ? -2.844 -15.953 -19.453 1 68.94 204 PRO A C 1
ATOM 1549 O O . PRO A 1 204 ? -1.813 -15.422 -19.031 1 68.94 204 PRO A O 1
ATOM 1552 N N . ARG A 1 205 ? -3.168 -16.156 -20.625 1 76.88 205 ARG A N 1
ATOM 1553 C CA . ARG A 1 205 ? -2.17 -15.812 -21.641 1 76.88 205 ARG A CA 1
ATOM 1554 C C . ARG A 1 205 ? -1.98 -14.297 -21.734 1 76.88 205 ARG A C 1
ATOM 1556 O O . ARG A 1 205 ? -0.849 -13.82 -21.812 1 76.88 205 ARG A O 1
ATOM 1563 N N . GLU A 1 206 ? -3.041 -13.633 -21.703 1 80.25 206 GLU A N 1
ATOM 1564 C CA . GLU A 1 206 ? -2.979 -12.172 -21.766 1 80.25 206 GLU A CA 1
ATOM 1565 C C . GLU A 1 206 ? -2.275 -11.602 -20.547 1 80.25 206 GLU A C 1
ATOM 1567 O O . GLU A 1 206 ? -1.476 -10.664 -20.656 1 80.25 206 GLU A O 1
ATOM 1572 N N . ARG A 1 207 ? -2.57 -12.18 -19.5 1 77.19 207 ARG A N 1
ATOM 1573 C CA . ARG A 1 207 ? -1.934 -11.742 -18.266 1 77.19 207 ARG A CA 1
ATOM 1574 C C . ARG A 1 207 ? -0.424 -11.945 -18.312 1 77.19 207 ARG A C 1
ATOM 1576 O O . ARG A 1 207 ? 0.343 -11.07 -17.922 1 77.19 207 ARG A O 1
ATOM 1583 N N . GLN A 1 208 ? -0.096 -13.055 -18.828 1 77.31 208 GLN A N 1
ATOM 1584 C CA . GLN A 1 208 ? 1.325 -13.352 -18.969 1 77.31 208 GLN A CA 1
ATOM 1585 C C . GLN A 1 208 ? 2.012 -12.344 -19.875 1 77.31 208 GLN A C 1
ATOM 1587 O O . GLN A 1 208 ? 3.123 -11.891 -19.594 1 77.31 208 GLN A O 1
ATOM 1592 N N . ARG A 1 209 ? 1.346 -12.055 -20.812 1 86.25 209 ARG A N 1
ATOM 1593 C CA . ARG A 1 209 ? 1.912 -11.125 -21.797 1 86.25 209 ARG A CA 1
ATOM 1594 C C . ARG A 1 209 ? 2.023 -9.719 -21.219 1 86.25 209 ARG A C 1
ATOM 1596 O O . ARG A 1 209 ? 3.002 -9.016 -21.469 1 86.25 209 ARG A O 1
ATOM 1603 N N . LEU A 1 210 ? 1.087 -9.367 -20.469 1 85.81 210 LEU A N 1
ATOM 1604 C CA . LEU A 1 210 ? 1.104 -8.031 -19.875 1 85.81 210 LEU A CA 1
ATOM 1605 C C . LEU A 1 210 ? 2.203 -7.914 -18.828 1 85.81 210 LEU A C 1
ATOM 1607 O O . LEU A 1 210 ? 2.865 -6.879 -18.719 1 85.81 210 LEU A O 1
ATOM 1611 N N . LEU A 1 211 ? 2.369 -8.984 -18.125 1 81.56 211 LEU A N 1
ATOM 1612 C CA . LEU A 1 211 ? 3.469 -9.008 -17.172 1 81.56 211 LEU A CA 1
ATOM 1613 C C . LEU A 1 211 ? 4.812 -8.93 -17.891 1 81.56 211 LEU A C 1
ATOM 1615 O O . LEU A 1 211 ? 5.711 -8.195 -17.453 1 81.56 211 LEU A O 1
ATOM 1619 N N . ALA A 1 212 ? 4.895 -9.602 -18.906 1 83.38 212 ALA A N 1
ATOM 1620 C CA . ALA A 1 212 ? 6.105 -9.547 -19.719 1 83.38 212 ALA A CA 1
ATOM 1621 C C . ALA A 1 212 ? 6.324 -8.141 -20.281 1 83.38 212 ALA A C 1
ATOM 1623 O O . ALA A 1 212 ? 7.461 -7.668 -20.359 1 83.38 212 ALA A O 1
ATOM 1624 N N . ALA A 1 213 ? 5.262 -7.539 -20.656 1 89.56 213 ALA A N 1
ATOM 1625 C CA . ALA A 1 213 ? 5.336 -6.18 -21.188 1 89.56 213 ALA A CA 1
ATOM 1626 C C . ALA A 1 213 ? 5.871 -5.211 -20.141 1 89.56 213 ALA A C 1
ATOM 1628 O O . ALA A 1 213 ? 6.719 -4.363 -20.453 1 89.56 213 ALA A O 1
ATOM 1629 N N . ARG A 1 214 ? 5.348 -5.328 -19.047 1 85.69 214 ARG A N 1
ATOM 1630 C CA . ARG A 1 214 ? 5.832 -4.492 -17.953 1 85.69 214 ARG A CA 1
ATOM 1631 C C . ARG A 1 214 ? 7.324 -4.699 -17.719 1 85.69 214 ARG A C 1
ATOM 1633 O O . ARG A 1 214 ? 8.078 -3.732 -17.562 1 85.69 214 ARG A O 1
ATOM 1640 N N . ASP A 1 215 ? 7.742 -5.926 -17.719 1 81.69 215 ASP A N 1
ATOM 1641 C CA . ASP A 1 215 ? 9.148 -6.238 -17.484 1 81.69 215 ASP A CA 1
ATOM 1642 C C . ASP A 1 215 ? 10.031 -5.648 -18.578 1 81.69 215 ASP A C 1
ATOM 1644 O O . ASP A 1 215 ? 11.102 -5.098 -18.297 1 81.69 215 ASP A O 1
ATOM 1648 N N . ARG A 1 216 ? 9.539 -5.805 -19.672 1 88.44 216 ARG A N 1
ATOM 1649 C CA . ARG A 1 216 ? 10.266 -5.25 -20.797 1 88.44 216 ARG A CA 1
ATOM 1650 C C . ARG A 1 216 ? 10.352 -3.73 -20.719 1 88.44 216 ARG A C 1
ATOM 1652 O O . ARG A 1 216 ? 11.391 -3.143 -21.016 1 88.44 216 ARG A O 1
ATOM 1659 N N . LEU A 1 217 ? 9.266 -3.164 -20.344 1 90.44 217 LEU A N 1
ATOM 1660 C CA . LEU A 1 217 ? 9.148 -1.717 -20.203 1 90.44 217 LEU A CA 1
ATOM 1661 C C . LEU A 1 217 ? 10.148 -1.185 -19.188 1 90.44 217 LEU A C 1
ATOM 1663 O O . LEU A 1 217 ? 10.734 -0.118 -19.391 1 90.44 217 LEU A O 1
ATOM 1667 N N . LEU A 1 218 ? 10.438 -1.982 -18.188 1 85.19 218 LEU A N 1
ATOM 1668 C CA . LEU A 1 218 ? 11.203 -1.48 -17.062 1 85.19 218 LEU A CA 1
ATOM 1669 C C . LEU A 1 218 ? 12.656 -1.946 -17.125 1 85.19 218 LEU A C 1
ATOM 1671 O O . LEU A 1 218 ? 13.469 -1.602 -16.266 1 85.19 218 LEU A O 1
ATOM 1675 N N . LEU A 1 219 ? 12.961 -2.693 -18.125 1 80.62 219 LEU A N 1
ATOM 1676 C CA . LEU A 1 219 ? 14.305 -3.242 -18.281 1 80.62 219 LEU A CA 1
ATOM 1677 C C . LEU A 1 219 ? 15.336 -2.127 -18.391 1 80.62 219 LEU A C 1
ATOM 1679 O O . LEU A 1 219 ? 16.453 -2.246 -17.875 1 80.62 219 LEU A O 1
ATOM 1683 N N . ASP A 1 220 ? 15.047 -1.126 -19.047 1 87.06 220 ASP A N 1
ATOM 1684 C CA . ASP A 1 220 ? 15.93 0.023 -19.25 1 87.06 220 ASP A CA 1
ATOM 1685 C C . ASP A 1 220 ? 15.172 1.333 -19.047 1 87.06 220 ASP A C 1
ATOM 1687 O O . ASP A 1 220 ? 14.414 1.761 -19.922 1 87.06 220 ASP A O 1
ATOM 1691 N N . LEU A 1 221 ? 15.445 2.02 -17.953 1 90.5 221 LEU A N 1
ATOM 1692 C CA . LEU A 1 221 ? 14.703 3.217 -17.594 1 90.5 221 LEU A CA 1
ATOM 1693 C C . LEU A 1 221 ? 15.258 4.445 -18.297 1 90.5 221 LEU A C 1
ATOM 1695 O O . LEU A 1 221 ? 14.727 5.547 -18.156 1 90.5 221 LEU A O 1
ATOM 1699 N N . SER A 1 222 ? 16.344 4.277 -19.031 1 91.44 222 SER A N 1
ATOM 1700 C CA . SER A 1 222 ? 16.922 5.391 -19.766 1 91.44 222 SER A CA 1
ATOM 1701 C C . SER A 1 222 ? 16.375 5.461 -21.188 1 91.44 222 SER A C 1
ATOM 1703 O O . SER A 1 222 ? 16.469 6.504 -21.844 1 91.44 222 SER A O 1
ATOM 1705 N N . ALA A 1 223 ? 15.883 4.355 -21.75 1 90.31 223 ALA A N 1
ATOM 1706 C CA . ALA A 1 223 ? 15.391 4.277 -23.125 1 90.31 223 ALA A CA 1
ATOM 1707 C C . ALA A 1 223 ? 14.211 3.311 -23.219 1 90.31 223 ALA A C 1
ATOM 1709 O O . ALA A 1 223 ? 14.375 2.168 -23.656 1 90.31 223 ALA A O 1
ATOM 1710 N N . PRO A 1 224 ? 12.992 3.842 -22.922 1 87.62 224 PRO A N 1
ATOM 1711 C CA . PRO A 1 224 ? 11.852 2.928 -23 1 87.62 224 PRO A CA 1
ATOM 1712 C C . PRO A 1 224 ? 11.438 2.621 -24.438 1 87.62 224 PRO A C 1
ATOM 1714 O O . PRO A 1 224 ? 11.578 3.471 -25.312 1 87.62 224 PRO A O 1
ATOM 1717 N N . PRO A 1 225 ? 10.969 1.355 -24.609 1 92.56 225 PRO A N 1
ATOM 1718 C CA . PRO A 1 225 ? 10.367 1.077 -25.922 1 92.56 225 PRO A CA 1
ATOM 1719 C C . PRO A 1 225 ? 9.102 1.89 -26.172 1 92.56 225 PRO A C 1
ATOM 1721 O O . PRO A 1 225 ? 8.445 2.332 -25.234 1 92.56 225 PRO A O 1
ATOM 1724 N N . THR A 1 226 ? 8.805 2.164 -27.469 1 93.44 226 THR A N 1
ATOM 1725 C CA . THR A 1 226 ? 7.512 2.744 -27.812 1 93.44 226 THR A CA 1
ATOM 1726 C C . THR A 1 226 ? 6.391 1.731 -27.609 1 93.44 226 THR A C 1
ATOM 1728 O O . THR A 1 226 ? 6.645 0.531 -27.484 1 93.44 226 THR A O 1
ATOM 1731 N N . ILE A 1 227 ? 5.203 2.289 -27.516 1 93 227 ILE A N 1
ATOM 1732 C CA . ILE A 1 227 ? 4.047 1.416 -27.359 1 93 227 ILE A CA 1
ATOM 1733 C C . ILE A 1 227 ? 3.971 0.436 -28.516 1 93 227 ILE A C 1
ATOM 1735 O O . ILE A 1 227 ? 3.668 -0.744 -28.328 1 93 227 ILE A O 1
ATOM 1739 N N . ALA A 1 228 ? 4.281 0.95 -29.719 1 93.94 228 ALA A N 1
ATOM 1740 C CA . ALA A 1 228 ? 4.262 0.107 -30.906 1 93.94 228 ALA A CA 1
ATOM 1741 C C . ALA A 1 228 ? 5.312 -0.998 -30.828 1 93.94 228 ALA A C 1
ATOM 1743 O O . ALA A 1 228 ? 5.039 -2.152 -31.156 1 93.94 228 ALA A O 1
ATOM 1744 N N . GLU A 1 229 ? 6.527 -0.652 -30.391 1 94.19 229 GLU A N 1
ATOM 1745 C CA . GLU A 1 229 ? 7.605 -1.625 -30.219 1 94.19 229 GLU A CA 1
ATOM 1746 C C . GLU A 1 229 ? 7.242 -2.67 -29.172 1 94.19 229 GLU A C 1
ATOM 1748 O O . GLU A 1 229 ? 7.438 -3.869 -29.375 1 94.19 229 GLU A O 1
ATOM 1753 N N . LEU A 1 230 ? 6.695 -2.154 -28.094 1 94.12 230 LEU A N 1
ATOM 1754 C CA . LEU A 1 230 ? 6.32 -3.035 -27 1 94.12 230 LEU A CA 1
ATOM 1755 C C . LEU A 1 230 ? 5.223 -4 -27.422 1 94.12 230 LEU A C 1
ATOM 1757 O O . LEU A 1 230 ? 5.277 -5.191 -27.094 1 94.12 230 LEU A O 1
ATOM 1761 N N . ALA A 1 231 ? 4.258 -3.49 -28.094 1 94.12 231 ALA A N 1
ATOM 1762 C CA . ALA A 1 231 ? 3.154 -4.309 -28.578 1 94.12 231 ALA A CA 1
ATOM 1763 C C . ALA A 1 231 ? 3.656 -5.402 -29.516 1 94.12 231 ALA A C 1
ATOM 1765 O O . ALA A 1 231 ? 3.258 -6.562 -29.406 1 94.12 231 ALA A O 1
ATOM 1766 N N . ARG A 1 232 ? 4.508 -5.059 -30.422 1 92.81 232 ARG A N 1
ATOM 1767 C CA . ARG A 1 232 ? 5.07 -6 -31.391 1 92.81 232 ARG A CA 1
ATOM 1768 C C . ARG A 1 232 ? 5.879 -7.086 -30.688 1 92.81 232 ARG A C 1
ATOM 1770 O O . ARG A 1 232 ? 5.75 -8.266 -31 1 92.81 232 ARG A O 1
ATOM 1777 N N . GLU A 1 233 ? 6.621 -6.711 -29.734 1 92 233 GLU A N 1
ATOM 1778 C CA . GLU A 1 233 ? 7.508 -7.637 -29.031 1 92 233 GLU A CA 1
ATOM 1779 C C . GLU A 1 233 ? 6.711 -8.641 -28.203 1 92 233 GLU A C 1
ATOM 1781 O O . GLU A 1 233 ? 7.094 -9.805 -28.094 1 92 233 GLU A O 1
ATOM 1786 N N . ILE A 1 234 ? 5.629 -8.141 -27.641 1 89.38 234 ILE A N 1
ATOM 1787 C CA . ILE A 1 234 ? 4.891 -8.938 -26.672 1 89.38 234 ILE A CA 1
ATOM 1788 C C . ILE A 1 234 ? 3.785 -9.719 -27.375 1 89.38 234 ILE A C 1
ATOM 1790 O O . ILE A 1 234 ? 3.287 -10.711 -26.828 1 89.38 234 ILE A O 1
ATOM 1794 N N . GLY A 1 235 ? 3.34 -9.344 -28.547 1 90.81 235 GLY A N 1
ATOM 1795 C CA . GLY A 1 235 ? 2.316 -10.039 -29.312 1 90.81 235 GLY A CA 1
ATOM 1796 C C . GLY A 1 235 ? 0.906 -9.633 -28.922 1 90.81 235 GLY A C 1
ATOM 1797 O O . GLY A 1 235 ? 0.014 -10.477 -28.828 1 90.81 235 GLY A O 1
ATOM 1798 N N . LEU A 1 236 ? 0.689 -8.469 -28.531 1 90.06 236 LEU A N 1
ATOM 1799 C CA . LEU A 1 236 ? -0.617 -7.852 -28.328 1 90.06 236 LEU A CA 1
ATOM 1800 C C . LEU A 1 236 ? -0.776 -6.621 -29.219 1 90.06 236 LEU A C 1
ATOM 1802 O O . LEU A 1 236 ? 0.213 -5.984 -29.594 1 90.06 236 LEU A O 1
ATOM 1806 N N . ASN A 1 237 ? -2.004 -6.402 -29.609 1 89.75 237 ASN A N 1
ATOM 1807 C CA . ASN A 1 237 ? -2.191 -5.121 -30.281 1 89.75 237 ASN A CA 1
ATOM 1808 C C . ASN A 1 237 ? -2.125 -3.955 -29.297 1 89.75 237 ASN A C 1
ATOM 1810 O O . ASN A 1 237 ? -2.146 -4.16 -28.078 1 89.75 237 ASN A O 1
ATOM 1814 N N . GLN A 1 238 ? -1.978 -2.74 -29.828 1 92.69 238 GLN A N 1
ATOM 1815 C CA . GLN A 1 238 ? -1.744 -1.564 -29 1 92.69 238 GLN A CA 1
ATOM 1816 C C . GLN A 1 238 ? -2.936 -1.293 -28.094 1 92.69 238 GLN A C 1
ATOM 1818 O O . GLN A 1 238 ? -2.762 -0.894 -26.938 1 92.69 238 GLN A O 1
ATOM 1823 N N . LEU A 1 239 ? -4.059 -1.544 -28.516 1 89.75 239 LEU A N 1
ATOM 1824 C CA . LEU A 1 239 ? -5.258 -1.287 -27.734 1 89.75 239 LEU A CA 1
ATOM 1825 C C . LEU A 1 239 ? -5.316 -2.211 -26.516 1 89.75 239 LEU A C 1
ATOM 1827 O O . LEU A 1 239 ? -5.551 -1.754 -25.391 1 89.75 239 LEU A O 1
ATOM 1831 N N . LYS A 1 240 ? -5.082 -3.498 -26.719 1 88.44 240 LYS A N 1
ATOM 1832 C CA . LYS A 1 240 ? -5.105 -4.488 -25.656 1 88.44 240 LYS A CA 1
ATOM 1833 C C . LYS A 1 240 ? -3.988 -4.23 -24.641 1 88.44 240 LYS A C 1
ATOM 1835 O O . LYS A 1 240 ? -4.168 -4.449 -23.438 1 88.44 240 LYS A O 1
ATOM 1840 N N . LEU A 1 241 ? -2.914 -3.824 -25.203 1 92.12 241 LEU A N 1
ATOM 1841 C CA . LEU A 1 241 ? -1.795 -3.49 -24.328 1 92.12 241 LEU A CA 1
ATOM 1842 C C . LEU A 1 241 ? -2.154 -2.33 -23.406 1 92.12 241 LEU A C 1
ATOM 1844 O O . LEU A 1 241 ? -1.962 -2.414 -22.203 1 92.12 241 LEU A O 1
ATOM 1848 N N . LYS A 1 242 ? -2.682 -1.282 -23.953 1 90.06 242 LYS A N 1
ATOM 1849 C CA . LYS A 1 242 ? -3.055 -0.102 -23.172 1 90.06 242 LYS A CA 1
ATOM 1850 C C . LYS A 1 242 ? -4.156 -0.431 -22.172 1 90.06 242 LYS A C 1
ATOM 1852 O O . LYS A 1 242 ? -4.051 -0.083 -20.984 1 90.06 242 LYS A O 1
ATOM 1857 N N . GLN A 1 243 ? -5.078 -1.18 -22.641 1 82.5 243 GLN A N 1
ATOM 1858 C CA . GLN A 1 243 ? -6.191 -1.55 -21.781 1 82.5 243 GLN A CA 1
ATOM 1859 C C . GLN A 1 243 ? -5.742 -2.521 -20.688 1 82.5 243 GLN A C 1
ATOM 1861 O O . GLN A 1 243 ? -6.18 -2.42 -19.531 1 82.5 243 GLN A O 1
ATOM 1866 N N . GLY A 1 244 ? -4.895 -3.398 -21.109 1 82 244 GLY A N 1
ATOM 1867 C CA . GLY A 1 244 ? -4.387 -4.387 -20.156 1 82 244 GLY A CA 1
ATOM 1868 C C . GLY A 1 244 ? -3.586 -3.773 -19.031 1 82 244 GLY A C 1
ATOM 1869 O O . GLY A 1 244 ? -3.697 -4.203 -17.875 1 82 244 GLY A O 1
ATOM 1870 N N . PHE A 1 245 ? -2.824 -2.779 -19.328 1 85.25 245 PHE A N 1
ATOM 1871 C CA . PHE A 1 245 ? -2.041 -2.105 -18.297 1 85.25 245 PHE A CA 1
ATOM 1872 C C . PHE A 1 245 ? -2.951 -1.426 -17.281 1 85.25 245 PHE A C 1
ATOM 1874 O O . PHE A 1 245 ? -2.719 -1.516 -16.062 1 85.25 245 PHE A O 1
ATOM 1881 N N . LYS A 1 246 ? -3.939 -0.86 -17.781 1 74.5 246 LYS A N 1
ATOM 1882 C CA . LYS A 1 246 ? -4.891 -0.212 -16.875 1 74.5 246 LYS A CA 1
ATOM 1883 C C . LYS A 1 246 ? -5.609 -1.236 -16 1 74.5 246 LYS A C 1
ATOM 1885 O O . LYS A 1 246 ? -5.773 -1.026 -14.805 1 74.5 246 LYS A O 1
ATOM 1890 N N . THR A 1 247 ? -5.891 -2.33 -16.641 1 68.69 247 THR A N 1
ATOM 1891 C CA . THR A 1 247 ? -6.645 -3.371 -15.953 1 68.69 247 THR A CA 1
ATOM 1892 C C . THR A 1 247 ? -5.77 -4.082 -14.922 1 68.69 247 THR A C 1
ATOM 1894 O O . THR A 1 247 ? -6.195 -4.312 -13.789 1 68.69 247 THR A O 1
ATOM 1897 N N . LEU A 1 248 ? -4.605 -4.426 -15.367 1 70.94 248 LEU A N 1
ATOM 1898 C CA . LEU A 1 248 ? -3.756 -5.289 -14.547 1 70.94 248 LEU A CA 1
ATOM 1899 C C . LEU A 1 248 ? -2.967 -4.469 -13.531 1 70.94 248 LEU A C 1
ATOM 1901 O O . LEU A 1 248 ? -2.748 -4.918 -12.406 1 70.94 248 LEU A O 1
ATOM 1905 N N . PHE A 1 249 ? -2.551 -3.271 -13.953 1 70.75 249 PHE A N 1
ATOM 1906 C CA . PHE A 1 249 ? -1.638 -2.516 -13.109 1 70.75 249 PHE A CA 1
ATOM 1907 C C . PHE A 1 249 ? -2.303 -1.246 -12.594 1 70.75 249 PHE A C 1
ATOM 1909 O O . PHE A 1 249 ? -1.713 -0.507 -11.797 1 70.75 249 PHE A O 1
ATOM 1916 N N . GLY A 1 250 ? -3.459 -0.985 -13.117 1 63.69 250 GLY A N 1
ATOM 1917 C CA . GLY A 1 250 ? -4.234 0.151 -12.641 1 63.69 250 GLY A CA 1
ATOM 1918 C C . GLY A 1 250 ? -3.734 1.479 -13.172 1 63.69 250 GLY A C 1
ATOM 1919 O O . GLY A 1 250 ? -4.102 2.539 -12.664 1 63.69 250 GLY A O 1
ATOM 1920 N N . THR A 1 251 ? -2.834 1.5 -14.102 1 70.38 251 THR A N 1
ATOM 1921 C CA . THR A 1 251 ? -2.24 2.723 -14.633 1 70.38 251 THR A CA 1
ATOM 1922 C C . THR A 1 251 ? -1.838 2.539 -16.094 1 70.38 251 THR A C 1
ATOM 1924 O O . THR A 1 251 ? -1.862 1.421 -16.609 1 70.38 251 THR A O 1
ATOM 1927 N N . SER A 1 252 ? -1.574 3.668 -16.75 1 84.56 252 SER A N 1
ATOM 1928 C CA . SER A 1 252 ? -1.145 3.602 -18.141 1 84.56 252 SER A CA 1
ATOM 1929 C C . SER A 1 252 ? 0.303 3.137 -18.266 1 84.56 252 SER A C 1
ATOM 1931 O O . SER A 1 252 ? 1.049 3.172 -17.281 1 84.56 252 SER A O 1
ATOM 1933 N N . ILE A 1 253 ? 0.671 2.762 -19.406 1 89.5 253 ILE A N 1
ATOM 1934 C CA . ILE A 1 253 ? 2 2.238 -19.688 1 89.5 253 ILE A CA 1
ATOM 1935 C C . ILE A 1 253 ? 3.055 3.291 -19.359 1 89.5 253 ILE A C 1
ATOM 1937 O O . ILE A 1 253 ? 4.008 3.016 -18.625 1 89.5 253 ILE A O 1
ATOM 1941 N N . TYR A 1 254 ? 2.787 4.465 -19.766 1 87.31 254 TYR A N 1
ATOM 1942 C CA . TYR A 1 254 ? 3.773 5.523 -19.562 1 87.31 254 TYR A CA 1
ATOM 1943 C C . TYR A 1 254 ? 3.84 5.941 -18.109 1 87.31 254 TYR A C 1
ATOM 1945 O O . TYR A 1 254 ? 4.922 6.215 -17.578 1 87.31 254 TYR A O 1
ATOM 1953 N N . ALA A 1 255 ? 2.736 6.012 -17.578 1 84.44 255 ALA A N 1
ATOM 1954 C CA . ALA A 1 255 ? 2.711 6.402 -16.172 1 84.44 255 ALA A CA 1
ATOM 1955 C C . ALA A 1 255 ? 3.477 5.398 -15.312 1 84.44 255 ALA A C 1
ATOM 1957 O O . ALA A 1 255 ? 4.199 5.789 -14.391 1 84.44 255 ALA A O 1
ATOM 1958 N N . LEU A 1 256 ? 3.266 4.164 -15.602 1 82.75 256 LEU A N 1
ATOM 1959 C CA . LEU A 1 256 ? 3.986 3.125 -14.875 1 82.75 256 LEU A CA 1
ATOM 1960 C C . LEU A 1 256 ? 5.492 3.275 -15.062 1 82.75 256 LEU A C 1
ATOM 1962 O O . LEU A 1 256 ? 6.254 3.209 -14.094 1 82.75 256 LEU A O 1
ATOM 1966 N N . PHE A 1 257 ? 5.91 3.48 -16.266 1 89.25 257 PHE A N 1
ATOM 1967 C CA . PHE A 1 257 ? 7.32 3.67 -16.578 1 89.25 257 PHE A CA 1
ATOM 1968 C C . PHE A 1 257 ? 7.891 4.871 -15.836 1 89.25 257 PHE A C 1
ATOM 1970 O O . PHE A 1 257 ? 8.938 4.77 -15.195 1 89.25 257 PHE A O 1
ATOM 1977 N N . GLN A 1 258 ? 7.176 5.922 -15.906 1 88.31 258 GLN A N 1
ATOM 1978 C CA . GLN A 1 258 ? 7.66 7.168 -15.312 1 88.31 258 GLN A CA 1
ATOM 1979 C C . GLN A 1 258 ? 7.777 7.047 -13.797 1 88.31 258 GLN A C 1
ATOM 1981 O O . GLN A 1 258 ? 8.719 7.57 -13.195 1 88.31 258 GLN A O 1
ATOM 1986 N N . ARG A 1 259 ? 6.883 6.449 -13.281 1 79.75 259 ARG A N 1
ATOM 1987 C CA . ARG A 1 259 ? 6.93 6.242 -11.836 1 79.75 259 ARG A CA 1
ATOM 1988 C C . ARG A 1 259 ? 8.188 5.484 -11.43 1 79.75 259 ARG A C 1
ATOM 1990 O O . ARG A 1 259 ? 8.883 5.883 -10.492 1 79.75 259 ARG A O 1
ATOM 1997 N N . HIS A 1 260 ? 8.438 4.441 -12.07 1 82.56 260 HIS A N 1
ATOM 1998 C CA . HIS A 1 260 ? 9.617 3.645 -11.758 1 82.56 260 HIS A CA 1
ATOM 1999 C C . HIS A 1 260 ? 10.898 4.418 -12.055 1 82.56 260 HIS A C 1
ATOM 2001 O O . HIS A 1 260 ? 11.867 4.332 -11.305 1 82.56 260 HIS A O 1
ATOM 2007 N N . ARG A 1 261 ? 10.812 5.117 -13.133 1 88.31 261 ARG A N 1
ATOM 2008 C CA . ARG A 1 261 ? 11.977 5.922 -13.5 1 88.31 261 ARG A CA 1
ATOM 2009 C C . ARG A 1 261 ? 12.273 6.977 -12.438 1 88.31 261 ARG A C 1
ATOM 2011 O O . ARG A 1 261 ? 13.43 7.176 -12.062 1 88.31 261 ARG A O 1
ATOM 2018 N N . MET A 1 262 ? 11.328 7.562 -11.938 1 85.44 262 MET A N 1
ATOM 2019 C CA . MET A 1 262 ? 11.508 8.602 -10.93 1 85.44 262 MET A CA 1
ATOM 2020 C C . MET A 1 262 ? 11.891 8 -9.586 1 85.44 262 MET A C 1
ATOM 2022 O O . MET A 1 262 ? 12.641 8.602 -8.82 1 85.44 262 MET A O 1
ATOM 2026 N N . GLU A 1 263 ? 11.352 6.93 -9.336 1 77.69 263 GLU A N 1
ATOM 2027 C CA . GLU A 1 263 ? 11.773 6.23 -8.125 1 77.69 263 GLU A CA 1
ATOM 2028 C C . GLU A 1 263 ? 13.258 5.891 -8.172 1 77.69 263 GLU A C 1
ATOM 2030 O O . GLU A 1 263 ? 13.969 6.023 -7.172 1 77.69 263 GLU A O 1
ATOM 2035 N N . ARG A 1 264 ? 13.656 5.445 -9.266 1 81.06 264 ARG A N 1
ATOM 2036 C CA . ARG A 1 264 ? 15.078 5.191 -9.461 1 81.06 264 ARG A CA 1
ATOM 2037 C C . ARG A 1 264 ? 15.883 6.48 -9.336 1 81.06 264 ARG A C 1
ATOM 2039 O O . ARG A 1 264 ? 17 6.477 -8.805 1 81.06 264 ARG A O 1
ATOM 2046 N N . ALA A 1 265 ? 15.359 7.5 -9.867 1 87.19 265 ALA A N 1
ATOM 2047 C CA . ALA A 1 265 ? 16.016 8.797 -9.742 1 87.19 265 ALA A CA 1
ATOM 2048 C C . ALA A 1 265 ? 16.234 9.164 -8.273 1 87.19 265 ALA A C 1
ATOM 2050 O O . ALA A 1 265 ? 17.328 9.586 -7.891 1 87.19 265 ALA A O 1
ATOM 2051 N N . CYS A 1 266 ? 15.258 8.977 -7.613 1 79.12 266 CYS A N 1
ATOM 2052 C CA . CYS A 1 266 ? 15.328 9.273 -6.188 1 79.12 266 CYS A CA 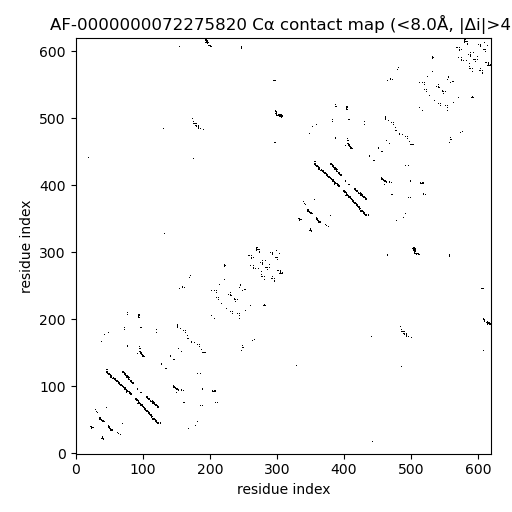1
ATOM 2053 C C . CYS A 1 266 ? 16.453 8.484 -5.523 1 79.12 266 CYS A C 1
ATOM 2055 O O . CYS A 1 266 ? 17.188 9.023 -4.699 1 79.12 266 CYS A O 1
ATOM 2057 N N . ALA A 1 267 ? 16.578 7.289 -5.883 1 74.88 267 ALA A N 1
ATOM 2058 C CA . ALA A 1 267 ? 17.625 6.426 -5.336 1 74.88 267 ALA A CA 1
ATOM 2059 C C . ALA A 1 267 ? 19 6.906 -5.766 1 74.88 267 ALA A C 1
ATOM 2061 O O . ALA A 1 267 ? 19.938 6.922 -4.965 1 74.88 267 ALA A O 1
ATOM 2062 N N . LEU A 1 268 ? 19.031 7.262 -6.914 1 81.75 268 LEU A N 1
ATOM 2063 C CA . LEU A 1 268 ? 20.328 7.672 -7.465 1 81.75 268 LEU A CA 1
ATOM 2064 C C . LEU A 1 268 ? 20.781 8.992 -6.844 1 81.75 268 LEU A C 1
ATOM 2066 O O . LEU A 1 268 ? 21.984 9.203 -6.645 1 81.75 268 LEU A O 1
ATOM 2070 N N . LEU A 1 269 ? 19.875 9.805 -6.539 1 84.19 269 LEU A N 1
ATOM 2071 C CA . LEU A 1 269 ? 20.188 11.125 -6.016 1 84.19 269 LEU A CA 1
ATOM 2072 C C . LEU A 1 269 ? 20.812 11.031 -4.633 1 84.19 269 LEU A C 1
ATOM 2074 O O . LEU A 1 269 ? 21.391 12.008 -4.141 1 84.19 269 LEU A O 1
ATOM 2078 N N . ARG A 1 270 ? 20.797 9.93 -4.102 1 74.12 270 ARG A N 1
ATOM 2079 C CA . ARG A 1 270 ? 21.453 9.719 -2.809 1 74.12 270 ARG A CA 1
ATOM 2080 C C . ARG A 1 270 ? 22.969 9.711 -2.953 1 74.12 270 ARG A C 1
ATOM 2082 O O . ARG A 1 270 ? 23.688 10.055 -2.014 1 74.12 270 ARG A O 1
ATOM 2089 N N . THR A 1 271 ? 23.344 9.289 -4.07 1 79.38 271 THR A N 1
ATOM 2090 C CA . THR A 1 271 ? 24.781 9.109 -4.223 1 79.38 271 THR A CA 1
ATOM 2091 C C . THR A 1 271 ? 25.297 9.844 -5.453 1 79.38 271 THR A C 1
ATOM 2093 O O . THR A 1 271 ? 26.5 10.008 -5.629 1 79.38 271 THR A O 1
ATOM 2096 N N . HIS A 1 272 ? 24.406 10.242 -6.297 1 87.75 272 HIS A N 1
ATOM 2097 C CA . HIS A 1 272 ? 24.828 10.883 -7.543 1 87.75 272 HIS A CA 1
ATOM 2098 C C . HIS A 1 272 ? 24.266 12.297 -7.645 1 87.75 272 HIS A C 1
ATOM 2100 O O . HIS A 1 272 ? 23.281 12.625 -6.992 1 87.75 272 HIS A O 1
ATOM 2106 N N . SER A 1 273 ? 24.953 13.109 -8.406 1 91.69 273 SER A N 1
ATOM 2107 C CA . SER A 1 273 ? 24.469 14.461 -8.641 1 91.69 273 SER A CA 1
ATOM 2108 C C . SER A 1 273 ? 23.188 14.453 -9.477 1 91.69 273 SER A C 1
ATOM 2110 O O . SER A 1 273 ? 22.859 13.438 -10.086 1 91.69 273 SER A O 1
ATOM 2112 N N . VAL A 1 274 ? 22.547 15.586 -9.539 1 92.88 274 VAL A N 1
ATOM 2113 C CA . VAL A 1 274 ? 21.328 15.734 -10.328 1 92.88 274 VAL A CA 1
ATOM 2114 C C . VAL A 1 274 ? 21.641 15.5 -11.805 1 92.88 274 VAL A C 1
ATOM 2116 O O . VAL A 1 274 ? 20.891 14.805 -12.492 1 92.88 274 VAL A O 1
ATOM 2119 N N . THR A 1 275 ? 22.75 16.047 -12.203 1 92.94 275 THR A N 1
ATOM 2120 C CA . THR A 1 275 ? 23.156 15.914 -13.602 1 92.94 275 THR A CA 1
ATOM 2121 C C . THR A 1 275 ? 23.453 14.453 -13.945 1 92.94 275 THR A C 1
ATOM 2123 O O . THR A 1 275 ? 23 13.953 -14.977 1 92.94 275 THR A O 1
ATOM 2126 N N . GLU A 1 276 ? 24.141 13.789 -13.117 1 92.25 276 GLU A N 1
ATOM 2127 C CA . GLU A 1 276 ? 24.484 12.383 -13.344 1 92.25 276 GLU A CA 1
ATOM 2128 C C . GLU A 1 276 ? 23.234 11.508 -13.352 1 92.25 276 GLU A C 1
ATOM 2130 O O . GLU A 1 276 ? 23.125 10.586 -14.164 1 92.25 276 GLU A O 1
ATOM 2135 N N . THR A 1 277 ? 22.359 11.812 -12.43 1 93.44 277 THR A N 1
ATOM 2136 C CA . THR A 1 277 ? 21.125 11.055 -12.344 1 93.44 277 THR A CA 1
ATOM 2137 C C . THR A 1 277 ? 20.297 11.219 -13.617 1 93.44 277 THR A C 1
ATOM 2139 O O . THR A 1 277 ? 19.812 10.242 -14.18 1 93.44 277 THR A O 1
ATOM 2142 N N . ALA A 1 278 ? 20.203 12.43 -14.055 1 94.75 278 ALA A N 1
ATOM 2143 C CA . ALA A 1 278 ? 19.438 12.727 -15.258 1 94.75 278 ALA A CA 1
ATOM 2144 C C . ALA A 1 278 ? 20.016 11.992 -16.469 1 94.75 278 ALA A C 1
ATOM 2146 O O . ALA A 1 278 ? 19.297 11.359 -17.234 1 94.75 278 ALA A O 1
ATOM 2147 N N . LEU A 1 279 ? 21.312 12.023 -16.609 1 91.69 279 LEU A N 1
ATOM 2148 C CA . LEU A 1 279 ? 21.984 11.383 -17.734 1 91.69 279 LEU A CA 1
ATOM 2149 C C . LEU A 1 279 ? 21.844 9.867 -17.656 1 91.69 279 LEU A C 1
ATOM 2151 O O . LEU A 1 279 ? 21.625 9.211 -18.688 1 91.69 279 LEU A O 1
ATOM 2155 N N . THR A 1 280 ? 21.953 9.375 -16.484 1 91.88 280 THR A N 1
ATOM 2156 C CA . THR A 1 280 ? 21.844 7.934 -16.266 1 91.88 280 THR A CA 1
ATOM 2157 C C . THR A 1 280 ? 20.469 7.43 -16.688 1 91.88 280 THR A C 1
ATOM 2159 O O . THR A 1 280 ? 20.328 6.312 -17.188 1 91.88 280 THR A O 1
ATOM 2162 N N . LEU A 1 281 ? 19.531 8.305 -16.516 1 93.81 281 LEU A N 1
ATOM 2163 C CA . LEU A 1 281 ? 18.156 7.887 -16.781 1 93.81 281 LEU A CA 1
ATOM 2164 C C . LEU A 1 281 ? 17.719 8.328 -18.172 1 93.81 281 LEU A C 1
ATOM 2166 O O . LEU A 1 281 ? 16.531 8.234 -18.516 1 93.81 281 LEU A O 1
ATOM 2170 N N . GLY A 1 282 ? 18.578 8.891 -18.969 1 93.5 282 GLY A N 1
ATOM 2171 C CA . GLY A 1 282 ? 18.359 9.102 -20.391 1 93.5 282 GLY A CA 1
ATOM 2172 C C . GLY A 1 282 ? 17.812 10.477 -20.719 1 93.5 282 GLY A C 1
ATOM 2173 O O . GLY A 1 282 ? 17.328 10.703 -21.828 1 93.5 282 GLY A O 1
ATOM 2174 N N . TYR A 1 283 ? 17.875 11.352 -19.797 1 93.38 283 TYR A N 1
ATOM 2175 C CA . TYR A 1 283 ? 17.422 12.703 -20.094 1 93.38 283 TYR A CA 1
ATOM 2176 C C . TYR A 1 283 ? 18.516 13.508 -20.781 1 93.38 283 TYR A C 1
ATOM 2178 O O . TYR A 1 283 ? 19.672 13.508 -20.344 1 93.38 283 TYR A O 1
ATOM 2186 N N . SER A 1 284 ? 18.125 14.086 -21.844 1 89.75 284 SER A N 1
ATOM 2187 C CA . SER A 1 284 ? 19.094 14.945 -22.547 1 89.75 284 SER A CA 1
ATOM 2188 C C . SER A 1 284 ? 19.016 16.375 -22.031 1 89.75 284 SER A C 1
ATOM 2190 O O . SER A 1 284 ? 19.938 17.172 -22.266 1 89.75 284 SER A O 1
ATOM 2192 N N . ASN A 1 285 ? 17.938 16.641 -21.359 1 90.5 285 ASN A N 1
ATOM 2193 C CA . ASN A 1 285 ? 17.688 17.969 -20.828 1 90.5 285 ASN A CA 1
ATOM 2194 C C . ASN A 1 285 ? 17.391 17.922 -19.328 1 90.5 285 ASN A C 1
ATOM 2196 O O . ASN A 1 285 ? 16.422 17.312 -18.906 1 90.5 285 ASN A O 1
ATOM 2200 N N . LEU A 1 286 ? 18.234 18.641 -18.625 1 91.5 286 LEU A N 1
ATOM 2201 C CA . LEU A 1 286 ? 18.125 18.641 -17.172 1 91.5 286 LEU A CA 1
ATOM 2202 C C . LEU A 1 286 ? 16.781 19.234 -16.734 1 91.5 286 LEU A C 1
ATOM 2204 O O . LEU A 1 286 ? 16.219 18.828 -15.711 1 91.5 286 LEU A O 1
ATOM 2208 N N . SER A 1 287 ? 16.344 20.125 -17.531 1 91.69 287 SER A N 1
ATOM 2209 C CA . SER A 1 287 ? 15.078 20.766 -17.172 1 91.69 287 SER A CA 1
ATOM 2210 C C . SER A 1 287 ? 13.914 19.781 -17.266 1 91.69 287 SER A C 1
ATOM 2212 O O . SER A 1 287 ? 13.008 19.812 -16.438 1 91.69 287 SER A O 1
ATOM 2214 N N . HIS A 1 288 ? 14.047 18.953 -18.297 1 92.25 288 HIS A N 1
ATOM 2215 C CA . HIS A 1 288 ? 13 17.938 -18.453 1 92.25 288 HIS A CA 1
ATOM 2216 C C . HIS A 1 288 ? 13.023 16.938 -17.312 1 92.25 288 HIS A C 1
ATOM 2218 O O . HIS A 1 288 ? 11.969 16.5 -16.828 1 92.25 288 HIS A O 1
ATOM 2224 N N . PHE A 1 289 ? 14.234 16.641 -16.922 1 94.06 289 PHE A N 1
ATOM 2225 C CA . PHE A 1 289 ? 14.367 15.727 -15.781 1 94.06 289 PHE A CA 1
ATOM 2226 C C . PHE A 1 289 ? 13.789 16.344 -14.516 1 94.06 289 PHE A C 1
ATOM 2228 O O . PHE A 1 289 ? 13.016 15.711 -13.805 1 94.06 289 PHE A O 1
ATOM 2235 N N . SER A 1 290 ? 14.109 17.531 -14.32 1 90.56 290 SER A N 1
ATOM 2236 C CA . SER A 1 290 ? 13.664 18.219 -13.117 1 90.56 290 SER A CA 1
ATOM 2237 C C . SER A 1 290 ? 12.148 18.359 -13.086 1 90.56 290 SER A C 1
ATOM 2239 O O . SER A 1 290 ? 11.531 18.203 -12.039 1 90.56 290 SER A O 1
ATOM 2241 N N . THR A 1 291 ? 11.656 18.594 -14.273 1 88.5 291 THR A N 1
ATOM 2242 C CA . THR A 1 291 ? 10.211 18.734 -14.391 1 88.5 291 THR A CA 1
ATOM 2243 C C . THR A 1 291 ? 9.508 17.406 -14.102 1 88.5 291 THR A C 1
ATOM 2245 O O . THR A 1 291 ? 8.5 17.375 -13.398 1 88.5 291 THR A O 1
ATOM 2248 N N . ALA A 1 292 ? 10.008 16.391 -14.609 1 88.75 292 ALA A N 1
ATOM 2249 C CA . ALA A 1 292 ? 9.43 15.055 -14.422 1 88.75 292 ALA A CA 1
ATOM 2250 C C . ALA A 1 292 ? 9.516 14.625 -12.961 1 88.75 292 ALA A C 1
ATOM 2252 O O . ALA A 1 292 ? 8.57 14.055 -12.414 1 88.75 292 ALA A O 1
ATOM 2253 N N . TYR A 1 293 ? 10.664 14.891 -12.461 1 86.25 293 TYR A N 1
ATOM 2254 C CA . TYR A 1 293 ? 10.883 14.547 -11.062 1 86.25 293 TYR A CA 1
ATOM 2255 C C . TYR A 1 293 ? 9.898 15.289 -10.164 1 86.25 293 TYR A C 1
ATOM 2257 O O . TYR A 1 293 ? 9.289 14.695 -9.273 1 86.25 293 TYR A O 1
ATOM 2265 N N . ARG A 1 294 ? 9.766 16.484 -10.492 1 80.38 294 ARG A N 1
ATOM 2266 C CA . ARG A 1 294 ? 8.836 17.312 -9.719 1 80.38 294 ARG A CA 1
ATOM 2267 C C . ARG A 1 294 ? 7.402 16.844 -9.898 1 80.38 294 ARG A C 1
ATOM 2269 O O . ARG A 1 294 ? 6.621 16.828 -8.938 1 80.38 294 ARG A O 1
ATOM 2276 N N . LYS A 1 295 ? 7.113 16.516 -11.078 1 75.56 295 LYS A N 1
ATOM 2277 C CA . LYS A 1 295 ? 5.77 16.016 -11.367 1 75.56 295 LYS A CA 1
ATOM 2278 C C . LYS A 1 295 ? 5.461 14.766 -10.555 1 75.56 295 LYS A C 1
ATOM 2280 O O . LYS A 1 295 ? 4.344 14.594 -10.07 1 75.56 295 LYS A O 1
ATOM 2285 N N . GLN A 1 296 ? 6.488 14 -10.414 1 72.75 296 GLN A N 1
ATOM 2286 C CA . GLN A 1 296 ? 6.312 12.711 -9.75 1 72.75 296 GLN A CA 1
ATOM 2287 C C . GLN A 1 296 ? 6.312 12.875 -8.234 1 72.75 296 GLN A C 1
ATOM 2289 O O . GLN A 1 296 ? 5.504 12.258 -7.535 1 72.75 296 GLN A O 1
ATOM 2294 N N . PHE A 1 297 ? 7.254 13.75 -7.727 1 71.31 297 PHE A N 1
ATOM 2295 C CA . PHE A 1 297 ? 7.504 13.75 -6.289 1 71.31 297 PHE A CA 1
ATOM 2296 C C . PHE A 1 297 ? 7.109 15.086 -5.672 1 71.31 297 PHE A C 1
ATOM 2298 O O . PHE A 1 297 ? 7.117 15.234 -4.445 1 71.31 297 PHE A O 1
ATOM 2305 N N . GLY A 1 298 ? 6.766 16.031 -6.484 1 64.5 298 GLY A N 1
ATOM 2306 C CA . GLY A 1 298 ? 6.348 17.344 -6.016 1 64.5 298 GLY A CA 1
ATOM 2307 C C . GLY A 1 298 ? 7.512 18.234 -5.621 1 64.5 298 GLY A C 1
ATOM 2308 O O . GLY A 1 298 ? 7.312 19.281 -5.008 1 64.5 298 GLY A O 1
ATOM 2309 N N . ASP A 1 299 ? 8.758 17.766 -5.844 1 70.69 299 ASP A N 1
ATOM 2310 C CA . ASP A 1 299 ? 9.969 18.5 -5.492 1 70.69 299 ASP A CA 1
ATOM 2311 C C . ASP A 1 299 ? 11.047 18.328 -6.562 1 70.69 299 ASP A C 1
ATOM 2313 O O . ASP A 1 299 ? 10.914 17.484 -7.453 1 70.69 299 ASP A O 1
ATOM 2317 N N . LEU A 1 300 ? 12.016 19.266 -6.453 1 81.25 300 LEU A N 1
ATOM 2318 C CA . LEU A 1 300 ? 13.086 19.234 -7.438 1 81.25 300 LEU A CA 1
ATOM 2319 C C . LEU A 1 300 ? 14.148 18.203 -7.047 1 81.25 300 LEU A C 1
ATOM 2321 O O . LEU A 1 300 ? 14.391 17.984 -5.859 1 81.25 300 LEU A O 1
ATOM 2325 N N . PRO A 1 301 ? 14.727 17.703 -8.039 1 86.38 301 PRO A N 1
ATOM 2326 C CA . PRO A 1 301 ? 15.805 16.75 -7.773 1 86.38 301 PRO A CA 1
ATOM 2327 C C . PRO A 1 301 ? 16.938 17.344 -6.945 1 86.38 301 PRO A C 1
ATOM 2329 O O . PRO A 1 301 ? 17.531 16.656 -6.113 1 86.38 301 PRO A O 1
ATOM 2332 N N . ARG A 1 302 ? 17.234 18.547 -7.105 1 86.69 302 ARG A N 1
ATOM 2333 C CA . ARG A 1 302 ? 18.328 19.172 -6.375 1 86.69 302 ARG A CA 1
ATOM 2334 C C . ARG A 1 302 ? 18.047 19.172 -4.875 1 86.69 302 ARG A C 1
ATOM 2336 O O . ARG A 1 302 ? 18.969 19.031 -4.07 1 86.69 302 ARG A O 1
ATOM 2343 N N . ASN A 1 303 ? 16.859 19.359 -4.641 1 78.5 303 ASN A N 1
ATOM 2344 C CA . ASN A 1 303 ? 16.5 19.344 -3.227 1 78.5 303 ASN A CA 1
ATOM 2345 C C . ASN A 1 303 ? 16.672 17.953 -2.613 1 78.5 303 ASN A C 1
ATOM 2347 O O . ASN A 1 303 ? 17.047 17.844 -1.446 1 78.5 303 ASN A O 1
ATOM 2351 N N . GLU A 1 304 ? 16.406 16.953 -3.42 1 75.12 304 GLU A N 1
ATOM 2352 C CA . GLU A 1 304 ? 16.641 15.586 -2.982 1 75.12 304 GLU A CA 1
ATOM 2353 C C . GLU A 1 304 ? 18.125 15.336 -2.736 1 75.12 304 GLU A C 1
ATOM 2355 O O . GLU A 1 304 ? 18.5 14.734 -1.725 1 75.12 304 GLU A O 1
ATOM 2360 N N . ARG A 1 305 ? 18.859 15.805 -3.568 1 82 305 ARG A N 1
ATOM 2361 C CA . ARG A 1 305 ? 20.312 15.625 -3.475 1 82 305 ARG A CA 1
ATOM 2362 C C . ARG A 1 305 ? 20.875 16.328 -2.242 1 82 305 ARG A C 1
ATOM 2364 O O . ARG A 1 305 ? 21.781 15.812 -1.586 1 82 305 ARG A O 1
ATOM 2371 N N . LYS A 1 306 ? 20.312 17.391 -1.871 1 75.5 306 LYS A N 1
ATOM 2372 C CA . LYS A 1 306 ? 20.781 18.188 -0.737 1 75.5 306 LYS A CA 1
ATOM 2373 C C . LYS A 1 306 ? 20.625 17.422 0.572 1 75.5 306 LYS A C 1
ATOM 2375 O O . LYS A 1 306 ? 21.391 17.625 1.516 1 75.5 306 LYS A O 1
ATOM 2380 N N . LYS A 1 307 ? 19.797 16.625 0.488 1 65.44 307 LYS A N 1
ATOM 2381 C CA . LYS A 1 307 ? 19.547 15.844 1.694 1 65.44 307 LYS A CA 1
ATOM 2382 C C . LYS A 1 307 ? 20.703 14.906 1.991 1 65.44 307 LYS A C 1
ATOM 2384 O O . LYS A 1 307 ? 20.875 14.461 3.129 1 65.44 307 LYS A O 1
ATOM 2389 N N . TYR A 1 308 ? 21.406 14.602 0.998 1 61.84 308 TYR A N 1
ATOM 2390 C CA . TYR A 1 308 ? 22.453 13.594 1.158 1 61.84 308 TYR A CA 1
ATOM 2391 C C . TYR A 1 308 ? 23.844 14.203 1.015 1 61.84 308 TYR A C 1
ATOM 2393 O O . TYR A 1 308 ? 24.844 13.516 1.199 1 61.84 308 TYR A O 1
ATOM 2401 N N . VAL A 1 309 ? 23.875 15.312 0.499 1 60.12 309 VAL A N 1
ATOM 2402 C CA . VAL A 1 309 ? 25.172 15.977 0.421 1 60.12 309 VAL A CA 1
ATOM 2403 C C . VAL A 1 309 ? 25.344 16.906 1.62 1 60.12 309 VAL A C 1
ATOM 2405 O O . VAL A 1 309 ? 26.469 17.281 1.969 1 60.12 309 VAL A O 1
ATOM 2408 N N . ALA A 1 310 ? 24.406 17.281 2.48 1 47.62 310 ALA A N 1
ATOM 2409 C CA . ALA A 1 310 ? 24.75 18.141 3.619 1 47.62 310 ALA A CA 1
ATOM 2410 C C . ALA A 1 310 ? 25.453 17.344 4.711 1 47.62 310 ALA A C 1
ATOM 2412 O O . ALA A 1 310 ? 25.203 16.141 4.871 1 47.62 310 ALA A O 1
ATOM 2413 N N . MET B 1 1 ? -16.875 -47.906 54.938 1 26.19 1 MET B N 1
ATOM 2414 C CA . MET B 1 1 ? -15.609 -47.375 54.438 1 26.19 1 MET B CA 1
ATOM 2415 C C . MET B 1 1 ? -15.812 -46.688 53.094 1 26.19 1 MET B C 1
ATOM 2417 O O . MET B 1 1 ? -16.203 -47.312 52.094 1 26.19 1 MET B O 1
ATOM 2421 N N . GLU B 1 2 ? -16.234 -45.375 53.125 1 24.97 2 GLU B N 1
ATOM 2422 C CA . GLU B 1 2 ? -16.953 -44.406 52.281 1 24.97 2 GLU B CA 1
ATOM 2423 C C . GLU B 1 2 ? -16.047 -43.844 51.188 1 24.97 2 GLU B C 1
ATOM 2425 O O . GLU B 1 2 ? -14.953 -43.344 51.5 1 24.97 2 GLU B O 1
ATOM 2430 N N . ARG B 1 3 ? -16.109 -44.406 49.938 1 24.88 3 ARG B N 1
ATOM 2431 C CA . ARG B 1 3 ? -15.406 -44.156 48.688 1 24.88 3 ARG B CA 1
ATOM 2432 C C . ARG B 1 3 ? -15.469 -42.688 48.312 1 24.88 3 ARG B C 1
ATOM 2434 O O . ARG B 1 3 ? -16.547 -42.125 48.25 1 24.88 3 ARG B O 1
ATOM 2441 N N . ILE B 1 4 ? -14.406 -41.906 48.656 1 25.67 4 ILE B N 1
ATOM 2442 C CA . ILE B 1 4 ? -14.172 -40.469 48.438 1 25.67 4 ILE B CA 1
ATOM 2443 C C . ILE B 1 4 ? -14.203 -40.156 46.938 1 25.67 4 ILE B C 1
ATOM 2445 O O . ILE B 1 4 ? -13.422 -40.719 46.156 1 25.67 4 ILE B O 1
ATOM 2449 N N . ARG B 1 5 ? -15.359 -39.75 46.344 1 25.44 5 ARG B N 1
ATOM 2450 C CA . ARG B 1 5 ? -15.648 -39.406 44.938 1 25.44 5 ARG B CA 1
ATOM 2451 C C . ARG B 1 5 ? -14.852 -38.188 44.5 1 25.44 5 ARG B C 1
ATOM 2453 O O 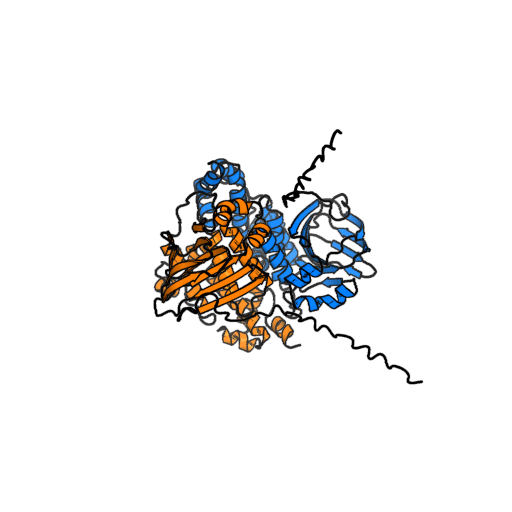. ARG B 1 5 ? -14.961 -37.125 45.094 1 25.44 5 ARG B O 1
ATOM 2460 N N . PRO B 1 6 ? -13.547 -38.375 44.062 1 26.25 6 PRO B N 1
ATOM 2461 C CA . PRO B 1 6 ? -12.758 -37.156 43.75 1 26.25 6 PRO B CA 1
ATOM 2462 C C . PRO B 1 6 ? -13.398 -36.312 42.688 1 26.25 6 PRO B C 1
ATOM 2464 O O . PRO B 1 6 ? -13.961 -36.812 41.719 1 26.25 6 PRO B O 1
ATOM 2467 N N . SER B 1 7 ? -14.125 -35.188 43 1 23.69 7 SER B N 1
ATOM 2468 C CA . SER B 1 7 ? -14.812 -34.281 42.125 1 23.69 7 SER B CA 1
ATOM 2469 C C . SER B 1 7 ? -13.828 -33.531 41.219 1 23.69 7 SER B C 1
ATOM 2471 O O . SER B 1 7 ? -12.914 -32.875 41.719 1 23.69 7 SER B O 1
ATOM 2473 N N . SER B 1 8 ? -13.32 -34.188 40.125 1 24.78 8 SER B N 1
ATOM 2474 C CA . SER B 1 8 ? -12.367 -33.656 39.156 1 24.78 8 SER B CA 1
ATOM 2475 C C . SER B 1 8 ? -12.875 -32.375 38.531 1 24.78 8 SER B C 1
ATOM 2477 O O . SER B 1 8 ? -13.828 -32.375 37.75 1 24.78 8 SER B O 1
ATOM 2479 N N . GLY B 1 9 ? -12.969 -31.234 39.25 1 24.17 9 GLY B N 1
ATOM 2480 C CA . GLY B 1 9 ? -13.445 -29.969 38.688 1 24.17 9 GLY B CA 1
ATOM 2481 C C . GLY B 1 9 ? -12.555 -29.438 37.594 1 24.17 9 GLY B C 1
ATOM 2482 O O . GLY B 1 9 ? -11.375 -29.156 37.812 1 24.17 9 GLY B O 1
ATOM 2483 N N . HIS B 1 10 ? -12.68 -29.953 36.344 1 26.33 10 HIS B N 1
ATOM 2484 C CA . HIS B 1 10 ? -11.906 -29.484 35.188 1 26.33 10 HIS B CA 1
ATOM 2485 C C . HIS B 1 10 ? -12.125 -27.984 34.969 1 26.33 10 HIS B C 1
ATOM 2487 O O . HIS B 1 10 ? -13.266 -27.547 34.844 1 26.33 10 HIS B O 1
ATOM 2493 N N . PRO B 1 11 ? -11.242 -27.062 35.375 1 26.55 11 PRO B N 1
ATOM 2494 C CA . PRO B 1 11 ? -11.445 -25.625 35.125 1 26.55 11 PRO B CA 1
ATOM 2495 C C . PRO B 1 11 ? -11.445 -25.297 33.625 1 26.55 11 PRO B C 1
ATOM 2497 O O . PRO B 1 11 ? -10.602 -25.797 32.875 1 26.55 11 PRO B O 1
ATOM 2500 N N . THR B 1 12 ? -12.578 -25.266 32.969 1 25.22 12 THR B N 1
ATOM 2501 C CA . THR B 1 12 ? -12.789 -24.828 31.594 1 25.22 12 THR B CA 1
ATOM 2502 C C . THR B 1 12 ? -12.281 -23.406 31.391 1 25.22 12 THR B C 1
ATOM 2504 O O . THR B 1 12 ? -12.844 -22.453 31.938 1 25.22 12 THR B O 1
ATOM 2507 N N . GLY B 1 13 ? -10.969 -23.156 31.516 1 21.88 13 GLY B N 1
ATOM 2508 C CA . GLY B 1 13 ? -10.484 -21.828 31.203 1 21.88 13 GLY B CA 1
ATOM 2509 C C . GLY B 1 13 ? -10.953 -21.328 29.844 1 21.88 13 GLY B C 1
ATOM 2510 O O . GLY B 1 13 ? -10.75 -21.984 28.828 1 21.88 13 GLY B O 1
ATOM 2511 N N . GLU B 1 14 ? -12.062 -20.609 29.797 1 23.08 14 GLU B N 1
ATOM 2512 C CA . GLU B 1 14 ? -12.633 -19.922 28.641 1 23.08 14 GLU B CA 1
ATOM 2513 C C . GLU B 1 14 ? -11.602 -19.031 27.969 1 23.08 14 GLU B C 1
ATOM 2515 O O . GLU B 1 14 ? -11.047 -18.125 28.609 1 23.08 14 GLU B O 1
ATOM 2520 N N . ALA B 1 15 ? -10.812 -19.547 27.078 1 22.86 15 ALA B N 1
ATOM 2521 C CA . ALA B 1 15 ? -10 -18.75 26.172 1 22.86 15 ALA B CA 1
ATOM 2522 C C . ALA B 1 15 ? -10.789 -17.578 25.609 1 22.86 15 ALA B C 1
ATOM 2524 O O . ALA B 1 15 ? -11.805 -17.781 24.938 1 22.86 15 ALA B O 1
ATOM 2525 N N . THR B 1 16 ? -10.883 -16.484 26.359 1 21.92 16 THR B N 1
ATOM 2526 C CA . THR B 1 16 ? -11.438 -15.234 25.844 1 21.92 16 THR B CA 1
ATOM 2527 C C . THR B 1 16 ? -10.844 -14.922 24.469 1 21.92 16 THR B C 1
ATOM 2529 O O . THR B 1 16 ? -9.641 -14.703 24.344 1 21.92 16 THR B O 1
ATOM 2532 N N . THR B 1 17 ? -11.25 -15.609 23.5 1 22.28 17 THR B N 1
ATOM 2533 C CA . THR B 1 17 ? -11.047 -15.312 22.094 1 22.28 17 THR B CA 1
ATOM 2534 C C . THR B 1 17 ? -11.195 -13.812 21.828 1 22.28 17 THR B C 1
ATOM 2536 O O . THR B 1 17 ? -12.297 -13.266 21.938 1 22.28 17 THR B O 1
ATOM 2539 N N . ARG B 1 18 ? -10.383 -13.039 22.469 1 23.06 18 ARG B N 1
ATOM 2540 C CA . ARG B 1 18 ? -10.445 -11.625 22.109 1 23.06 18 ARG B CA 1
ATOM 2541 C C . ARG B 1 18 ? -10.492 -11.445 20.594 1 23.06 18 ARG B C 1
ATOM 2543 O O . ARG B 1 18 ? -9.508 -11.703 19.906 1 23.06 18 ARG B O 1
ATOM 2550 N N . MET B 1 19 ? -11.586 -11.805 20.031 1 24 19 MET B N 1
ATOM 2551 C CA . MET B 1 19 ? -11.914 -11.43 18.656 1 24 19 MET B CA 1
ATOM 2552 C C . MET B 1 19 ? -11.523 -9.984 18.391 1 24 19 MET B C 1
ATOM 2554 O O . MET B 1 19 ? -11.977 -9.07 19.078 1 24 19 MET B O 1
ATOM 2558 N N . LEU B 1 20 ? -10.367 -9.727 18.156 1 27.92 20 LEU B N 1
ATOM 2559 C CA . LEU B 1 20 ? -9.961 -8.422 17.641 1 27.92 20 LEU B CA 1
ATOM 2560 C C . LEU B 1 20 ? -10.969 -7.898 16.625 1 27.92 20 LEU B C 1
ATOM 2562 O O . LEU B 1 20 ? -10.945 -8.289 15.461 1 27.92 20 LEU B O 1
ATOM 2566 N N . GLY B 1 21 ? -12.273 -7.996 16.906 1 25.84 21 GLY B N 1
ATOM 2567 C CA . GLY B 1 21 ? -13.367 -7.371 16.172 1 25.84 21 GLY B CA 1
ATOM 2568 C C . GLY B 1 21 ? -13.086 -5.926 15.812 1 25.84 21 GLY B C 1
ATOM 2569 O O . GLY B 1 21 ? -12.227 -5.281 16.422 1 25.84 21 GLY B O 1
ATOM 2570 N N . LEU B 1 22 ? -13.445 -5.516 14.562 1 28.83 22 LEU B N 1
ATOM 2571 C CA . LEU B 1 22 ? -13.734 -4.121 14.25 1 28.83 22 LEU B CA 1
ATOM 2572 C C . LEU B 1 22 ? -14.312 -3.4 15.469 1 28.83 22 LEU B C 1
ATOM 2574 O O . LEU B 1 22 ? -15.414 -3.725 15.922 1 28.83 22 LEU B O 1
ATOM 2578 N N . CYS B 1 23 ? -13.672 -3.412 16.5 1 28.64 23 CYS B N 1
ATOM 2579 C CA . CYS B 1 23 ? -14.305 -2.543 17.5 1 28.64 23 CYS B CA 1
ATOM 2580 C C . CYS B 1 23 ? -14.68 -1.202 16.875 1 28.64 23 CYS B C 1
ATOM 2582 O O . CYS B 1 23 ? -13.812 -0.437 16.453 1 28.64 23 CYS B O 1
ATOM 2584 N N . GLU B 1 24 ? -15.648 -1.134 15.961 1 30.58 24 GLU B N 1
ATOM 2585 C CA . GLU B 1 24 ? -16.297 0.172 15.914 1 30.58 24 GLU B CA 1
ATOM 2586 C C . GLU B 1 24 ? -16.375 0.801 17.297 1 30.58 24 GLU B C 1
ATOM 2588 O O . GLU B 1 24 ? -17.453 0.836 17.906 1 30.58 24 GLU B O 1
ATOM 2593 N N . ASP B 1 25 ? -15.68 0.287 18.188 1 31.05 25 ASP B N 1
ATOM 2594 C CA . ASP B 1 25 ? -15.852 1.164 19.344 1 31.05 25 ASP B CA 1
ATOM 2595 C C . ASP B 1 25 ? -15.562 2.619 18.984 1 31.05 25 ASP B C 1
ATOM 2597 O O . ASP B 1 25 ? -14.469 2.943 18.531 1 31.05 25 ASP B O 1
ATOM 2601 N N . GLU B 1 26 ? -16.531 3.365 18.453 1 31.62 26 GLU B N 1
ATOM 2602 C CA . GLU B 1 26 ? -16.453 4.809 18.656 1 31.62 26 GLU B CA 1
ATOM 2603 C C . GLU B 1 26 ? -15.633 5.148 19.891 1 31.62 26 GLU B C 1
ATOM 2605 O O . GLU B 1 26 ? -16.188 5.43 20.953 1 31.62 26 GLU B O 1
ATOM 2610 N N . ARG B 1 27 ? -14.828 4.305 20.297 1 33.78 27 ARG B N 1
ATOM 2611 C CA . ARG B 1 27 ? -14.055 4.746 21.438 1 33.78 27 ARG B CA 1
ATOM 2612 C C . ARG B 1 27 ? -13.609 6.195 21.281 1 33.78 27 ARG B C 1
ATOM 2614 O O . ARG B 1 27 ? -13.094 6.582 20.234 1 33.78 27 ARG B O 1
ATOM 2621 N N . GLU B 1 28 ? -14.383 6.961 21.859 1 32.94 28 GLU B N 1
ATOM 2622 C CA . GLU B 1 28 ? -14.055 8.367 22.062 1 32.94 28 GLU B CA 1
ATOM 2623 C C . GLU B 1 28 ? -12.562 8.555 22.297 1 32.94 28 GLU B C 1
ATOM 2625 O O . GLU B 1 28 ? -12.031 8.141 23.328 1 32.94 28 GLU B O 1
ATOM 2630 N N . ALA B 1 29 ? -11.727 8.109 21.406 1 37.62 29 ALA B N 1
ATOM 2631 C CA . ALA B 1 29 ? -10.375 8.602 21.656 1 37.62 29 ALA B CA 1
ATOM 2632 C C . ALA B 1 29 ? -10.398 9.789 22.625 1 37.62 29 ALA B C 1
ATOM 2634 O O . ALA B 1 29 ? -11.094 9.758 23.641 1 37.62 29 ALA B O 1
ATOM 2635 N N . VAL B 1 30 ? -9.539 10.812 22.281 1 37.44 30 VAL B N 1
ATOM 2636 C CA . VAL B 1 30 ? -9.469 12.008 23.109 1 37.44 30 VAL B CA 1
ATOM 2637 C C . VAL B 1 30 ? -10.875 12.5 23.438 1 37.44 30 VAL B C 1
ATOM 2639 O O . VAL B 1 30 ? -11.828 12.172 22.719 1 37.44 30 VAL B O 1
ATOM 2642 N N . GLY B 1 31 ? -10.992 13.438 24.328 1 42.28 31 GLY B N 1
ATOM 2643 C CA . GLY B 1 31 ? -12.156 14.195 24.766 1 42.28 31 GLY B CA 1
ATOM 2644 C C . GLY B 1 31 ? -13.172 14.422 23.672 1 42.28 31 GLY B C 1
ATOM 2645 O O . GLY B 1 31 ? -12.82 14.812 22.562 1 42.28 31 GLY B O 1
ATOM 2646 N N . THR B 1 32 ? -14.148 13.422 23.641 1 50.62 32 THR B N 1
ATOM 2647 C CA . THR B 1 32 ? -15.328 13.672 22.812 1 50.62 32 THR B CA 1
ATOM 2648 C C . THR B 1 32 ? -15.594 15.172 22.688 1 50.62 32 THR B C 1
ATOM 2650 O O . THR B 1 32 ? -15.961 15.82 23.672 1 50.62 32 THR B O 1
ATOM 2653 N N . LEU B 1 33 ? -14.609 15.766 22.062 1 61.88 33 LEU B N 1
ATOM 2654 C CA . LEU B 1 33 ? -14.969 17.141 21.766 1 61.88 33 LEU B CA 1
ATOM 2655 C C . LEU B 1 33 ? -16.281 17.219 21 1 61.88 33 LEU B C 1
ATOM 2657 O O . LEU B 1 33 ? -16.438 16.562 19.969 1 61.88 33 LEU B O 1
ATOM 2661 N N . SER B 1 34 ? -17.156 17.672 21.703 1 67.94 34 SER B N 1
ATOM 2662 C CA . SER B 1 34 ? -18.453 17.875 21.078 1 67.94 34 SER B CA 1
ATOM 2663 C C . SER B 1 34 ? -18.297 18.438 19.656 1 67.94 34 SER B C 1
ATOM 2665 O O . SER B 1 34 ? -17.516 19.375 19.453 1 67.94 34 SER B O 1
ATOM 2667 N N . GLY B 1 35 ? -18.719 17.75 18.672 1 76.5 35 GLY B N 1
ATOM 2668 C CA . GLY B 1 35 ? -18.734 18.219 17.297 1 76.5 35 GLY B CA 1
ATOM 2669 C C . GLY B 1 35 ? -17.688 17.562 16.422 1 76.5 35 GLY B C 1
ATOM 2670 O O . GLY B 1 35 ? -17.672 17.75 15.203 1 76.5 35 GLY B O 1
ATOM 2671 N N . LEU B 1 36 ? -16.797 16.875 17.094 1 82.94 36 LEU B N 1
ATOM 2672 C CA . LEU B 1 36 ? -15.773 16.188 16.328 1 82.94 36 LEU B CA 1
ATOM 2673 C C . LEU B 1 36 ? -16.141 14.727 16.109 1 82.94 36 LEU B C 1
ATOM 2675 O O . LEU B 1 36 ? -16.547 14.039 17.062 1 82.94 36 LEU B O 1
ATOM 2679 N N . ARG B 1 37 ? -16.203 14.352 14.828 1 85.62 37 ARG B N 1
ATOM 2680 C CA . ARG B 1 37 ? -16.391 12.945 14.5 1 85.62 37 ARG B CA 1
ATOM 2681 C C . ARG B 1 37 ? -15.047 12.234 14.344 1 85.62 37 ARG B C 1
ATOM 2683 O O . ARG B 1 37 ? -14.07 12.844 13.898 1 85.62 37 ARG B O 1
ATOM 2690 N N . SER B 1 38 ? -15.008 11.055 14.852 1 89.38 38 SER B N 1
ATOM 2691 C CA . SER B 1 38 ? -13.766 10.305 14.688 1 89.38 38 SER B CA 1
ATOM 2692 C C . SER B 1 38 ? -14.047 8.836 14.398 1 89.38 38 SER B C 1
ATOM 2694 O O . SER B 1 38 ? -15.078 8.297 14.812 1 89.38 38 SER B O 1
ATOM 2696 N N . ARG B 1 39 ? -13.289 8.203 13.523 1 88.5 39 ARG B N 1
ATOM 2697 C CA . ARG B 1 39 ? -13.234 6.77 13.258 1 88.5 39 ARG B CA 1
ATOM 2698 C C . ARG B 1 39 ? -11.859 6.199 13.602 1 88.5 39 ARG B C 1
ATOM 2700 O O . ARG B 1 39 ? -10.859 6.574 12.992 1 88.5 39 ARG B O 1
ATOM 2707 N N . CYS B 1 40 ? -11.852 5.352 14.578 1 91.38 40 CYS B N 1
ATOM 2708 C CA . CYS B 1 40 ? -10.586 4.828 15.07 1 91.38 40 CYS B CA 1
ATOM 2709 C C . CYS B 1 40 ? -10.469 3.33 14.797 1 91.38 40 CYS B C 1
ATOM 2711 O O . CYS B 1 40 ? -11.445 2.592 14.961 1 91.38 40 CYS B O 1
ATOM 2713 N N . PHE B 1 41 ? -9.336 2.877 14.336 1 92.19 41 PHE B N 1
ATOM 2714 C CA . PHE B 1 41 ? -9.062 1.468 14.086 1 92.19 41 PHE B CA 1
ATOM 2715 C C . PHE B 1 41 ? -7.762 1.039 14.758 1 92.19 41 PHE B C 1
ATOM 2717 O O . PHE B 1 41 ? -6.73 1.703 14.609 1 92.19 41 PHE B O 1
ATOM 2724 N N . ASP B 1 42 ? -7.855 -0.042 15.477 1 93.06 42 ASP B N 1
ATOM 2725 C CA . ASP B 1 42 ? -6.656 -0.672 16.016 1 93.06 42 ASP B CA 1
ATOM 2726 C C . ASP B 1 42 ? -6.043 -1.645 15.008 1 93.06 42 ASP B C 1
ATOM 2728 O O . ASP B 1 42 ? -6.66 -2.652 14.656 1 93.06 42 ASP B O 1
ATOM 2732 N N . LEU B 1 43 ? -4.895 -1.336 14.57 1 93.38 43 LEU B N 1
ATOM 2733 C CA . LEU B 1 43 ? -4.238 -2.174 13.57 1 93.38 43 LEU B CA 1
ATOM 2734 C C . LEU B 1 43 ? -3.484 -3.32 14.234 1 93.38 43 LEU B C 1
ATOM 2736 O O . LEU B 1 43 ? -3.533 -4.457 13.758 1 93.38 43 LEU B O 1
ATOM 2740 N N . ARG B 1 44 ? -2.838 -3.109 15.289 1 90.12 44 ARG B N 1
ATOM 2741 C CA . ARG B 1 44 ? -2.156 -4.02 16.203 1 90.12 44 ARG B CA 1
ATOM 2742 C C . ARG B 1 44 ? -1.871 -3.34 17.547 1 90.12 44 ARG B C 1
ATOM 2744 O O . ARG B 1 44 ? -1.983 -2.117 17.656 1 90.12 44 ARG B O 1
ATOM 2751 N N . PRO B 1 45 ? -1.594 -4.137 18.531 1 91.12 45 PRO B N 1
ATOM 2752 C CA . PRO B 1 45 ? -1.268 -3.486 19.812 1 91.12 45 PRO B CA 1
ATOM 2753 C C . PRO B 1 45 ? -0.163 -2.441 19.672 1 91.12 45 PRO B C 1
ATOM 2755 O O . PRO B 1 45 ? 0.911 -2.74 19.141 1 91.12 45 PRO B O 1
ATOM 2758 N N . GLY B 1 46 ? -0.443 -1.237 20.047 1 95.62 46 GLY B N 1
ATOM 2759 C CA . GLY B 1 46 ? 0.523 -0.151 19.984 1 95.62 46 GLY B CA 1
ATOM 2760 C C . GLY B 1 46 ? 0.481 0.617 18.672 1 95.62 46 GLY B C 1
ATOM 2761 O O . GLY B 1 46 ? 1.311 1.498 18.438 1 95.62 46 GLY B O 1
ATOM 2762 N N . LEU B 1 47 ? -0.387 0.29 17.828 1 96.94 47 LEU B N 1
ATOM 2763 C CA . LEU B 1 47 ? -0.538 0.951 16.531 1 96.94 47 LEU B CA 1
ATOM 2764 C C . LEU B 1 47 ? -2.012 1.132 16.188 1 96.94 47 LEU B C 1
ATOM 2766 O O . LEU B 1 47 ? -2.727 0.152 15.969 1 96.94 47 LEU B O 1
ATOM 2770 N N . ALA B 1 48 ? -2.455 2.32 16.156 1 96.5 48 ALA B N 1
ATOM 2771 C CA . ALA B 1 48 ? -3.846 2.641 15.844 1 96.5 48 ALA B CA 1
ATOM 2772 C C . ALA B 1 48 ? -3.938 3.871 14.945 1 96.5 48 ALA B C 1
ATOM 2774 O O . ALA B 1 48 ? -2.99 4.656 14.859 1 96.5 48 ALA B O 1
ATOM 2775 N N . VAL B 1 49 ? -5.035 4 14.25 1 97.25 49 VAL B N 1
ATOM 2776 C CA . VAL B 1 49 ? -5.215 5.145 13.359 1 97.25 49 VAL B CA 1
ATOM 2777 C C . VAL B 1 49 ? -6.617 5.727 13.547 1 97.25 49 VAL B C 1
ATOM 2779 O O . VAL B 1 49 ? -7.574 4.988 13.781 1 97.25 49 VAL B O 1
ATOM 2782 N N . THR B 1 50 ? -6.684 7.004 13.484 1 95.12 50 THR B N 1
ATOM 2783 C CA . THR B 1 50 ? -7.957 7.699 13.625 1 95.12 50 THR B CA 1
ATOM 2784 C C . THR B 1 50 ? -8.125 8.742 12.523 1 95.12 50 THR B C 1
ATOM 2786 O O . THR B 1 50 ? -7.176 9.453 12.18 1 95.12 50 THR B O 1
ATOM 2789 N N . LEU B 1 51 ? -9.219 8.75 11.945 1 94.56 51 LEU B N 1
ATOM 2790 C CA . LEU B 1 51 ? -9.656 9.836 11.078 1 94.56 51 LEU B CA 1
ATOM 2791 C C . LEU B 1 51 ? -10.602 10.773 11.812 1 94.56 51 LEU B C 1
ATOM 2793 O O . LEU B 1 51 ? -11.625 10.336 12.359 1 94.56 51 LEU B O 1
ATOM 2797 N N . TYR B 1 52 ? -10.18 12.047 11.867 1 92.81 52 TYR B N 1
ATOM 2798 C CA . TYR B 1 52 ? -11.023 13.055 12.508 1 92.81 52 TYR B CA 1
ATOM 2799 C C . TYR B 1 52 ? -11.727 13.922 11.469 1 92.81 52 TYR B C 1
ATOM 2801 O O . TYR B 1 52 ? -11.18 14.172 10.391 1 92.81 52 TYR B O 1
ATOM 2809 N N . GLY B 1 53 ? -12.906 14.352 11.812 1 90.75 53 GLY B N 1
ATOM 2810 C CA . GLY B 1 53 ? -13.664 15.258 10.969 1 90.75 53 GLY B CA 1
ATOM 2811 C C . GLY B 1 53 ? -14.523 16.234 11.758 1 90.75 53 GLY B C 1
ATOM 2812 O O . GLY B 1 53 ? -15.047 15.891 12.82 1 90.75 53 GLY B O 1
ATOM 2813 N N . GLY B 1 54 ? -14.562 17.438 11.297 1 86.5 54 GLY B N 1
ATOM 2814 C CA . GLY B 1 54 ? -15.492 18.406 11.867 1 86.5 54 GLY B CA 1
ATOM 2815 C C . GLY B 1 54 ? -16.938 18.141 11.484 1 86.5 54 GLY B C 1
ATOM 2816 O O . GLY B 1 54 ? -17.219 17.172 10.766 1 86.5 54 GLY B O 1
ATOM 2817 N N . ASN B 1 55 ? -17.844 18.891 12.078 1 79.44 55 ASN B N 1
ATOM 2818 C CA . ASN B 1 55 ? -19.266 18.719 11.797 1 79.44 55 ASN B CA 1
ATOM 2819 C C . ASN B 1 55 ? -19.703 19.578 10.602 1 79.44 55 ASN B C 1
ATOM 2821 O O . ASN B 1 55 ? -20.891 19.594 10.25 1 79.44 55 ASN B O 1
ATOM 2825 N N . GLY B 1 56 ? -18.828 20.25 10 1 82.19 56 GLY B N 1
ATOM 2826 C CA . GLY B 1 56 ? -19.125 21.031 8.805 1 82.19 56 GLY B CA 1
ATOM 2827 C C . GLY B 1 56 ? -19.734 22.391 9.109 1 82.19 56 GLY B C 1
ATOM 2828 O O . GLY B 1 56 ? -19.984 23.188 8.203 1 82.19 56 GLY B O 1
ATOM 2829 N N . ARG B 1 57 ? -19.953 22.766 10.32 1 80.5 57 ARG B N 1
ATOM 2830 C CA . ARG B 1 57 ? -20.688 23.969 10.648 1 80.5 57 ARG B CA 1
ATOM 2831 C C . ARG B 1 57 ? -19.922 24.828 11.648 1 80.5 57 ARG B C 1
ATOM 2833 O O . ARG B 1 57 ? -19.75 26.031 11.445 1 80.5 57 ARG B O 1
ATOM 2840 N N . ASP B 1 58 ? -19.422 24.266 12.68 1 84.69 58 ASP B N 1
ATOM 2841 C CA . ASP B 1 58 ? -18.906 25.031 13.812 1 84.69 58 ASP B CA 1
ATOM 2842 C C . ASP B 1 58 ? -17.406 24.797 13.984 1 84.69 58 ASP B C 1
ATOM 2844 O O . ASP B 1 58 ? -16.891 23.719 13.688 1 84.69 58 ASP B O 1
ATOM 2848 N N . GLU B 1 59 ? -16.797 25.828 14.383 1 87.12 59 GLU B N 1
ATOM 2849 C CA . GLU B 1 59 ? -15.43 25.703 14.883 1 87.12 59 GLU B CA 1
ATOM 2850 C C . GLU B 1 59 ? -15.414 25.031 16.25 1 87.12 59 GLU B C 1
ATOM 2852 O O . GLU B 1 59 ? -16.312 25.25 17.078 1 87.12 59 GLU B O 1
ATOM 2857 N N . ILE B 1 60 ? -14.414 24.266 16.438 1 88.19 60 ILE B N 1
ATOM 2858 C CA . ILE B 1 60 ? -14.289 23.562 17.703 1 88.19 60 ILE B CA 1
ATOM 2859 C C . ILE B 1 60 ? -13.039 24.031 18.438 1 88.19 60 ILE B C 1
ATOM 2861 O O . ILE B 1 60 ? -11.953 24.094 17.844 1 88.19 60 ILE B O 1
ATOM 2865 N N . ARG B 1 61 ? -13.258 24.438 19.688 1 88.12 61 ARG B N 1
ATOM 2866 C CA . ARG B 1 61 ? -12.141 24.812 20.562 1 88.12 61 ARG B CA 1
ATOM 2867 C C . ARG B 1 61 ? -12.141 23.969 21.828 1 88.12 61 ARG B C 1
ATOM 2869 O O . ARG B 1 61 ? -13.195 23.672 22.391 1 88.12 61 ARG B O 1
ATOM 2876 N N . ALA B 1 62 ? -10.938 23.547 22.156 1 87.19 62 ALA B N 1
ATOM 2877 C CA . ALA B 1 62 ? -10.875 22.719 23.359 1 87.19 62 ALA B CA 1
ATOM 2878 C C . ALA B 1 62 ? -9.5 22.828 24.016 1 87.19 62 ALA B C 1
ATOM 2880 O O . ALA B 1 62 ? -8.508 23.156 23.359 1 87.19 62 ALA B O 1
ATOM 2881 N N . THR B 1 63 ? -9.508 22.75 25.344 1 88.69 63 THR B N 1
ATOM 2882 C CA . THR B 1 63 ? -8.305 22.516 26.141 1 88.69 63 THR B CA 1
ATOM 2883 C C . THR B 1 63 ? -8.328 21.125 26.766 1 88.69 63 THR B C 1
ATOM 2885 O O . THR B 1 63 ? -9.25 20.797 27.516 1 88.69 63 THR B O 1
ATOM 2888 N N . LEU B 1 64 ? -7.367 20.391 26.344 1 87.44 64 LEU B N 1
ATOM 2889 C CA . LEU B 1 64 ? -7.387 18.984 26.766 1 87.44 64 LEU B CA 1
ATOM 2890 C C . LEU B 1 64 ? -6.035 18.578 27.328 1 87.44 64 LEU B C 1
ATOM 2892 O O . LEU B 1 64 ? -5.031 19.266 27.125 1 87.44 64 LEU B O 1
ATOM 2896 N N . ARG B 1 65 ? -6.117 17.516 28.188 1 90.56 65 ARG B N 1
ATOM 2897 C CA . ARG B 1 65 ? -4.895 16.859 28.641 1 90.56 65 ARG B CA 1
ATOM 2898 C C . ARG B 1 65 ? -4.543 15.68 27.75 1 90.56 65 ARG B C 1
ATOM 2900 O O . ARG B 1 65 ? -5.391 14.828 27.484 1 90.56 65 ARG B O 1
ATOM 2907 N N . ASN B 1 66 ? -3.346 15.695 27.281 1 92.38 66 ASN B N 1
ATOM 2908 C CA . ASN B 1 66 ? -2.898 14.578 26.453 1 92.38 66 ASN B CA 1
ATOM 2909 C C . ASN B 1 66 ? -2.584 13.352 27.297 1 92.38 66 ASN B C 1
ATOM 2911 O O . ASN B 1 66 ? -1.558 13.305 27.969 1 92.38 66 ASN B O 1
ATOM 2915 N N . THR B 1 67 ? -3.396 12.359 27.172 1 89.31 67 THR B N 1
ATOM 2916 C CA . THR B 1 67 ? -3.199 11.148 27.953 1 89.31 67 THR B CA 1
ATOM 2917 C C . THR B 1 67 ? -2.547 10.055 27.109 1 89.31 67 THR B C 1
ATOM 2919 O O . THR B 1 67 ? -2.258 8.969 27.609 1 89.31 67 THR B O 1
ATOM 2922 N N . SER B 1 68 ? -2.326 10.414 25.844 1 92.5 68 SER B N 1
ATOM 2923 C CA . SER B 1 68 ? -1.733 9.422 24.953 1 92.5 68 SER B CA 1
ATOM 2924 C C . SER B 1 68 ? -0.239 9.273 25.219 1 92.5 68 SER B C 1
ATOM 2926 O O . SER B 1 68 ? 0.469 10.266 25.406 1 92.5 68 SER B O 1
ATOM 2928 N N . GLU B 1 69 ? 0.206 8 25.281 1 94.62 69 GLU B N 1
ATOM 2929 C CA . GLU B 1 69 ? 1.631 7.703 25.391 1 94.62 69 GLU B CA 1
ATOM 2930 C C . GLU B 1 69 ? 2.232 7.355 24.031 1 94.62 69 GLU B C 1
ATOM 2932 O O . GLU B 1 69 ? 3.379 6.91 23.953 1 94.62 69 GLU B O 1
ATOM 2937 N N . ASN B 1 70 ? 1.463 7.551 23.031 1 97.62 70 ASN B N 1
ATOM 2938 C CA . ASN B 1 70 ? 1.891 7.207 21.688 1 97.62 70 ASN B CA 1
ATOM 2939 C C . ASN B 1 70 ? 2.492 8.406 20.953 1 97.62 70 ASN B C 1
ATOM 2941 O O . ASN B 1 70 ? 2.26 9.555 21.344 1 97.62 70 ASN B O 1
ATOM 2945 N N . ILE B 1 71 ? 3.328 8.125 20.031 1 97.44 71 ILE B N 1
ATOM 2946 C CA . ILE B 1 71 ? 3.777 9.125 19.062 1 97.44 71 ILE B CA 1
ATOM 2947 C C . ILE B 1 71 ? 2.727 9.289 17.969 1 97.44 71 ILE B C 1
ATOM 2949 O O . ILE B 1 71 ? 2.242 8.297 17.406 1 97.44 71 ILE B O 1
ATOM 2953 N N . HIS B 1 72 ? 2.396 10.5 17.688 1 96.75 72 HIS B N 1
ATOM 2954 C CA . HIS B 1 72 ? 1.334 10.781 16.719 1 96.75 72 HIS B CA 1
ATOM 2955 C C . HIS B 1 72 ? 1.905 11.258 15.391 1 96.75 72 HIS B C 1
ATOM 2957 O O . HIS B 1 72 ? 2.604 12.273 15.344 1 96.75 72 HIS B O 1
ATOM 2963 N N . PHE B 1 73 ? 1.71 10.555 14.359 1 95.62 73 PHE B N 1
ATOM 2964 C CA . PHE B 1 73 ? 1.996 10.984 12.992 1 95.62 73 PHE B CA 1
ATOM 2965 C C . PHE B 1 73 ? 0.729 11.477 12.305 1 95.62 73 PHE B C 1
ATOM 2967 O O . PHE B 1 73 ? -0.207 10.703 12.094 1 95.62 73 PHE B O 1
ATOM 2974 N N . CYS B 1 74 ? 0.773 12.711 11.906 1 95.06 74 CYS B N 1
ATOM 2975 C CA . CYS B 1 74 ? -0.477 13.352 11.516 1 95.06 74 CYS B CA 1
ATOM 2976 C C . CYS B 1 74 ? -0.352 14 10.148 1 95.06 74 CYS B C 1
ATOM 2978 O O . CYS B 1 74 ? 0.756 14.281 9.688 1 95.06 74 CYS B O 1
ATOM 2980 N N . CYS B 1 75 ? -1.459 14.227 9.547 1 92.94 75 CYS B N 1
ATOM 2981 C CA . CYS B 1 75 ? -1.571 14.992 8.312 1 92.94 75 CYS B CA 1
ATOM 2982 C C . CYS B 1 75 ? -2.947 15.641 8.195 1 92.94 75 CYS B C 1
ATOM 2984 O O . CYS B 1 75 ? -3.969 14.953 8.305 1 92.94 75 CYS B O 1
ATOM 2986 N N . LEU B 1 76 ? -2.955 16.906 8.047 1 89.69 76 LEU B N 1
ATOM 2987 C CA . LEU B 1 76 ? -4.207 17.609 7.809 1 89.69 76 LEU B CA 1
ATOM 2988 C C . LEU B 1 76 ? -4.699 17.375 6.383 1 89.69 76 LEU B C 1
ATOM 2990 O O . LEU B 1 76 ? -3.963 17.625 5.426 1 89.69 76 LEU B O 1
ATOM 2994 N N . LEU B 1 77 ? -5.91 16.953 6.254 1 88.06 77 LEU B N 1
ATOM 2995 C CA . LEU B 1 77 ? -6.441 16.625 4.938 1 88.06 77 LEU B CA 1
ATOM 2996 C C . LEU B 1 77 ? -7.324 17.766 4.414 1 88.06 77 LEU B C 1
ATOM 2998 O O . LEU B 1 77 ? -7.453 17.938 3.203 1 88.06 77 LEU B O 1
ATOM 3002 N N . ARG B 1 78 ? -7.934 18.438 5.32 1 84.94 78 ARG B N 1
ATOM 3003 C CA . ARG B 1 78 ? -8.852 19.516 4.969 1 84.94 78 ARG B CA 1
ATOM 3004 C C . ARG B 1 78 ? -9.039 20.484 6.137 1 84.94 78 ARG B C 1
ATOM 3006 O O . ARG B 1 78 ? -8.875 20.094 7.297 1 84.94 78 ARG B O 1
ATOM 3013 N N . GLY B 1 79 ? -9.328 21.812 5.754 1 85.19 79 GLY B N 1
ATOM 3014 C CA . GLY B 1 79 ? -9.672 22.797 6.77 1 85.19 79 GLY B CA 1
ATOM 3015 C C . GLY B 1 79 ? -8.461 23.328 7.512 1 85.19 79 GLY B C 1
ATOM 3016 O O . GLY B 1 79 ? -7.395 23.5 6.926 1 85.19 79 GLY B O 1
ATOM 3017 N N . ALA B 1 80 ? -8.719 23.719 8.695 1 85.38 80 ALA B N 1
ATOM 3018 C CA . ALA B 1 80 ? -7.668 24.328 9.5 1 85.38 80 ALA B CA 1
ATOM 3019 C C . ALA B 1 80 ? -7.617 23.719 10.898 1 85.38 80 ALA B C 1
ATOM 3021 O O . ALA B 1 80 ? -8.641 23.281 11.43 1 85.38 80 ALA B O 1
ATOM 3022 N N . SER B 1 81 ? -6.426 23.641 11.305 1 89.75 81 SER B N 1
ATOM 3023 C CA . SER B 1 81 ? -6.211 23.172 12.672 1 89.75 81 SER B CA 1
ATOM 3024 C C . SER B 1 81 ? -5.047 23.891 13.328 1 89.75 81 SER B C 1
ATOM 3026 O O . SER B 1 81 ? -4.078 24.266 12.656 1 89.75 81 SER B O 1
ATOM 3028 N N . GLU B 1 82 ? -5.195 24.188 14.594 1 89.56 82 GLU B N 1
ATOM 3029 C CA . GLU B 1 82 ? -4.141 24.75 15.422 1 89.56 82 GLU B CA 1
ATOM 3030 C C . GLU B 1 82 ? -4.066 24.062 16.781 1 89.56 82 GLU B C 1
ATOM 3032 O O . GLU B 1 82 ? -5.098 23.734 17.375 1 89.56 82 GLU B O 1
ATOM 3037 N N . ALA B 1 83 ? -2.895 23.781 17.141 1 91.06 83 ALA B N 1
ATOM 3038 C CA . ALA B 1 83 ? -2.678 23.219 18.469 1 91.06 83 ALA B CA 1
ATOM 3039 C C . ALA B 1 83 ? -1.501 23.891 19.172 1 91.06 83 ALA B C 1
ATOM 3041 O O . ALA B 1 83 ? -0.495 24.219 18.531 1 91.06 83 ALA B O 1
ATOM 3042 N N . VAL B 1 84 ? -1.66 24.156 20.453 1 89.88 84 VAL B N 1
ATOM 3043 C CA . VAL B 1 84 ? -0.592 24.75 21.266 1 89.88 84 VAL B CA 1
ATOM 3044 C C . VAL B 1 84 ? -0.261 23.812 22.438 1 89.88 84 VAL B C 1
ATOM 3046 O O . VAL B 1 84 ? -1.147 23.438 23.203 1 89.88 84 VAL B O 1
ATOM 3049 N N . ILE B 1 85 ? 0.898 23.406 22.469 1 91.62 85 ILE B N 1
ATOM 3050 C CA . ILE B 1 85 ? 1.446 22.672 23.609 1 91.62 85 ILE B CA 1
ATOM 3051 C C . ILE B 1 85 ? 2.656 23.422 24.172 1 91.62 85 ILE B C 1
ATOM 3053 O O . ILE B 1 85 ? 3.586 23.75 23.438 1 91.62 85 ILE B O 1
ATOM 3057 N N . ARG B 1 86 ? 2.623 23.609 25.469 1 88.38 86 ARG B N 1
ATOM 3058 C CA . ARG B 1 86 ? 3.646 24.469 26.047 1 88.38 86 ARG B CA 1
ATOM 3059 C C . ARG B 1 86 ? 3.725 25.797 25.312 1 88.38 86 ARG B C 1
ATOM 3061 O O . ARG B 1 86 ? 2.725 26.516 25.188 1 88.38 86 ARG B O 1
ATOM 3068 N N . ASN B 1 87 ? 4.762 26.156 24.75 1 84.56 87 ASN B N 1
ATOM 3069 C CA . ASN B 1 87 ? 4.918 27.391 23.984 1 84.56 87 ASN B CA 1
ATOM 3070 C C . ASN B 1 87 ? 5.133 27.094 22.5 1 84.56 87 ASN B C 1
ATOM 3072 O O . ASN B 1 87 ? 5.656 27.938 21.766 1 84.56 87 ASN B O 1
ATOM 3076 N N . HIS B 1 88 ? 4.648 25.938 22.156 1 87.25 88 HIS B N 1
ATOM 3077 C CA . HIS B 1 88 ? 4.828 25.547 20.75 1 87.25 88 HIS B CA 1
ATOM 3078 C C . HIS B 1 88 ? 3.492 25.531 20.016 1 87.25 88 HIS B C 1
ATOM 3080 O O . HIS B 1 88 ? 2.516 24.953 20.5 1 87.25 88 HIS B O 1
ATOM 3086 N N . LEU B 1 89 ? 3.473 26.203 18.906 1 87.75 89 LEU B N 1
ATOM 3087 C CA . LEU B 1 89 ? 2.281 26.234 18.062 1 87.75 89 LEU B CA 1
ATOM 3088 C C . LEU B 1 89 ? 2.443 25.328 16.859 1 87.75 89 LEU B C 1
ATOM 3090 O O . LEU B 1 89 ? 3.467 25.375 16.172 1 87.75 89 LEU B O 1
ATOM 3094 N N . ALA B 1 90 ? 1.472 24.5 16.641 1 87.25 90 ALA B N 1
ATOM 3095 C CA . ALA B 1 90 ? 1.393 23.703 15.422 1 87.25 90 ALA B CA 1
ATOM 3096 C C . ALA B 1 90 ? 0.184 24.109 14.586 1 87.25 90 ALA B C 1
ATOM 3098 O O . ALA B 1 90 ? -0.957 24.016 15.047 1 87.25 90 ALA B O 1
ATOM 3099 N N . ALA B 1 91 ? 0.433 24.578 13.469 1 87.06 91 ALA B N 1
ATOM 3100 C CA . ALA B 1 91 ? -0.582 24.938 12.477 1 87.06 91 ALA B CA 1
ATOM 3101 C C . ALA B 1 91 ? -0.21 24.406 11.102 1 87.06 91 ALA B C 1
ATOM 3103 O O . ALA B 1 91 ? 0.159 25.172 10.211 1 87.06 91 ALA B O 1
ATOM 3104 N N . PRO B 1 92 ? -0.401 23.109 10.953 1 83.94 92 PRO B N 1
ATOM 3105 C CA . PRO B 1 92 ? 0.039 22.516 9.695 1 83.94 92 PRO B CA 1
ATOM 3106 C C . PRO B 1 92 ? -0.812 22.953 8.508 1 83.94 92 PRO B C 1
ATOM 3108 O O . PRO B 1 92 ? -2.012 23.203 8.656 1 83.94 92 PRO B O 1
ATOM 3111 N N . ALA B 1 93 ? -0.123 23.016 7.348 1 79.44 93 ALA B N 1
ATOM 3112 C CA . ALA B 1 93 ? -0.849 23.172 6.09 1 79.44 93 ALA B CA 1
ATOM 3113 C C . ALA B 1 93 ? -1.48 21.844 5.656 1 79.44 93 ALA B C 1
ATOM 3115 O O . ALA B 1 93 ? -1.035 20.781 6.07 1 79.44 93 ALA B O 1
ATOM 3116 N N . VAL B 1 94 ? -2.564 21.984 4.883 1 81.88 94 VAL B N 1
ATOM 3117 C CA . VAL B 1 94 ? -3.172 20.781 4.32 1 81.88 94 VAL B CA 1
ATOM 3118 C C . VAL B 1 94 ? -2.121 19.984 3.561 1 81.88 94 VAL B C 1
ATOM 3120 O O . VAL B 1 94 ? -1.372 20.531 2.752 1 81.88 94 VAL B O 1
ATOM 3123 N N . GLY B 1 95 ? -2.041 18.719 3.895 1 79.31 95 GLY B N 1
ATOM 3124 C CA . GLY B 1 95 ? -1.1 17.828 3.23 1 79.31 95 GLY B CA 1
ATOM 3125 C C . GLY B 1 95 ? 0.24 17.75 3.938 1 79.31 95 GLY B C 1
ATOM 3126 O O . GLY B 1 95 ? 1.065 16.891 3.615 1 79.31 95 GLY B O 1
ATOM 3127 N N . GLU B 1 96 ? 0.451 18.594 4.883 1 80.81 96 GLU B N 1
ATOM 3128 C CA . GLU B 1 96 ? 1.716 18.578 5.609 1 80.81 96 GLU B CA 1
ATOM 3129 C C . GLU B 1 96 ? 1.716 17.516 6.707 1 80.81 96 GLU B C 1
ATOM 3131 O O . GLU B 1 96 ? 0.765 17.422 7.484 1 80.81 96 GLU B O 1
ATOM 3136 N N . GLY B 1 97 ? 2.793 16.703 6.625 1 85.88 97 GLY B N 1
ATOM 3137 C CA . GLY B 1 97 ? 2.977 15.758 7.711 1 85.88 97 GLY B CA 1
ATOM 3138 C C . GLY B 1 97 ? 3.629 16.375 8.938 1 85.88 97 GLY B C 1
ATOM 3139 O O . GLY B 1 97 ? 4.508 17.234 8.812 1 85.88 97 GLY B O 1
ATOM 3140 N N . TYR B 1 98 ? 3.248 15.969 10.078 1 89.12 98 TYR B N 1
ATOM 3141 C CA . TYR B 1 98 ? 3.895 16.422 11.305 1 89.12 98 TYR B CA 1
ATOM 3142 C C . TYR B 1 98 ? 3.84 15.344 12.383 1 89.12 98 TYR B C 1
ATOM 3144 O O . TYR B 1 98 ? 2.973 14.469 12.344 1 89.12 98 TYR B O 1
ATOM 3152 N N . VAL B 1 99 ? 4.754 15.352 13.242 1 93.31 99 VAL B N 1
ATOM 3153 C CA . VAL B 1 99 ? 4.879 14.375 14.32 1 93.31 99 VAL B CA 1
ATOM 3154 C C . VAL B 1 99 ? 4.754 15.07 15.672 1 93.31 99 VAL B C 1
ATOM 3156 O O . VAL B 1 99 ? 5.277 16.172 15.859 1 93.31 99 VAL B O 1
ATOM 3159 N N . VAL B 1 100 ? 3.941 14.469 16.547 1 94.69 100 VAL B N 1
ATOM 3160 C CA . VAL B 1 100 ? 3.75 15.023 17.891 1 94.69 100 VAL B CA 1
ATOM 3161 C C . VAL B 1 100 ? 3.938 13.93 18.938 1 94.69 100 VAL B C 1
ATOM 3163 O O . VAL B 1 100 ? 3.465 12.805 18.75 1 94.69 100 VAL B O 1
ATOM 3166 N N . PHE B 1 101 ? 4.648 14.195 19.922 1 96.5 101 PHE B N 1
ATOM 3167 C CA . PHE B 1 101 ? 4.801 13.383 21.125 1 96.5 101 PHE B CA 1
ATOM 3168 C C . PHE B 1 101 ? 4.926 14.258 22.359 1 96.5 101 PHE B C 1
ATOM 3170 O O . PHE B 1 101 ? 5.918 14.969 22.531 1 96.5 101 PHE B O 1
ATOM 3177 N N . ALA B 1 102 ? 3.922 14.258 23.219 1 95.31 102 ALA B N 1
ATOM 3178 C CA . ALA B 1 102 ? 3.885 15.125 24.406 1 95.31 102 ALA B CA 1
ATOM 3179 C C . ALA B 1 102 ? 3.029 14.508 25.5 1 95.31 102 ALA B C 1
ATOM 3181 O O . ALA B 1 102 ? 2.041 15.102 25.938 1 95.31 102 ALA B O 1
ATOM 3182 N N . PRO B 1 103 ? 3.447 13.328 26.016 1 94.62 103 PRO B N 1
ATOM 3183 C CA . PRO B 1 103 ? 2.646 12.656 27.047 1 94.62 103 PRO B CA 1
ATOM 3184 C C . PRO B 1 103 ? 2.5 13.492 28.312 1 94.62 103 PRO B C 1
ATOM 3186 O O . PRO B 1 103 ? 3.49 14.016 28.828 1 94.62 103 PRO B O 1
ATOM 3189 N N . GLY B 1 104 ? 1.233 13.586 28.75 1 93.06 104 GLY B N 1
ATOM 3190 C CA . GLY B 1 104 ? 0.959 14.242 30.016 1 93.06 104 GLY B CA 1
ATOM 3191 C C . GLY B 1 104 ? 0.867 15.75 29.906 1 93.06 104 GLY B C 1
ATOM 3192 O O . GLY B 1 104 ? 0.64 16.438 30.906 1 93.06 104 GLY B O 1
ATOM 3193 N N . GLU B 1 105 ? 1.056 16.281 28.734 1 92.88 105 GLU B N 1
ATOM 3194 C CA . GLU B 1 105 ? 1.032 17.734 28.531 1 92.88 105 GLU B CA 1
ATOM 3195 C C . GLU B 1 105 ? -0.387 18.234 28.281 1 92.88 105 GLU B C 1
ATOM 3197 O O . GLU B 1 105 ? -1.185 17.547 27.641 1 92.88 105 GLU B O 1
ATOM 3202 N N . ASP B 1 106 ? -0.652 19.359 28.781 1 92.19 106 ASP B N 1
ATOM 3203 C CA . ASP B 1 106 ? -1.879 20.047 28.391 1 92.19 106 ASP B CA 1
ATOM 3204 C C . ASP B 1 106 ? -1.726 20.719 27.031 1 92.19 106 ASP B C 1
ATOM 3206 O O . ASP B 1 106 ? -0.622 21.109 26.656 1 92.19 106 ASP B O 1
ATOM 3210 N N . PHE B 1 107 ? -2.826 20.719 26.297 1 90.25 107 PHE B N 1
ATOM 3211 C CA . PHE B 1 107 ? -2.754 21.438 25.031 1 90.25 107 PHE B CA 1
ATOM 3212 C C . PHE B 1 107 ? -4.094 22.078 24.703 1 90.25 107 PHE B C 1
ATOM 3214 O O . PHE B 1 107 ? -5.137 21.641 25.188 1 90.25 107 PHE B O 1
ATOM 3221 N N . SER B 1 108 ? -4.008 23.172 24.031 1 91.38 108 SER B N 1
ATOM 3222 C CA . SER B 1 108 ? -5.184 23.828 23.453 1 91.38 108 SER B CA 1
ATOM 3223 C C . SER B 1 108 ? -5.273 23.594 21.953 1 91.38 108 SER B C 1
ATOM 3225 O O . SER B 1 108 ? -4.25 23.516 21.266 1 91.38 108 SER B O 1
ATOM 3227 N N . ALA B 1 109 ? -6.5 23.344 21.469 1 91.25 109 ALA B N 1
ATOM 3228 C CA . ALA B 1 109 ? -6.672 23.062 20.047 1 91.25 109 ALA B CA 1
ATOM 3229 C C . ALA B 1 109 ? -7.859 23.828 19.469 1 91.25 109 ALA B C 1
ATOM 3231 O O . ALA B 1 109 ? -8.844 24.078 20.172 1 91.25 109 ALA B O 1
ATOM 3232 N N . ARG B 1 110 ? -7.684 24.219 18.281 1 89.75 110 ARG B N 1
ATOM 3233 C CA . ARG B 1 110 ? -8.734 24.828 17.484 1 89.75 110 ARG B CA 1
ATOM 3234 C C . ARG B 1 110 ? -8.875 24.109 16.141 1 89.75 110 ARG B C 1
ATOM 3236 O O . ARG B 1 110 ? -7.895 23.922 15.422 1 89.75 110 ARG B O 1
ATOM 3243 N N . TYR B 1 111 ? -10.125 23.719 15.789 1 90.94 111 TYR B N 1
ATOM 3244 C CA . TYR B 1 111 ? -10.406 23.016 14.539 1 90.94 111 TYR B CA 1
ATOM 3245 C C . TYR B 1 111 ? -11.492 23.75 13.75 1 90.94 111 TYR B C 1
ATOM 3247 O O . TYR B 1 111 ? -12.539 24.094 14.305 1 90.94 111 TYR B O 1
ATOM 3255 N N . GLY B 1 112 ? -11.195 23.984 12.508 1 88.25 112 GLY B N 1
ATOM 3256 C CA . GLY B 1 112 ? -12.211 24.562 11.656 1 88.25 112 GLY B CA 1
ATOM 3257 C C . GLY B 1 112 ? -13.383 23.625 11.391 1 88.25 112 GLY B C 1
ATOM 3258 O O . GLY B 1 112 ? -13.305 22.438 11.688 1 88.25 112 GLY B O 1
ATOM 3259 N N . PRO B 1 113 ? -14.516 24.172 10.852 1 84.56 113 PRO B N 1
ATOM 3260 C CA . PRO B 1 113 ? -15.727 23.375 10.656 1 84.56 113 PRO B CA 1
ATOM 3261 C C . PRO B 1 113 ? -15.516 22.219 9.688 1 84.56 113 PRO B C 1
ATOM 3263 O O . PRO B 1 113 ? -16.156 21.172 9.828 1 84.56 113 PRO B O 1
ATOM 3266 N N . THR B 1 114 ? -14.609 22.344 8.711 1 85.81 114 THR B N 1
ATOM 3267 C CA . THR B 1 114 ? -14.438 21.312 7.684 1 85.81 114 THR B CA 1
ATOM 3268 C C . THR B 1 114 ? -13.18 20.5 7.938 1 85.81 114 THR B C 1
ATOM 3270 O O . THR B 1 114 ? -12.688 19.812 7.043 1 85.81 114 THR B O 1
ATOM 3273 N N . TYR B 1 115 ? -12.734 20.609 9.156 1 87.06 115 TYR B N 1
ATOM 3274 C CA . TYR B 1 115 ? -11.508 19.953 9.609 1 87.06 115 TYR B CA 1
ATOM 3275 C C . TYR B 1 115 ? -11.539 18.469 9.32 1 87.06 115 TYR B C 1
ATOM 3277 O O . TYR B 1 115 ? -12.539 17.797 9.594 1 87.06 115 TYR B O 1
ATOM 3285 N N . ARG B 1 116 ? -10.492 17.953 8.586 1 90.5 116 ARG B N 1
ATOM 3286 C CA . ARG B 1 116 ? -10.258 16.516 8.383 1 90.5 116 ARG B CA 1
ATOM 3287 C C . ARG B 1 116 ? -8.781 16.172 8.57 1 90.5 116 ARG B C 1
ATOM 3289 O O . ARG B 1 116 ? -7.91 16.797 7.969 1 90.5 116 ARG B O 1
ATOM 3296 N N . HIS B 1 117 ? -8.562 15.172 9.391 1 92.5 117 HIS B N 1
ATOM 3297 C CA . HIS B 1 117 ? -7.199 14.945 9.859 1 92.5 117 HIS B CA 1
ATOM 3298 C C . HIS B 1 117 ? -6.961 13.469 10.148 1 92.5 117 HIS B C 1
ATOM 3300 O O . HIS B 1 117 ? -7.82 12.789 10.719 1 92.5 117 HIS B O 1
ATOM 3306 N N . ILE B 1 118 ? -5.789 13.016 9.672 1 95.88 118 ILE B N 1
ATOM 3307 C CA . ILE B 1 118 ? -5.375 11.656 10.008 1 95.88 118 ILE B CA 1
ATOM 3308 C C . ILE B 1 118 ? -4.391 11.695 11.172 1 95.88 118 ILE B C 1
ATOM 3310 O O . ILE B 1 118 ? -3.508 12.555 11.219 1 95.88 118 ILE B O 1
ATOM 3314 N N . ASP B 1 119 ? -4.551 10.766 12.07 1 96.56 119 ASP B N 1
ATOM 3315 C CA . ASP B 1 119 ? -3.639 10.594 13.203 1 96.56 119 ASP B CA 1
ATOM 3316 C C . ASP B 1 119 ? -3.244 9.133 13.375 1 96.56 119 ASP B C 1
ATOM 3318 O O . ASP B 1 119 ? -4.047 8.32 13.836 1 96.56 119 ASP B O 1
ATOM 3322 N N . LEU B 1 120 ? -2.074 8.812 12.969 1 97.69 120 LEU B N 1
ATOM 3323 C CA . LEU B 1 120 ? -1.514 7.492 13.25 1 97.69 120 LEU B CA 1
ATOM 3324 C C . LEU B 1 120 ? -0.768 7.484 14.578 1 97.69 120 LEU B C 1
ATOM 3326 O O . LEU B 1 120 ? 0.237 8.18 14.734 1 97.69 120 LEU B O 1
ATOM 3330 N N . MET B 1 121 ? -1.259 6.695 15.484 1 98 121 MET B N 1
ATOM 3331 C CA . MET B 1 121 ? -0.698 6.629 16.828 1 98 121 MET B CA 1
ATOM 3332 C C . MET B 1 121 ? 0.15 5.375 17 1 98 121 MET B C 1
ATOM 3334 O O . MET B 1 121 ? -0.341 4.258 16.828 1 98 121 MET B O 1
ATOM 3338 N N . VAL B 1 122 ? 1.393 5.598 17.375 1 98 122 VAL B N 1
ATOM 3339 C CA . VAL B 1 122 ? 2.33 4.48 17.438 1 98 122 VAL B CA 1
ATOM 3340 C C . VAL B 1 122 ? 3.076 4.5 18.766 1 98 122 VAL B C 1
ATOM 3342 O O . VAL B 1 122 ? 3.689 5.508 19.125 1 98 122 VAL B O 1
ATOM 3345 N N . ALA B 1 123 ? 3.014 3.375 19.484 1 97.88 123 ALA B N 1
ATOM 3346 C CA . ALA B 1 123 ? 3.842 3.248 20.672 1 97.88 123 ALA B CA 1
ATOM 3347 C C . ALA B 1 123 ? 5.324 3.314 20.328 1 97.88 123 ALA B C 1
ATOM 3349 O O . ALA B 1 123 ? 5.754 2.766 19.312 1 97.88 123 ALA B O 1
ATOM 3350 N N . PRO B 1 124 ? 6.156 3.945 21.172 1 96.56 124 PRO B N 1
ATOM 3351 C CA . PRO B 1 124 ? 7.57 4.133 20.844 1 96.56 124 PRO B CA 1
ATOM 3352 C C . PRO B 1 124 ? 8.281 2.816 20.531 1 96.56 124 PRO B C 1
ATOM 3354 O O . PRO B 1 124 ? 9.078 2.756 19.594 1 96.56 124 PRO B O 1
ATOM 3357 N N . ASP B 1 125 ? 8 1.787 21.281 1 95.19 125 ASP B N 1
ATOM 3358 C CA . ASP B 1 125 ? 8.672 0.513 21.031 1 95.19 125 ASP B CA 1
ATOM 3359 C C . ASP B 1 125 ? 8.219 -0.093 19.703 1 95.19 125 ASP B C 1
ATOM 3361 O O . ASP B 1 125 ? 9.023 -0.682 18.984 1 95.19 125 ASP B O 1
ATOM 3365 N N . VAL B 1 126 ? 6.938 0.032 19.438 1 96.25 126 VAL B N 1
ATOM 3366 C CA . VAL B 1 126 ? 6.398 -0.454 18.172 1 96.25 126 VAL B CA 1
ATOM 3367 C C . VAL B 1 126 ? 7.016 0.33 17.016 1 96.25 126 VAL B C 1
ATOM 3369 O O . VAL B 1 126 ? 7.375 -0.248 15.984 1 96.25 126 VAL B O 1
ATOM 3372 N N . LEU B 1 127 ? 7.141 1.625 17.188 1 96.62 127 LEU B N 1
ATOM 3373 C CA . LEU B 1 127 ? 7.754 2.453 16.156 1 96.62 127 LEU B CA 1
ATOM 3374 C C . LEU B 1 127 ? 9.195 2.02 15.891 1 96.62 127 LEU B C 1
ATOM 3376 O O . LEU B 1 127 ? 9.609 1.897 14.742 1 96.62 127 LEU B O 1
ATOM 3380 N N . ALA B 1 128 ? 9.953 1.855 16.969 1 93.44 128 ALA B N 1
ATOM 3381 C CA . ALA B 1 128 ? 11.344 1.436 16.828 1 93.44 128 ALA B CA 1
ATOM 3382 C C . ALA B 1 128 ? 11.453 0.133 16.047 1 93.44 128 ALA B C 1
ATOM 3384 O O . ALA B 1 128 ? 12.328 -0.015 15.195 1 93.44 128 ALA B O 1
ATOM 3385 N N . ASP B 1 129 ? 10.531 -0.745 16.312 1 91.88 129 ASP B N 1
ATOM 3386 C CA . ASP B 1 129 ? 10.516 -2.025 15.609 1 91.88 129 ASP B CA 1
ATOM 3387 C C . ASP B 1 129 ? 10.195 -1.838 14.125 1 91.88 129 ASP B C 1
ATOM 3389 O O . ASP B 1 129 ? 10.797 -2.49 13.266 1 91.88 129 ASP B O 1
ATOM 3393 N N . LEU B 1 130 ? 9.25 -0.973 13.875 1 93.12 130 LEU B N 1
ATOM 3394 C CA . LEU B 1 130 ? 8.742 -0.817 12.516 1 93.12 130 LEU B CA 1
ATOM 3395 C C . LEU B 1 130 ? 9.742 -0.079 11.641 1 93.12 130 LEU B C 1
ATOM 3397 O O . LEU B 1 130 ? 9.93 -0.433 10.469 1 93.12 130 LEU B O 1
ATOM 3401 N N . VAL B 1 131 ? 10.406 0.931 12.195 1 90.38 131 VAL B N 1
ATOM 3402 C CA . VAL B 1 131 ? 11.18 1.803 11.32 1 90.38 131 VAL B CA 1
ATOM 3403 C C . VAL B 1 131 ? 12.672 1.518 11.492 1 90.38 131 VAL B C 1
ATOM 3405 O O . VAL B 1 131 ? 13.492 2.016 10.719 1 90.38 131 VAL B O 1
ATOM 3408 N N . GLY B 1 132 ? 13.016 0.765 12.484 1 86.94 132 GLY B N 1
ATOM 3409 C CA . GLY B 1 132 ? 14.406 0.392 12.664 1 86.94 132 GLY B CA 1
ATOM 3410 C C . GLY B 1 132 ? 15.312 1.582 12.914 1 86.94 132 GLY B C 1
ATOM 3411 O O . GLY B 1 132 ? 15.047 2.404 13.789 1 86.94 132 GLY B O 1
ATOM 3412 N N . ASP B 1 133 ? 16.312 1.787 12.023 1 82.38 133 ASP B N 1
ATOM 3413 C CA . ASP B 1 133 ? 17.344 2.809 12.211 1 82.38 133 ASP B CA 1
ATOM 3414 C C . ASP B 1 133 ? 16.766 4.211 12.016 1 82.38 133 ASP B C 1
ATOM 3416 O O . ASP B 1 133 ? 17.281 5.184 12.57 1 82.38 133 ASP B O 1
ATOM 3420 N N . ASP B 1 134 ? 15.727 4.199 11.328 1 82.94 134 ASP B N 1
ATOM 3421 C CA . ASP B 1 134 ? 15.117 5.504 11.094 1 82.94 134 ASP B CA 1
ATOM 3422 C C . ASP B 1 134 ? 14.594 6.109 12.391 1 82.94 134 ASP B C 1
ATOM 3424 O O . ASP B 1 134 ? 14.352 7.316 12.469 1 82.94 134 ASP B O 1
ATOM 3428 N N . PHE B 1 135 ? 14.438 5.246 13.375 1 89.38 135 PHE B N 1
ATOM 3429 C CA . PHE B 1 135 ? 13.961 5.73 14.672 1 89.38 135 PHE B CA 1
ATOM 3430 C C . PHE B 1 135 ? 14.961 6.707 15.281 1 89.38 135 PHE B C 1
ATOM 3432 O O . PHE B 1 135 ? 14.578 7.578 16.062 1 89.38 135 PHE B O 1
ATOM 3439 N N . ASP B 1 136 ? 16.141 6.555 14.891 1 86.06 136 ASP B N 1
ATOM 3440 C CA . ASP B 1 136 ? 17.188 7.414 15.445 1 86.06 136 ASP B CA 1
ATOM 3441 C C . ASP B 1 136 ? 16.922 8.883 15.102 1 86.06 136 ASP B C 1
ATOM 3443 O O . ASP B 1 136 ? 17.375 9.781 15.812 1 86.06 136 ASP B O 1
ATOM 3447 N N . GLN B 1 137 ? 16.156 9.078 14.062 1 82.31 137 GLN B N 1
ATOM 3448 C CA . GLN B 1 137 ? 15.852 10.438 13.625 1 82.31 137 GLN B CA 1
ATOM 3449 C C . GLN B 1 137 ? 15.008 11.164 14.672 1 82.31 137 GLN B C 1
ATOM 3451 O O . GLN B 1 137 ? 15.031 12.398 14.75 1 82.31 137 GLN B O 1
ATOM 3456 N N . ILE B 1 138 ? 14.297 10.367 15.516 1 89.19 138 ILE B N 1
ATOM 3457 C CA . ILE B 1 138 ? 13.406 11.055 16.438 1 89.19 138 ILE B CA 1
ATOM 3458 C C . ILE B 1 138 ? 13.648 10.547 17.859 1 89.19 138 ILE B C 1
ATOM 3460 O O . ILE B 1 138 ? 13.055 11.062 18.812 1 89.19 138 ILE B O 1
ATOM 3464 N N . ARG B 1 139 ? 14.508 9.57 18.078 1 90.44 139 ARG B N 1
ATOM 3465 C CA . ARG B 1 139 ? 14.742 8.914 19.359 1 90.44 139 ARG B CA 1
ATOM 3466 C C . ARG B 1 139 ? 15.117 9.93 20.438 1 90.44 139 ARG B C 1
ATOM 3468 O O . ARG B 1 139 ? 14.57 9.914 21.531 1 90.44 139 ARG B O 1
ATOM 3475 N N . PRO B 1 140 ? 16.078 10.867 20.094 1 91.25 140 PRO B N 1
ATOM 3476 C CA . PRO B 1 140 ? 16.438 11.82 21.141 1 91.25 140 PRO B CA 1
ATOM 3477 C C . PRO B 1 140 ? 15.25 12.617 21.656 1 91.25 140 PRO B C 1
ATOM 3479 O O . PRO B 1 140 ? 15.109 12.812 22.875 1 91.25 140 PRO B O 1
ATOM 3482 N N . GLU B 1 141 ? 14.391 13.016 20.781 1 92.5 141 GLU B N 1
ATOM 3483 C CA . GLU B 1 141 ? 13.227 13.797 21.172 1 92.5 141 GLU B CA 1
ATOM 3484 C C . GLU B 1 141 ? 12.219 12.938 21.938 1 92.5 141 GLU B C 1
ATOM 3486 O O . GLU B 1 141 ? 11.594 13.398 22.891 1 92.5 141 GLU B O 1
ATOM 3491 N N . VAL B 1 142 ? 12.062 11.727 21.531 1 94.19 142 VAL B N 1
ATOM 3492 C CA . VAL B 1 142 ? 11.156 10.812 22.219 1 94.19 142 VAL B CA 1
ATOM 3493 C C . VAL B 1 142 ? 11.648 10.555 23.641 1 94.19 142 VAL B C 1
ATOM 3495 O O . VAL B 1 142 ? 10.852 10.562 24.594 1 94.19 142 VAL B O 1
ATOM 3498 N N . GLU B 1 143 ? 12.906 10.344 23.75 1 93.06 143 GLU B N 1
ATOM 3499 C CA . GLU B 1 143 ? 13.5 10.102 25.062 1 93.06 143 GLU B CA 1
ATOM 3500 C C . GLU B 1 143 ? 13.383 11.328 25.969 1 93.06 143 GLU B C 1
ATOM 3502 O O . GLU B 1 143 ? 13.25 11.195 27.188 1 93.06 143 GLU B O 1
ATOM 3507 N N . ASN B 1 144 ? 13.375 12.508 25.297 1 93.56 144 ASN B N 1
ATOM 3508 C CA . ASN B 1 144 ? 13.211 13.75 26.031 1 93.56 144 ASN B CA 1
ATOM 3509 C C . ASN B 1 144 ? 11.742 14.031 26.344 1 93.56 144 ASN B C 1
ATOM 3511 O O . ASN B 1 144 ? 11.422 14.984 27.062 1 93.56 144 ASN B O 1
ATOM 3515 N N . GLY B 1 145 ? 10.898 13.32 25.703 1 94.06 145 GLY B N 1
ATOM 3516 C CA . GLY B 1 145 ? 9.484 13.336 26.062 1 94.06 145 GLY B CA 1
ATOM 3517 C C . GLY B 1 145 ? 8.688 14.359 25.281 1 94.06 145 GLY B C 1
ATOM 3518 O O . GLY B 1 145 ? 7.539 14.656 25.625 1 94.06 145 GLY B O 1
ATOM 3519 N N . PHE B 1 146 ? 9.312 14.93 24.234 1 94.56 146 PHE B N 1
ATOM 3520 C CA . PHE B 1 146 ? 8.57 15.953 23.516 1 94.56 146 PHE B CA 1
ATOM 3521 C C . PHE B 1 146 ? 9.039 16.031 22.062 1 94.56 146 PHE B C 1
ATOM 3523 O O . PHE B 1 146 ? 10.234 16.156 21.797 1 94.56 146 PHE B O 1
ATOM 3530 N N . ILE B 1 147 ? 8.078 15.938 21.203 1 93.81 147 ILE B N 1
ATOM 3531 C CA . ILE B 1 147 ? 8.273 16.203 19.781 1 93.81 147 ILE B CA 1
ATOM 3532 C C . ILE B 1 147 ? 7.09 17 19.234 1 93.81 147 ILE B C 1
ATOM 3534 O O . ILE B 1 147 ? 5.934 16.656 19.5 1 93.81 147 ILE B O 1
ATOM 3538 N N . MET B 1 148 ? 7.285 18.062 18.562 1 91 148 MET B N 1
ATOM 3539 C CA . MET B 1 148 ? 6.277 18.75 17.766 1 91 148 MET B CA 1
ATOM 3540 C C . MET B 1 148 ? 6.914 19.438 16.547 1 91 148 MET B C 1
ATOM 3542 O O . MET B 1 148 ? 7.398 20.562 16.656 1 91 148 MET B O 1
ATOM 3546 N N . ARG B 1 149 ? 6.879 18.719 15.469 1 83.81 149 ARG B N 1
ATOM 3547 C CA . ARG B 1 149 ? 7.516 19.328 14.312 1 83.81 149 ARG B CA 1
ATOM 3548 C C . ARG B 1 149 ? 6.977 18.734 13.016 1 83.81 149 ARG B C 1
ATOM 3550 O O . ARG B 1 149 ? 6.512 17.594 12.992 1 83.81 149 ARG B O 1
ATOM 3557 N N . ALA B 1 150 ? 7.051 19.609 12.031 1 77.44 150 ALA B N 1
ATOM 3558 C CA . ALA B 1 150 ? 6.711 19.172 10.672 1 77.44 150 ALA B CA 1
ATOM 3559 C C . ALA B 1 150 ? 7.754 18.203 10.133 1 77.44 150 ALA B C 1
ATOM 3561 O O . ALA B 1 150 ? 8.945 18.344 10.422 1 77.44 150 ALA B O 1
ATOM 3562 N N . LEU B 1 151 ? 7.203 17.172 9.703 1 71.62 151 LEU B N 1
ATOM 3563 C CA . LEU B 1 151 ? 8.102 16.281 8.977 1 71.62 151 LEU B CA 1
ATOM 3564 C C . LEU B 1 151 ? 8.031 16.547 7.473 1 71.62 151 LEU B C 1
ATOM 3566 O O . LEU B 1 151 ? 7.211 17.344 7.02 1 71.62 151 LEU B O 1
ATOM 3570 N N . HIS B 1 152 ? 8.773 16.047 6.625 1 59.56 152 HIS B N 1
ATOM 3571 C CA . HIS B 1 152 ? 8.898 16.359 5.207 1 59.56 152 HIS B CA 1
ATOM 3572 C C . HIS B 1 152 ? 7.551 16.234 4.496 1 59.56 152 HIS B C 1
ATOM 3574 O O . HIS B 1 152 ? 6.855 15.227 4.645 1 59.56 152 HIS B O 1
ATOM 3580 N N . ALA B 1 153 ? 6.926 17.578 4.34 1 55.62 153 ALA B N 1
ATOM 3581 C CA . ALA B 1 153 ? 5.734 17.609 3.492 1 55.62 153 ALA B CA 1
ATOM 3582 C C . ALA B 1 153 ? 6.078 17.234 2.053 1 55.62 153 ALA B C 1
ATOM 3584 O O . ALA B 1 153 ? 7.055 17.734 1.49 1 55.62 153 ALA B O 1
ATOM 3585 N N . GLY B 1 154 ? 5.656 16.094 1.516 1 64.62 154 GLY B N 1
ATOM 3586 C CA . GLY B 1 154 ? 5.875 15.766 0.116 1 64.62 154 GLY B CA 1
ATOM 3587 C C . GLY B 1 154 ? 4.738 14.961 -0.491 1 64.62 154 GLY B C 1
ATOM 3588 O O . GLY B 1 154 ? 3.754 14.664 0.185 1 64.62 154 GLY B O 1
ATOM 3589 N N . HIS B 1 155 ? 4.715 14.953 -1.703 1 63.56 155 HIS B N 1
ATOM 3590 C CA . HIS B 1 155 ? 3.682 14.258 -2.463 1 63.56 155 HIS B CA 1
ATOM 3591 C C . HIS B 1 155 ? 3.453 12.852 -1.922 1 63.56 155 HIS B C 1
ATOM 3593 O O . HIS B 1 155 ? 2.324 12.352 -1.931 1 63.56 155 HIS B O 1
ATOM 3599 N N . ARG B 1 156 ? 4.508 12.312 -1.308 1 72.94 156 ARG B N 1
ATOM 3600 C CA . ARG B 1 156 ? 4.363 10.953 -0.784 1 72.94 156 ARG B CA 1
ATOM 3601 C C . ARG B 1 156 ? 3.49 10.945 0.466 1 72.94 156 ARG B C 1
ATOM 3603 O O . ARG B 1 156 ? 2.648 10.055 0.631 1 72.94 156 ARG B O 1
ATOM 3610 N N . THR B 1 157 ? 3.711 12 1.194 1 81.44 157 THR B N 1
ATOM 3611 C CA . THR B 1 157 ? 2.922 12.062 2.42 1 81.44 157 THR B CA 1
ATOM 3612 C C . THR B 1 157 ? 1.448 12.305 2.104 1 81.44 157 THR B C 1
ATOM 3614 O O . THR B 1 157 ? 0.57 11.641 2.656 1 81.44 157 THR B O 1
ATOM 3617 N N . VAL B 1 158 ? 1.23 13.18 1.178 1 77.31 158 VAL B N 1
ATOM 3618 C CA . VAL B 1 158 ? -0.138 13.508 0.793 1 77.31 158 VAL B CA 1
ATOM 3619 C C . VAL B 1 158 ? -0.813 12.281 0.178 1 77.31 158 VAL B C 1
ATOM 3621 O O . VAL B 1 158 ? -1.949 11.953 0.528 1 77.31 158 VAL B O 1
ATOM 3624 N N . GLY B 1 159 ? -0.105 11.664 -0.708 1 81.12 159 GLY B N 1
ATOM 3625 C CA . GLY B 1 159 ? -0.654 10.477 -1.336 1 81.12 159 GLY B CA 1
ATOM 3626 C C . GLY B 1 159 ? -0.959 9.367 -0.346 1 81.12 159 GLY B C 1
ATOM 3627 O O . GLY B 1 159 ? -2.029 8.758 -0.399 1 81.12 159 GLY B O 1
ATOM 3628 N N . ALA B 1 160 ? -0.029 9.094 0.503 1 88.81 160 ALA B N 1
ATOM 3629 C CA . ALA B 1 160 ? -0.215 8.055 1.511 1 88.81 160 ALA B CA 1
ATOM 3630 C C . ALA B 1 160 ? -1.347 8.414 2.469 1 88.81 160 ALA B C 1
ATOM 3632 O O . ALA B 1 160 ? -2.133 7.555 2.865 1 88.81 160 ALA B O 1
ATOM 3633 N N . ALA B 1 161 ? -1.418 9.68 2.762 1 90.75 161 ALA B N 1
ATOM 3634 C CA . ALA B 1 161 ? -2.49 10.141 3.641 1 90.75 161 ALA B CA 1
ATOM 3635 C C . ALA B 1 161 ? -3.854 9.961 2.98 1 90.75 161 ALA B C 1
ATOM 3637 O O . ALA B 1 161 ? -4.809 9.516 3.621 1 90.75 161 ALA B O 1
ATOM 3638 N N . ALA B 1 162 ? -3.902 10.336 1.762 1 84.62 162 ALA B N 1
ATOM 3639 C CA . ALA B 1 162 ? -5.156 10.211 1.022 1 84.62 162 ALA B CA 1
ATOM 3640 C C . ALA B 1 162 ? -5.586 8.75 0.929 1 84.62 162 ALA B C 1
ATOM 3642 O O . ALA B 1 162 ? -6.766 8.43 1.092 1 84.62 162 ALA B O 1
ATOM 3643 N N . GLU B 1 163 ? -4.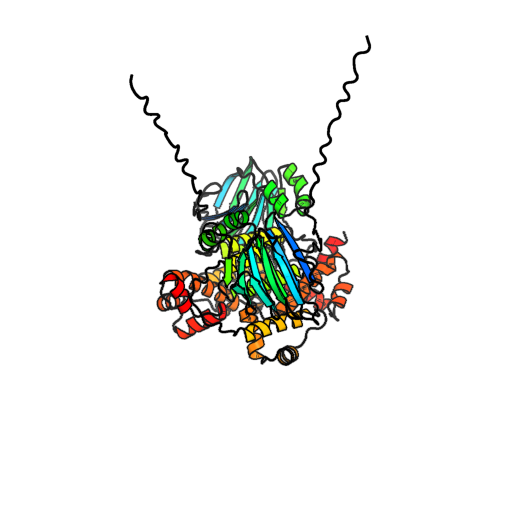648 7.891 0.617 1 86.5 163 GLU B N 1
ATOM 3644 C CA . GLU B 1 163 ? -4.953 6.465 0.556 1 86.5 163 GLU B CA 1
ATOM 3645 C C . GLU B 1 163 ? -5.457 5.949 1.902 1 86.5 163 GLU B C 1
ATOM 3647 O O . GLU B 1 163 ? -6.445 5.219 1.962 1 86.5 163 GLU B O 1
ATOM 3652 N N . LEU B 1 164 ? -4.785 6.297 2.908 1 93.94 164 LEU B N 1
ATOM 3653 C CA . LEU B 1 164 ? -5.16 5.867 4.25 1 93.94 164 LEU B CA 1
ATOM 3654 C C . LEU B 1 164 ? -6.551 6.379 4.613 1 93.94 164 LEU B C 1
ATOM 3656 O O . LEU B 1 164 ? -7.379 5.621 5.129 1 93.94 164 LEU B O 1
ATOM 3660 N N . ALA B 1 165 ? -6.793 7.602 4.277 1 90.25 165 ALA B N 1
ATOM 3661 C CA . ALA B 1 165 ? -8.117 8.172 4.539 1 90.25 165 ALA B CA 1
ATOM 3662 C C . ALA B 1 165 ? -9.203 7.406 3.787 1 90.25 165 ALA B C 1
ATOM 3664 O O . ALA B 1 165 ? -10.258 7.113 4.344 1 90.25 165 ALA B O 1
ATOM 3665 N N . SER B 1 166 ? -8.898 7.113 2.584 1 84.88 166 SER B N 1
ATOM 3666 C CA . SER B 1 166 ? -9.852 6.363 1.771 1 84.88 166 SER B CA 1
ATOM 3667 C C . SER B 1 166 ? -10.164 5.008 2.395 1 84.88 166 SER B C 1
ATOM 3669 O O . SER B 1 166 ? -11.32 4.582 2.424 1 84.88 166 SER B O 1
ATOM 3671 N N . GLN B 1 167 ? -9.141 4.34 2.83 1 87.94 167 GLN B N 1
ATOM 3672 C CA . GLN B 1 167 ? -9.344 3.049 3.477 1 87.94 167 GLN B CA 1
ATOM 3673 C C . GLN B 1 167 ? -10.18 3.191 4.746 1 87.94 167 GLN B C 1
ATOM 3675 O O . GLN B 1 167 ? -11.039 2.355 5.023 1 87.94 167 GLN B O 1
ATOM 3680 N N . LEU B 1 168 ? -9.93 4.234 5.453 1 88.62 168 LEU B N 1
ATOM 3681 C CA . LEU B 1 168 ? -10.625 4.465 6.715 1 88.62 168 LEU B CA 1
ATOM 3682 C C . LEU B 1 168 ? -12.102 4.77 6.477 1 88.62 168 LEU B C 1
ATOM 3684 O O . LEU B 1 168 ? -12.945 4.473 7.32 1 88.62 168 LEU B O 1
ATOM 3688 N N . GLU B 1 169 ? -12.336 5.293 5.406 1 80.94 169 GLU B N 1
ATOM 3689 C CA . GLU B 1 169 ? -13.703 5.688 5.098 1 80.94 169 GLU B CA 1
ATOM 3690 C C . GLU B 1 169 ? -14.492 4.531 4.488 1 80.94 169 GLU B C 1
ATOM 3692 O O . GLU B 1 169 ? -15.719 4.555 4.465 1 80.94 169 GLU B O 1
ATOM 3697 N N . GLU B 1 170 ? -13.727 3.572 3.98 1 73.62 170 GLU B N 1
ATOM 3698 C CA . GLU B 1 170 ? -14.391 2.41 3.389 1 73.62 170 GLU B CA 1
ATOM 3699 C C . GLU B 1 170 ? -15.102 1.578 4.453 1 73.62 170 GLU B C 1
ATOM 3701 O O . GLU B 1 170 ? -14.523 1.267 5.492 1 73.62 170 GLU B O 1
ATOM 3706 N N . GLU B 1 171 ? -16.344 1.368 4.234 1 63.38 171 GLU B N 1
ATOM 3707 C CA . GLU B 1 171 ? -17.156 0.616 5.191 1 63.38 171 GLU B CA 1
ATOM 3708 C C . GLU B 1 171 ? -16.625 -0.804 5.363 1 63.38 171 GLU B C 1
ATOM 3710 O O . GLU B 1 171 ? -16.688 -1.366 6.461 1 63.38 171 GLU B O 1
ATOM 3715 N N . HIS B 1 172 ? -16.078 -1.373 4.289 1 65.19 172 HIS B N 1
ATOM 3716 C CA . HIS B 1 172 ? -15.633 -2.758 4.352 1 65.19 172 HIS B CA 1
ATOM 3717 C C . HIS B 1 172 ? -14.141 -2.865 4.027 1 65.19 172 HIS B C 1
ATOM 3719 O O . HIS B 1 172 ? -13.719 -3.812 3.363 1 65.19 172 HIS B O 1
ATOM 3725 N N . SER B 1 173 ? -13.5 -1.962 4.582 1 69.88 173 SER B N 1
ATOM 3726 C CA . SER B 1 173 ? -12.062 -2.035 4.336 1 69.88 173 SER B CA 1
ATOM 3727 C C . SER B 1 173 ? -11.453 -3.287 4.961 1 69.88 173 SER B C 1
ATOM 3729 O O . SER B 1 173 ? -11.812 -3.662 6.082 1 69.88 173 SER B O 1
ATOM 3731 N N . GLU B 1 174 ? -10.688 -3.902 4.129 1 79.38 174 GLU B N 1
ATOM 3732 C CA . GLU B 1 174 ? -9.945 -5.047 4.656 1 79.38 174 GLU B CA 1
ATOM 3733 C C . GLU B 1 174 ? -8.82 -4.598 5.582 1 79.38 174 GLU B C 1
ATOM 3735 O O . GLU B 1 174 ? -8.094 -3.654 5.27 1 79.38 174 GLU B O 1
ATOM 3740 N N . ARG B 1 175 ? -8.734 -5.234 6.605 1 87.31 175 ARG B N 1
ATOM 3741 C CA . ARG B 1 175 ? -7.789 -4.887 7.664 1 87.31 175 ARG B CA 1
ATOM 3742 C C . ARG B 1 175 ? -6.367 -4.801 7.129 1 87.31 175 ARG B C 1
ATOM 3744 O O . ARG B 1 175 ? -5.629 -3.867 7.453 1 87.31 175 ARG B O 1
ATOM 3751 N N . LEU B 1 176 ? -6.055 -5.75 6.344 1 92.25 176 LEU B N 1
ATOM 3752 C CA . LEU B 1 176 ? -4.676 -5.797 5.871 1 92.25 176 LEU B CA 1
ATOM 3753 C C . LEU B 1 176 ? -4.391 -4.648 4.91 1 92.25 176 LEU B C 1
ATOM 3755 O O . LEU B 1 176 ? -3.27 -4.137 4.863 1 92.25 176 LEU B O 1
ATOM 3759 N N . PHE B 1 177 ? -5.375 -4.219 4.168 1 91.38 177 PHE B N 1
ATOM 3760 C CA . PHE B 1 177 ? -5.191 -3.068 3.289 1 91.38 177 PHE B CA 1
ATOM 3761 C C . PHE B 1 177 ? -5.066 -1.783 4.102 1 91.38 177 PHE B C 1
ATOM 3763 O O . PHE B 1 177 ? -4.254 -0.916 3.777 1 91.38 177 PHE B O 1
ATOM 3770 N N . LEU B 1 178 ? -5.875 -1.715 5.102 1 93.75 178 LEU B N 1
ATOM 3771 C CA . LEU B 1 178 ? -5.77 -0.566 5.996 1 93.75 178 LEU B CA 1
ATOM 3772 C C . LEU B 1 178 ? -4.406 -0.531 6.68 1 93.75 178 LEU B C 1
ATOM 3774 O O . LEU B 1 178 ? -3.771 0.522 6.75 1 93.75 178 LEU B O 1
ATOM 3778 N N . TYR B 1 179 ? -4.008 -1.67 7.133 1 96.19 179 TYR B N 1
ATOM 3779 C CA . TYR B 1 179 ? -2.697 -1.771 7.762 1 96.19 179 TYR B CA 1
ATOM 3780 C C . TYR B 1 179 ? -1.59 -1.393 6.785 1 96.19 179 TYR B C 1
ATOM 3782 O O . TYR B 1 179 ? -0.682 -0.634 7.133 1 96.19 179 TYR B O 1
ATOM 3790 N N . ALA B 1 180 ? -1.677 -1.859 5.621 1 96.06 180 ALA B N 1
ATOM 3791 C CA . ALA B 1 180 ? -0.708 -1.528 4.582 1 96.06 180 ALA B CA 1
ATOM 3792 C C . ALA B 1 180 ? -0.666 -0.023 4.332 1 96.06 180 ALA B C 1
ATOM 3794 O O . ALA B 1 180 ? 0.414 0.567 4.242 1 96.06 180 ALA B O 1
ATOM 3795 N N . ALA B 1 181 ? -1.813 0.59 4.219 1 95.62 181 ALA B N 1
ATOM 3796 C CA . ALA B 1 181 ? -1.891 2.031 3.99 1 95.62 181 ALA B CA 1
ATOM 3797 C C . ALA B 1 181 ? -1.258 2.803 5.145 1 95.62 181 ALA B C 1
ATOM 3799 O O . ALA B 1 181 ? -0.594 3.82 4.93 1 95.62 181 ALA B O 1
ATOM 3800 N N . ALA B 1 182 ? -1.471 2.326 6.285 1 97.44 182 ALA B N 1
ATOM 3801 C CA . ALA B 1 182 ? -0.89 2.969 7.461 1 97.44 182 ALA B CA 1
ATOM 3802 C C . ALA B 1 182 ? 0.634 2.893 7.434 1 97.44 182 ALA B C 1
ATOM 3804 O O . ALA B 1 182 ? 1.316 3.861 7.773 1 97.44 182 ALA B O 1
ATOM 3805 N N . LEU B 1 183 ? 1.123 1.781 7.086 1 96.62 183 LEU B N 1
ATOM 3806 C CA . LEU B 1 183 ? 2.57 1.625 7 1 96.62 183 LEU B CA 1
ATOM 3807 C C . LEU B 1 183 ? 3.154 2.549 5.934 1 96.62 183 LEU B C 1
ATOM 3809 O O . LEU B 1 183 ? 4.223 3.135 6.133 1 96.62 183 LEU B O 1
ATOM 3813 N N . LYS B 1 184 ? 2.492 2.654 4.809 1 93.12 184 LYS B N 1
ATOM 3814 C CA . LYS B 1 184 ? 2.936 3.584 3.773 1 93.12 184 LYS B CA 1
ATOM 3815 C C . LYS B 1 184 ? 2.947 5.02 4.293 1 93.12 184 LYS B C 1
ATOM 3817 O O . LYS B 1 184 ? 3.877 5.777 4.012 1 93.12 184 LYS B O 1
ATOM 3822 N N . PHE B 1 185 ? 1.899 5.273 5.023 1 94.44 185 PHE B N 1
ATOM 3823 C CA . PHE B 1 185 ? 1.79 6.605 5.609 1 94.44 185 PHE B CA 1
ATOM 3824 C C . PHE B 1 185 ? 2.951 6.879 6.555 1 94.44 185 PHE B C 1
ATOM 3826 O O . PHE B 1 185 ? 3.584 7.934 6.484 1 94.44 185 PHE B O 1
ATOM 3833 N N . LEU B 1 186 ? 3.244 5.926 7.355 1 94.19 186 LEU B N 1
ATOM 3834 C CA . LEU B 1 186 ? 4.363 6.043 8.289 1 94.19 186 LEU B CA 1
ATOM 3835 C C . LEU B 1 186 ? 5.684 6.168 7.531 1 94.19 186 LEU B C 1
ATOM 3837 O O . LEU B 1 186 ? 6.504 7.031 7.852 1 94.19 186 LEU B O 1
ATOM 3841 N N . GLY B 1 187 ? 5.844 5.324 6.586 1 91.31 187 GLY B N 1
ATOM 3842 C CA . GLY B 1 187 ? 7.047 5.387 5.77 1 91.31 187 GLY B CA 1
ATOM 3843 C C . GLY B 1 187 ? 7.234 6.723 5.078 1 91.31 187 GLY B C 1
ATOM 3844 O O . GLY B 1 187 ? 8.352 7.234 4.996 1 91.31 187 GLY B O 1
ATOM 3845 N N . ALA B 1 188 ? 6.164 7.246 4.602 1 87.62 188 ALA B N 1
ATOM 3846 C CA . ALA B 1 188 ? 6.215 8.539 3.92 1 87.62 188 ALA B CA 1
ATOM 3847 C C . ALA B 1 188 ? 6.699 9.633 4.859 1 87.62 188 ALA B C 1
ATOM 3849 O O . ALA B 1 188 ? 7.375 10.57 4.434 1 87.62 188 ALA B O 1
ATOM 3850 N N . HIS B 1 189 ? 6.336 9.484 6.094 1 88.31 189 HIS B N 1
ATOM 3851 C CA . HIS B 1 189 ? 6.789 10.469 7.074 1 88.31 189 HIS B CA 1
ATOM 3852 C C . HIS B 1 189 ? 8.305 10.406 7.258 1 88.31 189 HIS B C 1
ATOM 3854 O O . HIS B 1 189 ? 8.938 11.422 7.535 1 88.31 189 HIS B O 1
ATOM 3860 N N . PHE B 1 190 ? 8.758 9.164 7.203 1 82.06 190 PHE B N 1
ATOM 3861 C CA . PHE B 1 190 ? 10.18 9 7.461 1 82.06 190 PHE B CA 1
ATOM 3862 C C . PHE B 1 190 ? 10.984 9.133 6.168 1 82.06 190 PHE B C 1
ATOM 3864 O O . PHE B 1 190 ? 12.211 9.258 6.203 1 82.06 190 PHE B O 1
ATOM 3871 N N . CYS B 1 191 ? 10.195 8.672 5.238 1 69.75 191 CYS B N 1
ATOM 3872 C CA . CYS B 1 191 ? 10.914 8.766 3.975 1 69.75 191 CYS B CA 1
ATOM 3873 C C . CYS B 1 191 ? 11.602 10.117 3.838 1 69.75 191 CYS B C 1
ATOM 3875 O O . CYS B 1 191 ? 11.023 11.148 4.188 1 69.75 191 CYS B O 1
ATOM 3877 N N . GLY B 1 192 ? 12.766 10.148 4.703 1 50.59 192 GLY B N 1
ATOM 3878 C CA . GLY B 1 192 ? 13.656 11.297 4.625 1 50.59 192 GLY B CA 1
ATOM 3879 C C . GLY B 1 192 ? 13.312 12.234 3.484 1 50.59 192 GLY B C 1
ATOM 3880 O O . GLY B 1 192 ? 13.195 11.812 2.336 1 50.59 192 GLY B O 1
ATOM 3881 N N . THR B 1 193 ? 12.352 13.18 3.924 1 44.34 193 THR B N 1
ATOM 3882 C CA . THR B 1 193 ? 12.445 14.469 3.256 1 44.34 193 THR B CA 1
ATOM 3883 C C . THR B 1 193 ? 13.859 14.727 2.754 1 44.34 193 THR B C 1
ATOM 3885 O O . THR B 1 193 ? 14.609 15.5 3.354 1 44.34 193 THR B O 1
ATOM 3888 N N . ARG B 1 194 ? 14.664 13.75 2.865 1 36.72 194 ARG B N 1
ATOM 3889 C CA . ARG B 1 194 ? 15.977 14.289 2.525 1 36.72 194 ARG B CA 1
ATOM 3890 C C . ARG B 1 194 ? 15.883 15.266 1.361 1 36.72 194 ARG B C 1
ATOM 3892 O O . ARG B 1 194 ? 16.891 15.773 0.881 1 36.72 194 ARG B O 1
ATOM 3899 N N . GLY B 1 195 ? 15.133 14.891 0.317 1 33.97 195 GLY B N 1
ATOM 3900 C CA . GLY B 1 195 ? 15.258 16.031 -0.578 1 33.97 195 GLY B CA 1
ATOM 3901 C C . GLY B 1 195 ? 14.82 17.344 0.053 1 33.97 195 GLY B C 1
ATOM 3902 O O . GLY B 1 195 ? 14.102 17.344 1.055 1 33.97 195 GLY B O 1
ATOM 3903 N N . GLY B 1 196 ? 15.648 18.328 -0.14 1 32.19 196 GLY B N 1
ATOM 3904 C CA . GLY B 1 196 ? 15.547 19.75 0.1 1 32.19 196 GLY B CA 1
ATOM 3905 C C . GLY B 1 196 ? 14.117 20.266 0.096 1 32.19 196 GLY B C 1
ATOM 3906 O O . GLY B 1 196 ? 13.203 19.547 -0.326 1 32.19 196 GLY B O 1
ATOM 3907 N N . ALA B 1 197 ? 13.914 21.344 0.714 1 32.94 197 ALA B N 1
ATOM 3908 C CA . ALA B 1 197 ? 12.891 22.391 0.718 1 32.94 197 ALA B CA 1
ATOM 3909 C C . ALA B 1 197 ? 12.172 22.453 -0.625 1 32.94 197 ALA B C 1
ATOM 3911 O O . ALA B 1 197 ? 12.648 23.109 -1.559 1 32.94 197 ALA B O 1
ATOM 3912 N N . LEU B 1 198 ? 12.039 21.469 -1.442 1 32.81 198 LEU B N 1
ATOM 3913 C CA . LEU B 1 198 ? 11.375 21.828 -2.688 1 32.81 198 LEU B CA 1
ATOM 3914 C C . LEU B 1 198 ? 10.141 22.703 -2.412 1 32.81 198 LEU B C 1
ATOM 3916 O O . LEU B 1 198 ? 9.406 22.453 -1.456 1 32.81 198 LEU B O 1
ATOM 3920 N N . LYS B 1 199 ? 10.281 23.766 -2.875 1 36.19 199 LYS B N 1
ATOM 3921 C CA . LYS B 1 199 ? 9.133 24.672 -2.941 1 36.19 199 LYS B CA 1
ATOM 3922 C C . LYS B 1 199 ? 7.867 23.922 -3.336 1 36.19 199 LYS B C 1
ATOM 3924 O O . LYS B 1 199 ? 7.879 23.125 -4.281 1 36.19 199 LYS B O 1
ATOM 3929 N N . PRO B 1 200 ? 6.914 23.656 -2.709 1 44.28 200 PRO B N 1
ATOM 3930 C CA . PRO B 1 200 ? 5.582 23.078 -2.934 1 44.28 200 PRO B CA 1
ATOM 3931 C C . PRO B 1 200 ? 4.988 23.484 -4.281 1 44.28 200 PRO B C 1
ATOM 3933 O O . PRO B 1 200 ? 4.855 24.672 -4.566 1 44.28 200 PRO B O 1
ATOM 3936 N N . THR B 1 201 ? 5.43 22.812 -5.426 1 52.12 201 THR B N 1
ATOM 3937 C CA . THR B 1 201 ? 4.762 23.359 -6.605 1 52.12 201 THR B CA 1
ATOM 3938 C C . THR B 1 201 ? 3.299 23.672 -6.305 1 52.12 201 THR B C 1
ATOM 3940 O O . THR B 1 201 ? 2.756 24.656 -6.797 1 52.12 201 THR B O 1
ATOM 3943 N N . LEU B 1 202 ? 2.578 22.562 -5.855 1 58.72 202 LEU B N 1
ATOM 3944 C CA . LEU B 1 202 ? 1.242 22.969 -5.434 1 58.72 202 LEU B CA 1
ATOM 3945 C C . LEU B 1 202 ? 1.301 23.766 -4.129 1 58.72 202 LEU B C 1
ATOM 3947 O O . LEU B 1 202 ? 1.96 23.344 -3.174 1 58.72 202 LEU B O 1
ATOM 3951 N N . SER B 1 203 ? 0.945 24.891 -4.297 1 69 203 SER B N 1
ATOM 3952 C CA . SER B 1 203 ? 0.838 25.703 -3.086 1 69 203 SER B CA 1
ATOM 3953 C C . SER B 1 203 ? -0.074 25.047 -2.059 1 69 203 SER B C 1
ATOM 3955 O O . SER B 1 203 ? -0.891 24.188 -2.404 1 69 203 SER B O 1
ATOM 3957 N N . PRO B 1 204 ? 0.19 25.297 -0.875 1 67.19 204 PRO B N 1
ATOM 3958 C CA . PRO B 1 204 ? -0.719 24.797 0.157 1 67.19 204 PRO B CA 1
ATOM 3959 C C . PRO B 1 204 ? -2.188 25.031 -0.183 1 67.19 204 PRO B C 1
ATOM 3961 O O . PRO B 1 204 ? -3.035 24.172 0.075 1 67.19 204 PRO B O 1
ATOM 3964 N N . ARG B 1 205 ? -2.342 26.078 -0.793 1 75.62 205 ARG B N 1
ATOM 3965 C CA . ARG B 1 205 ? -3.709 26.422 -1.177 1 75.62 205 ARG B CA 1
ATOM 3966 C C . ARG B 1 205 ? -4.215 25.484 -2.268 1 75.62 205 ARG B C 1
ATOM 3968 O O . ARG B 1 205 ? -5.352 25 -2.209 1 75.62 205 ARG B O 1
ATOM 3975 N N . GLU B 1 206 ? -3.377 25.234 -3.184 1 79.12 206 GLU B N 1
ATOM 3976 C CA . GLU B 1 206 ? -3.746 24.328 -4.27 1 79.12 206 GLU B CA 1
ATOM 3977 C C . GLU B 1 206 ? -3.984 22.922 -3.754 1 79.12 206 GLU B C 1
ATOM 3979 O O . GLU B 1 206 ? -4.93 22.25 -4.176 1 79.12 206 GLU B O 1
ATOM 3984 N N . ARG B 1 207 ? -3.193 22.578 -2.873 1 76 207 ARG B N 1
ATOM 3985 C CA . ARG B 1 207 ? -3.342 21.25 -2.279 1 76 207 ARG B CA 1
ATOM 3986 C C . ARG B 1 207 ? -4.672 21.141 -1.543 1 76 207 ARG B C 1
ATOM 3988 O O . ARG B 1 207 ? -5.375 20.125 -1.684 1 76 207 ARG B O 1
ATOM 3995 N N . GLN B 1 208 ? -4.953 22.141 -0.844 1 76 208 GLN B N 1
ATOM 3996 C CA . GLN B 1 208 ? -6.215 22.156 -0.115 1 76 208 GLN B CA 1
ATOM 3997 C C . GLN B 1 208 ? -7.402 22.062 -1.069 1 76 208 GLN B C 1
ATOM 3999 O O . GLN B 1 208 ? -8.367 21.328 -0.803 1 76 208 GLN B O 1
ATOM 4004 N N . ARG B 1 209 ? -7.246 22.719 -2.053 1 85.25 209 ARG B N 1
ATOM 4005 C CA . ARG B 1 209 ? -8.336 22.734 -3.027 1 85.25 209 ARG B CA 1
ATOM 4006 C C . ARG B 1 209 ? -8.477 21.391 -3.719 1 85.25 209 ARG B C 1
ATOM 4008 O O . ARG B 1 209 ? -9.594 20.938 -3.977 1 85.25 209 ARG B O 1
ATOM 4015 N N . LEU B 1 210 ? -7.41 20.781 -3.973 1 85 210 LEU B N 1
ATOM 4016 C CA . LEU B 1 210 ? -7.449 19.484 -4.645 1 85 210 LEU B CA 1
ATOM 4017 C C . LEU B 1 210 ? -8.023 18.406 -3.725 1 85 210 LEU B C 1
ATOM 4019 O O . LEU B 1 210 ? -8.781 17.547 -4.168 1 85 210 LEU B O 1
ATOM 4023 N N . LEU B 1 211 ? -7.668 18.531 -2.494 1 80.62 211 LEU B N 1
ATOM 4024 C CA . LEU B 1 211 ? -8.25 17.609 -1.521 1 80.62 211 LEU B CA 1
ATOM 4025 C C . LEU B 1 211 ? -9.758 17.828 -1.411 1 80.62 211 LEU B C 1
ATOM 4027 O O . LEU B 1 211 ? -10.523 16.859 -1.355 1 80.62 211 LEU B O 1
ATOM 4031 N N . ALA B 1 212 ? -10.109 19.016 -1.413 1 81.56 212 ALA B N 1
ATOM 4032 C CA . ALA B 1 212 ? -11.531 19.344 -1.388 1 81.56 212 ALA B CA 1
ATOM 4033 C C . ALA B 1 212 ? -12.234 18.828 -2.637 1 81.56 212 ALA B C 1
ATOM 4035 O O . ALA B 1 212 ? -13.375 18.344 -2.562 1 81.56 212 ALA B O 1
ATOM 4036 N N . ALA B 1 213 ? -11.562 18.938 -3.719 1 89.06 213 ALA B N 1
ATOM 4037 C CA . ALA B 1 213 ? -12.117 18.438 -4.98 1 89.06 213 ALA B CA 1
ATOM 4038 C C . ALA B 1 213 ? -12.359 16.938 -4.926 1 89.06 213 ALA B C 1
ATOM 4040 O O . ALA B 1 213 ? -13.406 16.453 -5.371 1 89.06 213 ALA B O 1
ATOM 4041 N N . ARG B 1 214 ? -11.414 16.297 -4.465 1 84.88 214 ARG B N 1
ATOM 4042 C CA . ARG B 1 214 ? -11.562 14.844 -4.309 1 84.88 214 ARG B CA 1
ATOM 4043 C C . ARG B 1 214 ? -12.758 14.508 -3.426 1 84.88 214 ARG B C 1
ATOM 4045 O O . ARG B 1 214 ? -13.555 13.633 -3.758 1 84.88 214 ARG B O 1
ATOM 4052 N N . ASP B 1 215 ? -12.875 15.211 -2.34 1 81 215 ASP B N 1
ATOM 4053 C CA . ASP B 1 215 ? -13.977 14.961 -1.411 1 81 215 ASP B CA 1
ATOM 4054 C C . ASP B 1 215 ? -15.328 15.219 -2.07 1 81 215 ASP B C 1
ATOM 4056 O O . ASP B 1 215 ? -16.266 14.445 -1.898 1 81 215 ASP B O 1
ATOM 4060 N N . ARG B 1 216 ? -15.312 16.25 -2.732 1 88.44 216 ARG B N 1
ATOM 4061 C CA . ARG B 1 216 ? -16.531 16.594 -3.451 1 88.44 216 ARG B CA 1
ATOM 4062 C C . ARG B 1 216 ? -16.875 15.547 -4.5 1 88.44 216 ARG B C 1
ATOM 4064 O O . ARG B 1 216 ? -18.031 15.18 -4.668 1 88.44 216 ARG B O 1
ATOM 4071 N N . LEU B 1 217 ? -15.867 15.117 -5.164 1 90.19 217 LEU B N 1
ATOM 4072 C CA . LEU B 1 217 ? -15.992 14.109 -6.215 1 90.19 217 LEU B CA 1
ATOM 4073 C C . LEU B 1 217 ? -16.578 12.82 -5.66 1 90.19 217 LEU B C 1
ATOM 4075 O O . LEU B 1 217 ? -17.391 12.172 -6.316 1 90.19 217 LEU B O 1
ATOM 4079 N N . LEU B 1 218 ? -16.25 12.531 -4.426 1 84.88 218 LEU B N 1
ATOM 4080 C CA . LEU B 1 218 ? -16.578 11.211 -3.881 1 84.88 218 LEU B CA 1
ATOM 4081 C C . LEU B 1 218 ? -17.812 11.273 -2.986 1 84.88 218 LEU B C 1
ATOM 4083 O O . LEU B 1 218 ? -18.25 10.25 -2.459 1 84.88 218 LEU B O 1
ATOM 4087 N N . LEU B 1 219 ? -18.344 12.445 -2.828 1 80.19 219 LEU B N 1
ATOM 4088 C CA . LEU B 1 219 ? -19.484 12.648 -1.958 1 80.19 219 LEU B CA 1
ATOM 4089 C C . LEU B 1 219 ? -20.672 11.812 -2.43 1 80.19 219 LEU B C 1
ATOM 4091 O O . LEU B 1 219 ? -21.438 11.281 -1.612 1 80.19 219 LEU B O 1
ATOM 4095 N N . ASP B 1 220 ? -20.875 11.727 -3.646 1 87 220 ASP B N 1
ATOM 4096 C CA . ASP B 1 220 ? -21.969 10.961 -4.25 1 87 220 ASP B CA 1
ATOM 4097 C C . ASP B 1 220 ? -21.469 10.125 -5.426 1 87 220 ASP B C 1
ATOM 4099 O O . ASP B 1 220 ? -21.25 10.656 -6.52 1 87 220 ASP B O 1
ATOM 4103 N N . LEU B 1 221 ? -21.391 8.828 -5.23 1 90.38 221 LEU B N 1
ATOM 4104 C CA . LEU B 1 221 ? -20.812 7.938 -6.23 1 90.38 221 LEU B CA 1
ATOM 4105 C C . LEU B 1 221 ? -21.844 7.578 -7.297 1 90.38 221 LEU B C 1
ATOM 4107 O O . LEU B 1 221 ? -21.531 6.883 -8.266 1 90.38 221 LEU B O 1
ATOM 4111 N N . SER B 1 222 ? -23.078 8.016 -7.117 1 91.5 222 SER B N 1
ATOM 4112 C CA . SER B 1 222 ? -24.125 7.734 -8.102 1 91.5 222 SER B CA 1
ATOM 4113 C C . SER B 1 222 ? -24.234 8.859 -9.125 1 91.5 222 SER B C 1
ATOM 4115 O O . SER B 1 222 ? -24.781 8.664 -10.211 1 91.5 222 SER B O 1
ATOM 4117 N N . ALA B 1 223 ? -23.812 10.078 -8.789 1 90.38 223 ALA B N 1
ATOM 4118 C CA . ALA B 1 223 ? -23.922 11.25 -9.656 1 90.38 223 ALA B CA 1
ATOM 4119 C C . ALA B 1 223 ? -22.719 12.18 -9.469 1 90.38 223 ALA B C 1
ATOM 4121 O O . ALA B 1 223 ? -22.828 13.203 -8.797 1 90.38 223 ALA B O 1
ATOM 4122 N N . PRO B 1 224 ? -21.609 11.828 -10.195 1 87.5 224 PRO B N 1
ATOM 4123 C CA . PRO B 1 224 ? -20.453 12.695 -10.016 1 87.5 224 PRO B CA 1
ATOM 4124 C C . PRO B 1 224 ? -20.594 14.039 -10.727 1 87.5 224 PRO B C 1
ATOM 4126 O O . PRO B 1 224 ? -21.25 14.117 -11.773 1 87.5 224 PRO B O 1
ATOM 4129 N N . PRO B 1 225 ? -20 15.086 -10.086 1 92.62 225 PRO B N 1
ATOM 4130 C CA . PRO B 1 225 ? -19.953 16.359 -10.82 1 92.62 225 PRO B CA 1
ATOM 4131 C C . PRO B 1 225 ? -19.078 16.266 -12.07 1 92.62 225 PRO B C 1
ATOM 4133 O O . PRO B 1 225 ? -18.203 15.414 -12.164 1 92.62 225 PRO B O 1
ATOM 4136 N N . THR B 1 226 ? -19.406 17.109 -13.086 1 93.38 226 THR B N 1
ATOM 4137 C CA . THR B 1 226 ? -18.516 17.25 -14.227 1 93.38 226 THR B CA 1
ATOM 4138 C C . THR B 1 226 ? -17.219 17.969 -13.82 1 93.38 226 THR B C 1
ATOM 4140 O O . THR B 1 226 ? -17.172 18.594 -12.766 1 93.38 226 THR B O 1
ATOM 4143 N N . ILE B 1 227 ? -16.234 17.766 -14.688 1 92.94 227 ILE B N 1
ATOM 4144 C CA . ILE B 1 227 ? -14.969 18.438 -14.422 1 92.94 227 ILE B CA 1
ATOM 4145 C C . ILE B 1 227 ? -15.188 19.953 -14.344 1 92.94 227 ILE B C 1
ATOM 4147 O O . ILE B 1 227 ? -14.602 20.625 -13.492 1 92.94 227 ILE B O 1
ATOM 4151 N N . ALA B 1 228 ? -16.078 20.453 -15.234 1 93.69 228 ALA B N 1
ATOM 4152 C CA . ALA B 1 228 ? -16.375 21.875 -15.25 1 93.69 228 ALA B CA 1
ATOM 4153 C C . ALA B 1 228 ? -17.047 22.312 -13.953 1 93.69 228 ALA B C 1
ATOM 4155 O O . ALA B 1 228 ? -16.719 23.344 -13.375 1 93.69 228 ALA B O 1
ATOM 4156 N N . GLU B 1 229 ? -18.016 21.516 -13.477 1 94 229 GLU B N 1
ATOM 4157 C CA . GLU B 1 229 ? -18.719 21.797 -12.227 1 94 229 GLU B CA 1
ATOM 4158 C C . GLU B 1 229 ? -17.75 21.75 -11.039 1 94 229 GLU B C 1
ATOM 4160 O O . GLU B 1 229 ? -17.781 22.641 -10.18 1 94 229 GLU B O 1
ATOM 4165 N N . LEU B 1 230 ? -16.922 20.734 -11.086 1 93.94 230 LEU B N 1
ATOM 4166 C CA . LEU B 1 230 ? -15.969 20.562 -10 1 93.94 230 LEU B CA 1
ATOM 4167 C C . LEU B 1 230 ? -14.977 21.703 -9.953 1 93.94 230 LEU B C 1
ATOM 4169 O O . LEU B 1 230 ? -14.656 22.219 -8.875 1 93.94 230 LEU B O 1
ATOM 4173 N N . ALA B 1 231 ? -14.492 22.078 -11.078 1 93.62 231 ALA B N 1
ATOM 4174 C CA . ALA B 1 231 ? -13.547 23.188 -11.18 1 93.62 231 ALA B CA 1
ATOM 4175 C C . ALA B 1 231 ? -14.164 24.469 -10.656 1 93.62 231 ALA B C 1
ATOM 4177 O O . ALA B 1 231 ? -13.531 25.203 -9.898 1 93.62 231 ALA B O 1
ATOM 4178 N N . ARG B 1 232 ? -15.367 24.766 -11.039 1 92.44 232 ARG B N 1
ATOM 4179 C CA . ARG B 1 232 ? -16.078 25.969 -10.617 1 92.44 232 ARG B CA 1
ATOM 4180 C C . ARG B 1 232 ? -16.297 25.969 -9.109 1 92.44 232 ARG B C 1
ATOM 4182 O O . ARG B 1 232 ? -16.094 27 -8.453 1 92.44 232 ARG B O 1
ATOM 4189 N N . GLU B 1 233 ? -16.641 24.875 -8.586 1 91.81 233 GLU B N 1
ATOM 4190 C CA . GLU B 1 233 ? -16.953 24.766 -7.164 1 91.81 233 GLU B CA 1
ATOM 4191 C C . GLU B 1 233 ? -15.695 24.938 -6.309 1 91.81 233 GLU B C 1
ATOM 4193 O O . GLU B 1 233 ? -15.758 25.531 -5.223 1 91.81 233 GLU B O 1
ATOM 4198 N N . ILE B 1 234 ? -14.609 24.438 -6.828 1 88.69 234 ILE B N 1
ATOM 4199 C CA . ILE B 1 234 ? -13.398 24.375 -6.023 1 88.69 234 ILE B CA 1
ATOM 4200 C C . ILE B 1 234 ? -12.547 25.609 -6.262 1 88.69 234 ILE B C 1
ATOM 4202 O O . ILE B 1 234 ? -11.688 25.953 -5.441 1 88.69 234 ILE B O 1
ATOM 4206 N N . GLY B 1 235 ? -12.703 26.328 -7.363 1 90.38 235 GLY B N 1
ATOM 4207 C CA . GLY B 1 235 ? -11.961 27.547 -7.668 1 90.38 235 GLY B CA 1
ATOM 4208 C C . GLY B 1 235 ? -10.625 27.281 -8.336 1 90.38 235 GLY B C 1
ATOM 4209 O O . GLY B 1 235 ? -9.633 27.938 -8.023 1 90.38 235 GLY B O 1
ATOM 4210 N N . LEU B 1 236 ? -10.508 26.281 -9.078 1 89.44 236 LEU B N 1
ATOM 4211 C CA . LEU B 1 236 ? -9.391 26 -9.969 1 89.44 236 LEU B CA 1
ATOM 4212 C C . LEU B 1 236 ? -9.859 25.906 -11.414 1 89.44 236 LEU B C 1
ATOM 4214 O O . LEU B 1 236 ? -11.016 25.578 -11.68 1 89.44 236 LEU B O 1
ATOM 4218 N N . ASN B 1 237 ? -8.961 26.312 -12.281 1 89 237 ASN B N 1
ATOM 4219 C CA . ASN B 1 237 ? -9.328 26.031 -13.672 1 89 237 ASN B CA 1
ATOM 4220 C C . ASN B 1 237 ? -9.211 24.531 -13.984 1 89 237 ASN B C 1
ATOM 4222 O O . ASN B 1 237 ? -8.656 23.766 -13.195 1 89 237 ASN B O 1
ATOM 4226 N N . GLN B 1 238 ? -9.82 24.125 -15.117 1 92.31 238 GLN B N 1
ATOM 4227 C CA . GLN B 1 238 ? -9.922 22.719 -15.453 1 92.31 238 GLN B CA 1
ATOM 4228 C C . GLN B 1 238 ? -8.539 22.094 -15.664 1 92.31 238 GLN B C 1
ATOM 4230 O O . GLN B 1 238 ? -8.305 20.953 -15.273 1 92.31 238 GLN B O 1
ATOM 4235 N N . LEU B 1 239 ? -7.648 22.797 -16.172 1 89.19 239 LEU B N 1
ATOM 4236 C CA . LEU B 1 239 ? -6.305 22.297 -16.422 1 89.19 239 LEU B CA 1
ATOM 4237 C C . LEU B 1 239 ? -5.574 21.984 -15.125 1 89.19 239 LEU B C 1
ATOM 4239 O O . LEU B 1 239 ? -5.004 20.906 -14.961 1 89.19 239 LEU B O 1
ATOM 4243 N N . LYS B 1 240 ? -5.617 22.922 -14.172 1 88.12 240 LYS B N 1
ATOM 4244 C CA . LYS B 1 240 ? -4.961 22.75 -12.875 1 88.12 240 LYS B CA 1
ATOM 4245 C C . LYS B 1 240 ? -5.598 21.625 -12.07 1 88.12 240 LYS B C 1
ATOM 4247 O O . LYS B 1 240 ? -4.906 20.906 -11.344 1 88.12 240 LYS B O 1
ATOM 4252 N N . LEU B 1 241 ? -6.871 21.562 -12.242 1 91.81 241 LEU B N 1
ATOM 4253 C CA . LEU B 1 241 ? -7.578 20.484 -11.57 1 91.81 241 LEU B CA 1
ATOM 4254 C C . LEU B 1 241 ? -7.113 19.125 -12.094 1 91.81 241 LEU B C 1
ATOM 4256 O O . LEU B 1 241 ? -6.77 18.234 -11.305 1 91.81 241 LEU B O 1
ATOM 4260 N N . LYS B 1 242 ? -7.059 18.969 -13.375 1 89.5 242 LYS B N 1
ATOM 4261 C CA . LYS B 1 242 ? -6.641 17.703 -13.992 1 89.5 242 LYS B CA 1
ATOM 4262 C C . LYS B 1 242 ? -5.184 17.391 -13.656 1 89.5 242 LYS B C 1
ATOM 4264 O O . LYS B 1 242 ? -4.867 16.266 -13.242 1 89.5 242 LYS B O 1
ATOM 4269 N N . GLN B 1 243 ? -4.398 18.391 -13.727 1 81.44 243 GLN B N 1
ATOM 4270 C CA . GLN B 1 243 ? -2.979 18.203 -13.438 1 81.44 243 GLN B CA 1
ATOM 4271 C C . GLN B 1 243 ? -2.746 17.938 -11.953 1 81.44 243 GLN B C 1
ATOM 4273 O O . GLN B 1 243 ? -1.909 17.094 -11.594 1 81.44 243 GLN B O 1
ATOM 4278 N N . GLY B 1 244 ? -3.498 18.625 -11.172 1 81.31 244 GLY B N 1
ATOM 4279 C CA . GLY B 1 244 ? -3.373 18.469 -9.734 1 81.31 244 GLY B CA 1
ATOM 4280 C C . GLY B 1 244 ? -3.75 17.078 -9.258 1 81.31 244 GLY B C 1
ATOM 4281 O O . GLY B 1 244 ? -3.098 16.516 -8.367 1 81.31 244 GLY B O 1
ATOM 4282 N N . PHE B 1 245 ? -4.754 16.516 -9.852 1 84.31 245 PHE B N 1
ATOM 4283 C CA . PHE B 1 245 ? -5.168 15.16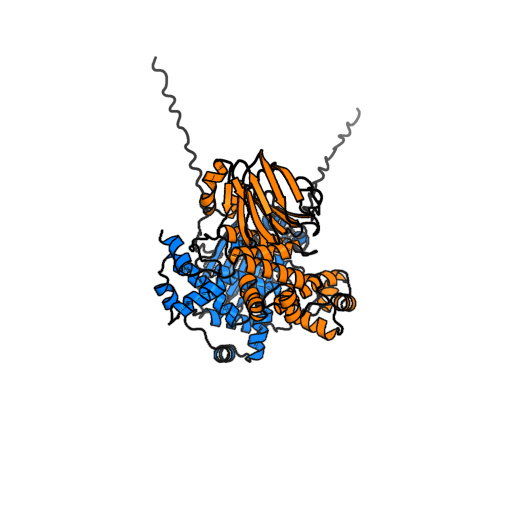4 -9.484 1 84.31 245 PHE B CA 1
ATOM 4284 C C . PHE B 1 245 ? -4.078 14.148 -9.82 1 84.31 245 PHE B C 1
ATOM 4286 O O . PHE B 1 245 ? -3.775 13.266 -9.023 1 84.31 245 PHE B O 1
ATOM 4293 N N . LYS B 1 246 ? -3.498 14.344 -10.914 1 73.94 246 LYS B N 1
ATOM 4294 C CA . LYS B 1 246 ? -2.41 13.453 -11.305 1 73.94 246 LYS B CA 1
ATOM 4295 C C . LYS B 1 246 ? -1.213 13.594 -10.375 1 73.94 246 LYS B C 1
ATOM 4297 O O . LYS B 1 246 ? -0.619 12.602 -9.953 1 73.94 246 LYS B O 1
ATOM 4302 N N . THR B 1 247 ? -1.004 14.82 -10.016 1 67.75 247 THR B N 1
ATOM 4303 C CA . THR B 1 247 ? 0.156 15.125 -9.18 1 67.75 247 THR B CA 1
ATOM 4304 C C . THR B 1 247 ? -0.065 14.641 -7.75 1 67.75 247 THR B C 1
ATOM 4306 O O . THR B 1 247 ? 0.82 14.031 -7.152 1 67.75 247 THR B O 1
ATOM 4309 N N . LEU B 1 248 ? -1.219 14.953 -7.258 1 69.94 248 LEU B N 1
ATOM 4310 C CA . LEU B 1 248 ? -1.471 14.734 -5.836 1 69.94 248 LEU B CA 1
ATOM 4311 C C . LEU B 1 248 ? -1.919 13.297 -5.582 1 69.94 248 LEU B C 1
ATOM 4313 O O . LEU B 1 248 ? -1.566 12.703 -4.559 1 69.94 248 LEU B O 1
ATOM 4317 N N . PHE B 1 249 ? -2.713 12.773 -6.535 1 69.31 249 PHE B N 1
ATOM 4318 C CA . PHE B 1 249 ? -3.328 11.477 -6.277 1 69.31 249 PHE B CA 1
ATOM 4319 C C . PHE B 1 249 ? -2.779 10.422 -7.223 1 69.31 249 PHE B C 1
ATOM 4321 O O . PHE B 1 249 ? -3.127 9.242 -7.113 1 69.31 249 PHE B O 1
ATOM 4328 N N . GLY B 1 250 ? -2.02 10.891 -8.172 1 63.78 250 GLY B N 1
ATOM 4329 C CA . GLY B 1 250 ? -1.359 9.969 -9.086 1 63.78 250 GLY B CA 1
ATOM 4330 C C . GLY B 1 250 ? -2.287 9.414 -10.148 1 63.78 250 GLY B C 1
ATOM 4331 O O . GLY B 1 250 ? -1.961 8.43 -10.812 1 63.78 250 GLY B O 1
ATOM 4332 N N . THR B 1 251 ? -3.465 9.906 -10.273 1 69.69 251 THR B N 1
ATOM 4333 C CA . THR B 1 251 ? -4.449 9.406 -11.227 1 69.69 251 THR B CA 1
ATOM 4334 C C . THR B 1 251 ? -5.367 10.523 -11.703 1 69.69 251 THR B C 1
ATOM 4336 O O . THR B 1 251 ? -5.34 11.633 -11.156 1 69.69 251 THR B O 1
ATOM 4339 N N . SER B 1 252 ? -6.09 10.242 -12.773 1 84 252 SER B N 1
ATOM 4340 C CA . SER B 1 252 ? -7.027 11.234 -13.289 1 84 252 SER B CA 1
ATOM 4341 C C . SER B 1 252 ? -8.273 11.328 -12.414 1 84 252 SER B C 1
ATOM 4343 O O . SER B 1 252 ? -8.539 10.43 -11.609 1 84 252 SER B O 1
ATOM 4345 N N . ILE B 1 253 ? -8.984 12.344 -12.578 1 89.31 253 ILE B N 1
ATOM 4346 C CA . ILE B 1 253 ? -10.188 12.633 -11.805 1 89.31 253 ILE B CA 1
ATOM 4347 C C . ILE B 1 253 ? -11.203 11.5 -11.984 1 89.31 253 ILE B C 1
ATOM 4349 O O . ILE B 1 253 ? -11.703 10.945 -11 1 89.31 253 ILE B O 1
ATOM 4353 N N . TYR B 1 254 ? -11.367 11.102 -13.18 1 87.12 254 TYR B N 1
ATOM 4354 C CA . TYR B 1 254 ? -12.375 10.086 -13.461 1 87.12 254 TYR B CA 1
ATOM 4355 C C . TYR B 1 254 ? -11.922 8.719 -12.961 1 87.12 254 TYR B C 1
ATOM 4357 O O . TYR B 1 254 ? -12.727 7.945 -12.438 1 87.12 254 TYR B O 1
ATOM 4365 N N . ALA B 1 255 ? -10.742 8.492 -13.188 1 84.25 255 ALA B N 1
ATOM 4366 C CA . ALA B 1 255 ? -10.219 7.207 -12.734 1 84.25 255 ALA B CA 1
ATOM 4367 C C . ALA B 1 255 ? -10.352 7.059 -11.227 1 84.25 255 ALA B C 1
ATOM 4369 O O . ALA B 1 255 ? -10.703 5.988 -10.727 1 84.25 255 ALA B O 1
ATOM 4370 N N . LEU B 1 256 ? -10.023 8.109 -10.539 1 82.44 256 LEU B N 1
ATOM 4371 C CA . LEU B 1 256 ? -10.164 8.094 -9.086 1 82.44 256 LEU B CA 1
ATOM 4372 C C . LEU B 1 256 ? -11.617 7.84 -8.688 1 82.44 256 LEU B C 1
ATOM 4374 O O . LEU B 1 256 ? -11.883 7.016 -7.809 1 82.44 256 LEU B O 1
ATOM 4378 N N . PHE B 1 257 ? -12.5 8.516 -9.297 1 89.12 257 PHE B N 1
ATOM 4379 C CA . PHE B 1 257 ? -13.93 8.352 -9.031 1 89.12 257 PHE B CA 1
ATOM 4380 C C . PHE B 1 257 ? -14.367 6.922 -9.289 1 89.12 257 PHE B C 1
ATOM 4382 O O . PHE B 1 257 ? -15.031 6.305 -8.453 1 89.12 257 PHE B O 1
ATOM 4389 N N . GLN B 1 258 ? -13.977 6.445 -10.414 1 88.31 258 GLN B N 1
ATOM 4390 C CA . GLN B 1 258 ? -14.422 5.117 -10.82 1 88.31 258 GLN B CA 1
ATOM 4391 C C . GLN B 1 258 ? -13.883 4.039 -9.883 1 88.31 258 GLN B C 1
ATOM 4393 O O . GLN B 1 258 ? -14.586 3.078 -9.57 1 88.31 258 GLN B O 1
ATOM 4398 N N . ARG B 1 259 ? -12.758 4.223 -9.516 1 79.62 259 ARG B N 1
ATOM 4399 C CA . ARG B 1 259 ? -12.164 3.271 -8.578 1 79.62 259 ARG B CA 1
ATOM 4400 C C . ARG B 1 259 ? -12.969 3.209 -7.285 1 79.62 259 ARG B C 1
ATOM 4402 O O . ARG B 1 259 ? -13.297 2.121 -6.801 1 79.62 259 ARG B O 1
ATOM 4409 N N . HIS B 1 260 ? -13.25 4.301 -6.742 1 82.19 260 HIS B N 1
ATOM 4410 C CA . HIS B 1 260 ? -14.023 4.348 -5.504 1 82.19 260 HIS B CA 1
ATOM 4411 C C . HIS B 1 260 ? -15.438 3.82 -5.715 1 82.19 260 HIS B C 1
ATOM 4413 O O . HIS B 1 260 ? -15.977 3.119 -4.855 1 82.19 260 HIS B O 1
ATOM 4419 N N . ARG B 1 261 ? -15.938 4.195 -6.848 1 88.19 261 ARG B N 1
ATOM 4420 C CA . ARG B 1 261 ? -17.281 3.729 -7.172 1 88.19 261 ARG B CA 1
ATOM 4421 C C . ARG B 1 261 ? -17.328 2.207 -7.27 1 88.19 261 ARG B C 1
ATOM 4423 O O . ARG B 1 261 ? -18.234 1.57 -6.746 1 88.19 261 ARG B O 1
ATOM 4430 N N . MET B 1 262 ? -16.375 1.646 -7.82 1 85.44 262 MET B N 1
ATOM 4431 C CA . MET B 1 262 ? -16.328 0.196 -7.988 1 85.44 262 MET B CA 1
ATOM 4432 C C . MET B 1 262 ? -16 -0.497 -6.672 1 85.44 262 MET B C 1
ATOM 4434 O O . MET B 1 262 ? -16.484 -1.601 -6.41 1 85.44 262 MET B O 1
ATOM 4438 N N . GLU B 1 263 ? -15.203 0.11 -5.957 1 77.75 263 GLU B N 1
ATOM 4439 C CA . GLU B 1 263 ? -14.945 -0.427 -4.625 1 77.75 263 GLU B CA 1
ATOM 4440 C C . GLU B 1 263 ? -16.234 -0.468 -3.793 1 77.75 263 GLU B C 1
ATOM 4442 O O . GLU B 1 263 ? -16.484 -1.441 -3.08 1 77.75 263 GLU B O 1
ATOM 4447 N N . ARG B 1 264 ? -16.953 0.554 -3.887 1 80.19 264 ARG B N 1
ATOM 4448 C CA . ARG B 1 264 ? -18.25 0.577 -3.221 1 80.19 264 ARG B CA 1
ATOM 4449 C C . ARG B 1 264 ? -19.172 -0.497 -3.785 1 80.19 264 ARG B C 1
ATOM 4451 O O . ARG B 1 264 ? -19.938 -1.115 -3.045 1 80.19 264 ARG B O 1
ATOM 4458 N N . ALA B 1 265 ? -19.109 -0.643 -5.039 1 87.62 265 ALA B N 1
ATOM 4459 C CA . ALA B 1 265 ? -19.906 -1.692 -5.672 1 87.62 265 ALA B CA 1
ATOM 4460 C C . ALA B 1 265 ? -19.578 -3.061 -5.078 1 87.62 265 ALA B C 1
ATOM 4462 O O . ALA B 1 265 ? -20.484 -3.83 -4.75 1 87.62 265 ALA B O 1
ATOM 4463 N N . CYS B 1 266 ? -18.391 -3.234 -4.992 1 79 266 CYS B N 1
ATOM 4464 C CA . CYS B 1 266 ? -17.938 -4.5 -4.426 1 79 266 CYS B CA 1
ATOM 4465 C C . CYS B 1 266 ? -18.5 -4.711 -3.031 1 79 266 CYS B C 1
ATOM 4467 O O . CYS B 1 266 ? -18.938 -5.812 -2.695 1 79 266 CYS B O 1
ATOM 4469 N N . ALA B 1 267 ? -18.531 -3.689 -2.283 1 75.38 267 ALA B N 1
ATOM 4470 C CA . ALA B 1 267 ? -19.062 -3.758 -0.928 1 75.38 267 ALA B CA 1
ATOM 4471 C C . ALA B 1 267 ? -20.578 -4.02 -0.951 1 75.38 267 ALA B C 1
ATOM 4473 O O . ALA B 1 267 ? -21.078 -4.812 -0.159 1 75.38 267 ALA B O 1
ATOM 4474 N N . LEU B 1 268 ? -21.156 -3.408 -1.811 1 82.31 268 LEU B N 1
ATOM 4475 C CA . LEU B 1 268 ? -22.609 -3.516 -1.886 1 82.31 268 LEU B CA 1
ATOM 4476 C C . LEU B 1 268 ? -23.031 -4.906 -2.352 1 82.31 268 LEU B C 1
ATOM 4478 O O . LEU B 1 268 ? -24.047 -5.43 -1.916 1 82.31 268 LEU B O 1
ATOM 4482 N N . LEU B 1 269 ? -22.25 -5.473 -3.178 1 84.56 269 LEU B N 1
ATOM 4483 C CA . LEU B 1 269 ? -22.578 -6.77 -3.764 1 84.56 269 LEU B CA 1
ATOM 4484 C C . LEU B 1 269 ? -22.562 -7.863 -2.703 1 84.56 269 LEU B C 1
ATOM 4486 O O . LEU B 1 269 ? -23.062 -8.969 -2.934 1 84.56 269 LEU B O 1
ATOM 4490 N N . ARG B 1 270 ? -22.109 -7.535 -1.603 1 74.62 270 ARG B N 1
ATOM 4491 C CA . ARG B 1 270 ? -22.125 -8.492 -0.5 1 74.62 270 ARG B CA 1
ATOM 4492 C C . ARG B 1 270 ? -23.531 -8.68 0.044 1 74.62 270 ARG B C 1
ATOM 4494 O O . ARG B 1 270 ? -23.859 -9.734 0.579 1 74.62 270 ARG B O 1
ATOM 4501 N N . THR B 1 271 ? -24.234 -7.652 -0.071 1 80.06 271 THR B N 1
ATOM 4502 C CA . THR B 1 271 ? -25.547 -7.703 0.57 1 80.06 271 THR B CA 1
ATOM 4503 C C . THR B 1 271 ? -26.641 -7.359 -0.427 1 80.06 271 THR B C 1
ATOM 4505 O O . THR B 1 271 ? -27.828 -7.586 -0.154 1 80.06 271 THR B O 1
ATOM 4508 N N . HIS B 1 272 ? -26.297 -6.816 -1.526 1 88 272 HIS B N 1
ATOM 4509 C CA . HIS B 1 272 ? -27.297 -6.383 -2.496 1 88 272 HIS B CA 1
ATOM 4510 C C . HIS B 1 272 ? -27.109 -7.098 -3.828 1 88 272 HIS B C 1
ATOM 4512 O O . HIS B 1 272 ? -26.031 -7.594 -4.133 1 88 272 HIS B O 1
ATOM 4518 N N . SER B 1 273 ? -28.188 -7.184 -4.562 1 91.75 273 SER B N 1
ATOM 4519 C CA . SER B 1 273 ? -28.109 -7.781 -5.895 1 91.75 273 SER B CA 1
ATOM 4520 C C . SER B 1 273 ? -27.312 -6.898 -6.848 1 91.75 273 SER B C 1
ATOM 4522 O O . SER B 1 273 ? -27.062 -5.73 -6.555 1 91.75 273 SER B O 1
ATOM 4524 N N . VAL B 1 274 ? -27 -7.461 -7.996 1 93.25 274 VAL B N 1
ATOM 4525 C CA . VAL B 1 274 ? -26.25 -6.727 -9.016 1 93.25 274 VAL B CA 1
ATOM 4526 C C . VAL B 1 274 ? -27.078 -5.539 -9.5 1 93.25 274 VAL B C 1
ATOM 4528 O O . VAL B 1 274 ? -26.562 -4.43 -9.648 1 93.25 274 VAL B O 1
ATOM 4531 N N . THR B 1 275 ? -28.344 -5.816 -9.656 1 92.94 275 THR B N 1
ATOM 4532 C CA . THR B 1 275 ? -29.25 -4.773 -10.141 1 92.94 275 THR B CA 1
ATOM 4533 C C . THR B 1 275 ? -29.359 -3.648 -9.117 1 92.94 275 THR B C 1
ATOM 4535 O O . THR B 1 275 ? -29.281 -2.471 -9.469 1 92.94 275 THR B O 1
ATOM 4538 N N . GLU B 1 276 ? -29.516 -3.963 -7.891 1 92.38 276 GLU B N 1
ATOM 4539 C CA . GLU B 1 276 ? -29.625 -2.967 -6.832 1 92.38 276 GLU B CA 1
ATOM 4540 C C . GLU B 1 276 ? -28.344 -2.152 -6.695 1 92.38 276 GLU B C 1
ATOM 4542 O O . GLU B 1 276 ? -28.391 -0.938 -6.488 1 92.38 276 GLU B O 1
ATOM 4547 N N . THR B 1 277 ? -27.25 -2.885 -6.777 1 93.75 277 THR B N 1
ATOM 4548 C CA . THR B 1 277 ? -25.969 -2.219 -6.676 1 93.75 277 THR B CA 1
ATOM 4549 C C . THR B 1 277 ? -25.781 -1.213 -7.809 1 93.75 277 THR B C 1
ATOM 4551 O O . THR B 1 277 ? -25.391 -0.068 -7.574 1 93.75 277 THR B O 1
ATOM 4554 N N . ALA B 1 278 ? -26.109 -1.638 -8.977 1 94.88 278 ALA B N 1
ATOM 4555 C CA . ALA B 1 278 ? -25.984 -0.771 -10.141 1 94.88 278 ALA B CA 1
ATOM 4556 C C . ALA B 1 278 ? -26.859 0.477 -10 1 94.88 278 ALA B C 1
ATOM 4558 O O . ALA B 1 278 ? -26.391 1.595 -10.234 1 94.88 278 ALA B O 1
ATOM 4559 N N . LEU B 1 279 ? -28.078 0.299 -9.578 1 91.69 279 LEU B N 1
ATOM 4560 C CA . LEU B 1 279 ? -29 1.411 -9.414 1 91.69 279 LEU B CA 1
ATOM 4561 C C . LEU B 1 279 ? -28.547 2.352 -8.305 1 91.69 279 LEU B C 1
ATOM 4563 O O . LEU B 1 279 ? -28.625 3.574 -8.453 1 91.69 279 LEU B O 1
ATOM 4567 N N . THR B 1 280 ? -28.062 1.76 -7.266 1 92.19 280 THR B N 1
ATOM 4568 C CA . THR B 1 280 ? -27.594 2.543 -6.129 1 92.19 280 THR B CA 1
ATOM 4569 C C . THR B 1 280 ? -26.438 3.445 -6.535 1 92.19 280 THR B C 1
ATOM 4571 O O . THR B 1 280 ? -26.297 4.559 -6.023 1 92.19 280 THR B O 1
ATOM 4574 N N . LEU B 1 281 ? -25.703 2.951 -7.48 1 93.75 281 LEU B N 1
ATOM 4575 C CA . LEU B 1 281 ? -24.5 3.684 -7.871 1 93.75 281 LEU B CA 1
ATOM 4576 C C . LEU B 1 281 ? -24.766 4.527 -9.109 1 93.75 281 LEU B C 1
ATOM 4578 O O . LEU B 1 281 ? -23.828 5.07 -9.711 1 93.75 281 LEU B O 1
ATOM 4582 N N . GLY B 1 282 ? -25.969 4.586 -9.586 1 93.5 282 GLY B N 1
ATOM 4583 C CA . GLY B 1 282 ? -26.391 5.555 -10.578 1 93.5 282 GLY B CA 1
ATOM 4584 C C . GLY B 1 282 ? -26.297 5.031 -12 1 93.5 282 GLY B C 1
ATOM 4585 O O . GLY B 1 282 ? -26.359 5.805 -12.961 1 93.5 282 GLY B O 1
ATOM 4586 N N . TYR B 1 283 ? -26.156 3.785 -12.156 1 93.44 283 TYR B N 1
ATOM 4587 C CA . TYR B 1 283 ? -26.141 3.232 -13.5 1 93.44 283 TYR B CA 1
ATOM 4588 C C . TYR B 1 283 ? -27.562 3.016 -14.023 1 93.44 283 TYR B C 1
ATOM 4590 O O . TYR B 1 283 ? -28.406 2.463 -13.312 1 93.44 283 TYR B O 1
ATOM 4598 N N . SER B 1 284 ? -27.766 3.521 -15.18 1 89.75 284 SER B N 1
ATOM 4599 C CA . SER B 1 284 ? -29.062 3.307 -15.805 1 89.75 284 SER B CA 1
ATOM 4600 C C . SER B 1 284 ? -29.078 2.023 -16.625 1 89.75 284 SER B C 1
ATOM 4602 O O . SER B 1 284 ? -30.156 1.515 -16.969 1 89.75 284 SER B O 1
ATOM 4604 N N . ASN B 1 285 ? -27.906 1.575 -16.906 1 90.62 285 ASN B N 1
ATOM 4605 C CA . ASN B 1 285 ? -27.719 0.37 -17.703 1 90.62 285 ASN B CA 1
ATOM 4606 C C . ASN B 1 285 ? -26.844 -0.654 -17 1 90.62 285 ASN B C 1
ATOM 4608 O O . ASN B 1 285 ? -25.672 -0.384 -16.703 1 90.62 285 ASN B O 1
ATOM 4612 N N . LEU B 1 286 ? -27.438 -1.796 -16.828 1 91.5 286 LEU B N 1
ATOM 4613 C CA . LEU B 1 286 ? -26.75 -2.852 -16.094 1 91.5 286 LEU B CA 1
ATOM 4614 C C . LEU B 1 286 ? -25.5 -3.303 -16.844 1 91.5 286 LEU B C 1
ATOM 4616 O O . LEU B 1 286 ? -24.5 -3.686 -16.234 1 91.5 286 LEU B O 1
ATOM 4620 N N . SER B 1 287 ? -25.609 -3.189 -18.125 1 91.62 287 SER B N 1
ATOM 4621 C CA . SER B 1 287 ? -24.453 -3.604 -18.922 1 91.62 287 SER B CA 1
ATOM 4622 C C . SER B 1 287 ? -23.266 -2.68 -18.703 1 91.62 287 SER B C 1
ATOM 4624 O O . SER B 1 287 ? -22.125 -3.135 -18.656 1 91.62 287 SER B O 1
ATOM 4626 N N . HIS B 1 288 ? -23.625 -1.405 -18.562 1 92.31 288 HIS B N 1
ATOM 4627 C CA . HIS B 1 288 ? -22.562 -0.436 -18.328 1 92.31 288 HIS B CA 1
ATOM 4628 C C . HIS B 1 288 ? -21.922 -0.653 -16.969 1 92.31 288 HIS B C 1
ATOM 4630 O O . HIS B 1 288 ? -20.703 -0.521 -16.812 1 92.31 288 HIS B O 1
ATOM 4636 N N . PHE B 1 289 ? -22.781 -0.997 -16.047 1 94.38 289 PHE B N 1
ATOM 4637 C CA . PHE B 1 289 ? -22.266 -1.288 -14.711 1 94.38 289 PHE B CA 1
ATOM 4638 C C . PHE B 1 289 ? -21.359 -2.514 -14.742 1 94.38 289 PHE B C 1
ATOM 4640 O O . PHE B 1 289 ? -20.25 -2.484 -14.203 1 94.38 289 PHE B O 1
ATOM 4647 N N . SER B 1 290 ? -21.812 -3.486 -15.383 1 90.69 290 SER B N 1
ATOM 4648 C CA . SER B 1 290 ? -21.062 -4.734 -15.445 1 90.69 290 SER B CA 1
ATOM 4649 C C . SER B 1 290 ? -19.719 -4.543 -16.141 1 90.69 290 SER B C 1
ATOM 4651 O O . SER B 1 290 ? -18.703 -5.094 -15.719 1 90.69 290 SER B O 1
ATOM 4653 N N . THR B 1 291 ? -19.812 -3.711 -17.141 1 88.88 291 THR B N 1
ATOM 4654 C CA . THR B 1 291 ? -18.594 -3.43 -17.906 1 88.88 291 THR B CA 1
ATOM 4655 C C . THR B 1 291 ? -17.594 -2.654 -17.062 1 88.88 291 THR B C 1
ATOM 4657 O O . THR B 1 291 ? -16.391 -2.957 -17.062 1 88.88 291 THR B O 1
ATOM 4660 N N . ALA B 1 292 ? -18.031 -1.728 -16.344 1 89.06 292 ALA B N 1
ATOM 4661 C CA . ALA B 1 292 ? -17.172 -0.907 -15.492 1 89.06 292 ALA B CA 1
ATOM 4662 C C . ALA B 1 292 ? -16.578 -1.734 -14.359 1 89.06 292 ALA B C 1
ATOM 4664 O O . ALA B 1 292 ? -15.391 -1.586 -14.031 1 89.06 292 ALA B O 1
ATOM 4665 N N . TYR B 1 293 ? -17.453 -2.486 -13.828 1 86.56 293 TYR B N 1
ATOM 4666 C CA . TYR B 1 293 ? -17 -3.355 -12.75 1 86.56 293 TYR B CA 1
ATOM 4667 C C . TYR B 1 293 ? -15.914 -4.309 -13.219 1 86.56 293 TYR B C 1
ATOM 4669 O O . TYR B 1 293 ? -14.883 -4.461 -12.562 1 86.56 293 TYR B O 1
ATOM 4677 N N . ARG B 1 294 ? -16.156 -4.801 -14.336 1 80.31 294 ARG B N 1
ATOM 4678 C CA . ARG B 1 294 ? -15.18 -5.719 -14.922 1 80.31 294 ARG B CA 1
ATOM 4679 C C . ARG B 1 294 ? -13.883 -4.992 -15.25 1 80.31 294 ARG B C 1
ATOM 4681 O O . ARG B 1 294 ? -12.789 -5.539 -15.047 1 80.31 294 ARG B O 1
ATOM 4688 N N . LYS B 1 295 ? -14.047 -3.846 -15.758 1 76.44 295 LYS B N 1
ATOM 4689 C CA . LYS B 1 295 ? -12.867 -3.049 -16.094 1 76.44 295 LYS B CA 1
ATOM 4690 C C . LYS B 1 295 ? -12.016 -2.791 -14.852 1 76.44 295 LYS B C 1
ATOM 4692 O O . LYS B 1 295 ? -10.781 -2.818 -14.922 1 76.44 295 LYS B O 1
ATOM 4697 N N . GLN B 1 296 ? -12.719 -2.619 -13.781 1 72.81 296 GLN B N 1
ATOM 4698 C CA . GLN B 1 296 ? -12.031 -2.258 -12.547 1 72.81 296 GLN B CA 1
ATOM 4699 C C . GLN B 1 296 ? -11.453 -3.488 -11.859 1 72.81 296 GLN B C 1
ATOM 4701 O O . GLN B 1 296 ? -10.32 -3.451 -11.359 1 72.81 296 GLN B O 1
ATOM 4706 N N . PHE B 1 297 ? -12.242 -4.582 -11.852 1 71.12 297 PHE B N 1
ATOM 4707 C CA . PHE B 1 297 ? -11.883 -5.699 -10.984 1 71.12 297 PHE B CA 1
ATOM 4708 C C . PHE B 1 297 ? -11.547 -6.934 -11.812 1 71.12 297 PHE B C 1
ATOM 4710 O O . PHE B 1 297 ? -11.078 -7.941 -11.273 1 71.12 297 PHE B O 1
ATOM 4717 N N . GLY B 1 298 ? -11.773 -6.863 -13.086 1 64.06 298 GLY B N 1
ATOM 4718 C CA . GLY B 1 298 ? -11.461 -7.969 -13.984 1 64.06 298 GLY B CA 1
ATOM 4719 C C . GLY B 1 298 ? -12.516 -9.062 -13.969 1 64.06 298 GLY B C 1
ATOM 4720 O O . GLY B 1 298 ? -12.297 -10.148 -14.516 1 64.06 298 GLY B O 1
ATOM 4721 N N . ASP B 1 299 ? -13.656 -8.828 -13.234 1 70.75 299 ASP B N 1
ATOM 4722 C CA . ASP B 1 299 ? -14.734 -9.797 -13.109 1 70.75 299 ASP B CA 1
ATOM 4723 C C . ASP B 1 299 ? -16.094 -9.109 -13.109 1 70.75 299 ASP B C 1
ATOM 4725 O O . ASP B 1 299 ? -16.172 -7.883 -13 1 70.75 299 ASP B O 1
ATOM 4729 N N . LEU B 1 300 ? -17.094 -9.977 -13.383 1 81.81 300 LEU B N 1
ATOM 4730 C CA . LEU B 1 300 ? -18.438 -9.43 -13.43 1 81.81 300 LEU B CA 1
ATOM 4731 C C . LEU B 1 300 ? -19.016 -9.281 -12.031 1 81.81 300 LEU B C 1
ATOM 4733 O O . LEU B 1 300 ? -18.703 -10.07 -11.141 1 81.81 300 LEU B O 1
ATOM 4737 N N . PRO B 1 301 ? -19.859 -8.344 -11.938 1 86.69 301 PRO B N 1
ATOM 4738 C CA . PRO B 1 301 ? -20.516 -8.148 -10.641 1 86.69 301 PRO B CA 1
ATOM 4739 C C . PRO B 1 301 ? -21.297 -9.375 -10.188 1 86.69 301 PRO B C 1
ATOM 4741 O O . PRO B 1 301 ? -21.359 -9.664 -8.992 1 86.69 301 PRO B O 1
ATOM 4744 N N . ARG B 1 302 ? -21.875 -10.062 -11.062 1 87 302 ARG B N 1
ATOM 4745 C CA . ARG B 1 302 ? -22.672 -11.227 -10.695 1 87 302 ARG B CA 1
ATOM 4746 C C . ARG B 1 302 ? -21.828 -12.289 -10.016 1 87 302 ARG B C 1
ATOM 4748 O O . ARG B 1 302 ? -22.281 -12.977 -9.102 1 87 302 ARG B O 1
ATOM 4755 N N . ASN B 1 303 ? -20.703 -12.344 -10.508 1 78.69 303 ASN B N 1
ATOM 4756 C CA . ASN B 1 303 ? -19.797 -13.312 -9.898 1 78.69 303 ASN B CA 1
ATOM 4757 C C . ASN B 1 303 ? -19.438 -12.922 -8.469 1 78.69 303 ASN B C 1
ATOM 4759 O O . ASN B 1 303 ? -19.281 -13.781 -7.602 1 78.69 303 ASN B O 1
ATOM 4763 N N . GLU B 1 304 ? -19.312 -11.641 -8.266 1 75.38 304 GLU B N 1
ATOM 4764 C CA . GLU B 1 304 ? -19.078 -11.133 -6.914 1 75.38 304 GLU B CA 1
ATOM 4765 C C . GLU B 1 304 ? -20.25 -11.453 -5.996 1 75.38 304 GLU B C 1
ATOM 4767 O O . GLU B 1 304 ? -20.062 -11.891 -4.859 1 75.38 304 GLU B O 1
ATOM 4772 N N . ARG B 1 305 ? -21.359 -11.266 -6.477 1 82.38 305 ARG B N 1
ATOM 4773 C CA . ARG B 1 305 ? -22.578 -11.508 -5.707 1 82.38 305 ARG B CA 1
ATOM 4774 C C . ARG B 1 305 ? -22.719 -12.977 -5.352 1 82.38 305 ARG B C 1
ATOM 4776 O O . ARG B 1 305 ? -23.156 -13.32 -4.25 1 82.38 305 ARG B O 1
ATOM 4783 N N . LYS B 1 306 ? -22.297 -13.82 -6.18 1 75.56 306 LYS B N 1
ATOM 4784 C CA . LYS B 1 306 ? -22.406 -15.266 -5.977 1 75.56 306 LYS B CA 1
ATOM 4785 C C . LYS B 1 306 ? -21.578 -15.727 -4.785 1 75.56 306 LYS B C 1
ATOM 4787 O O . LYS B 1 306 ? -21.922 -16.703 -4.125 1 75.56 306 LYS B O 1
ATOM 4792 N N . LYS B 1 307 ? -20.75 -14.984 -4.578 1 65.75 307 LYS B N 1
ATOM 4793 C CA . LYS B 1 307 ? -19.859 -15.328 -3.463 1 65.75 307 LYS B CA 1
ATOM 4794 C C . LYS B 1 307 ? -20.594 -15.18 -2.127 1 65.75 307 LYS B C 1
ATOM 4796 O O . LYS B 1 307 ? -20.188 -15.781 -1.127 1 65.75 307 LYS B O 1
ATOM 4801 N N . TYR B 1 308 ? -21.562 -14.406 -2.139 1 62.09 308 TYR B N 1
ATOM 4802 C CA . TYR B 1 308 ? -22.219 -14.086 -0.876 1 62.09 308 TYR B CA 1
ATOM 4803 C C . TYR B 1 308 ? -23.641 -14.648 -0.843 1 62.09 308 TYR B C 1
ATOM 4805 O O . TYR B 1 308 ? -24.328 -14.555 0.178 1 62.09 308 TYR B O 1
ATOM 4813 N N . VAL B 1 309 ? -24.109 -14.977 -1.932 1 60.38 309 VAL B N 1
ATOM 4814 C CA . VAL B 1 309 ? -25.422 -15.594 -1.941 1 60.38 309 VAL B CA 1
ATOM 4815 C C . VAL B 1 309 ? -25.281 -17.109 -1.93 1 60.38 309 VAL B C 1
ATOM 4817 O O . VAL B 1 309 ? -26.219 -17.828 -1.565 1 60.38 309 VAL B O 1
ATOM 4820 N N . ALA B 1 310 ? -24.172 -17.828 -2.162 1 48.09 310 ALA B N 1
ATOM 4821 C CA . ALA B 1 310 ? -24.172 -19.281 -2.068 1 48.09 310 ALA B CA 1
ATOM 4822 C C . ALA B 1 310 ? -24.188 -19.734 -0.611 1 48.09 310 ALA B C 1
ATOM 4824 O O . ALA B 1 310 ? -23.656 -19.062 0.265 1 48.09 310 ALA B O 1
#

Organism: Rhodospirillum rubrum (strain ATCC 11170 / ATH 1.1.1 / DSM 467 / LMG 4362 / NCIMB 8255 / S1) (NCBI:txid269796)

Nearest PDB structures (foldseek):
  3lwc-assembly1_A-2  TM=7.066E-01  e=4.307E-03  Rhizobium johnstonii 3841
  8hfb-assembly1_B  TM=7.166E-01  e=6.602E-03  Bacillus subtilis
  1sef-assembly1_A  TM=7.132E-01  e=1.012E-02  Enterococcus faecalis V583
  1rc6-assembly1_A  TM=6.278E-01  e=3.298E-03  Escherichia coli
  2h0v-assembly1_B  TM=5.790E-01  e=8.622E-03  Bacillus subtilis

InterPro domains:
  IPR009057 Homedomain-like superfamily [SSF46689] (261-308)
  IPR018060 AraC-like, DNA binding HTH domain [PF12833] (230-306)
  IPR018060 AraC-like, DNA binding HTH domain [PS01124] (211-307)
  IPR018060 AraC-like, DNA binding HTH domain [SM00342] (224-305)
  IPR018062 HTH domain AraC-type, conserved site [PS00041] (261-301)
  IPR053142 Pyochelin receptor regulatory protein [PTHR47893] (39-305)

Radius of gyration: 26.31 Å; Cα contacts (8 Å, |Δi|>4): 1156; chains: 2; bounding box: 74×75×88 Å

Solvent-accessible surface area (backbone atoms only — not comparable to full-atom values): 32230 Å² total; per-residue (Å²): 137,83,78,82,77,80,75,78,75,72,80,77,75,74,74,75,72,73,66,82,56,85,50,74,47,70,59,64,60,73,78,72,44,81,60,54,45,64,51,47,45,77,73,48,94,52,32,34,37,34,42,36,29,37,67,63,72,51,71,41,74,48,76,46,72,33,80,54,77,37,38,32,44,31,30,33,52,32,64,42,47,37,38,35,42,86,90,43,78,46,64,67,50,35,37,26,28,32,37,39,27,50,58,72,36,55,32,39,39,38,33,33,19,58,17,26,34,42,38,37,35,28,23,63,69,53,43,38,67,66,52,44,75,61,32,63,80,46,41,69,35,57,75,70,46,45,41,80,45,74,36,39,60,39,38,54,27,34,31,23,45,51,51,31,51,50,37,69,66,38,91,73,52,50,65,35,48,43,45,17,27,47,33,33,29,52,35,26,50,55,47,63,44,36,32,41,84,41,67,57,66,63,39,56,65,51,44,34,36,50,43,49,42,50,50,59,45,60,71,37,62,39,66,62,70,49,67,68,55,46,19,64,75,55,72,41,56,61,66,58,49,50,50,43,30,35,40,46,67,68,37,48,66,63,57,53,46,49,50,53,38,43,52,49,42,58,55,36,23,58,82,35,51,60,67,55,35,30,48,66,41,48,40,91,40,68,66,58,39,34,48,50,35,21,52,67,45,42,28,39,50,63,21,33,25,44,44,53,69,107,140,82,82,79,76,80,79,78,76,75,78,77,75,74,76,77,71,75,68,84,56,84,52,73,46,74,58,60,66,71,76,74,44,81,62,55,46,66,52,50,45,78,73,47,94,51,31,34,38,33,43,38,31,36,67,63,73,52,69,40,76,48,77,44,72,34,78,53,78,37,37,32,43,31,32,33,52,32,65,42,47,36,35,35,42,88,91,42,77,46,64,68,49,36,38,28,26,29,37,37,26,50,58,74,36,55,33,40,39,39,32,33,20,58,17,26,32,41,39,38,34,28,24,62,69,52,40,37,66,67,52,44,75,61,33,63,79,48,41,69,34,58,77,70,48,46,43,78,44,75,35,38,60,35,34,54,28,33,32,24,45,51,51,32,50,51,38,69,65,38,91,76,52,50,64,34,48,43,46,17,28,48,33,32,30,52,34,27,49,57,45,64,47,28,33,38,85,35,67,56,73,59,41,54,65,51,43,34,36,51,41,48,42,51,51,58,43,59,69,37,62,39,65,61,68,49,68,69,55,46,19,65,74,55,73,42,55,61,67,58,48,49,50,42,30,35,43,49,68,67,36,49,65,63,57,52,46,50,51,53,39,42,53,49,40,57,57,37,23,56,79,35,51,59,67,54,36,30,49,66,43,47,39,92,42,67,65,59,39,34,50,50,33,20,53,67,51,43,30,44,50,60,25,40,24,44,37,53,68,107

Foldseek 3Di:
DDDDDPPPPPPPPPPPPPPLPLCQVQPVDFPPQPQKRKGKHDLDVQKIKMKIWGNLPDKTKDKGWAQAQWKKKKAKQAFWKWKDWDNDIDTDFHQWIKIWFAHGTIMIMMTDRGTIMMIITGHLVRLCVLPPPLSVVCVVVVVVRTGTDIAQRDLQLLQLVVQLVLLSPDPDRDSVSNVVSVSSNVCSRSVPPVPDPPDPVCDSLNSNLLSVLLCQQQVAQQDGDDLCRSCVVSVHDSVSNQVVCCSNNVDGSVVSSLLSLLSVLLVCLLPDPLVVSCVSRNHPDSVVVQVSNCVNPVHGSRVSNVVRVD/DDPDPPPPPPPPPPPPPPPLPLCQVQPVDFDPQPFKRKGKHDLDVQKIKMKIWGNLPDKTKDKGWAQDQWKKKKAKQAFWKWKDWDNDIDTDFHQWIKIWFAHGTIMIMMTDRGTIMMIITGHLVRLCVLPPPLSVVCVVVVVVRTGTGIAQRDLQLLQLVVQLVLLSPDPDRDSVSNVVSVSSNVCSRSVPPVPDPPDPPQDSLNSNLLSVLLCQQQVAQQDGDDLCRSCVVSVHDSVSNQVVCCSNNVDGSVVSSLLSLLSVLLVCLLPDPLVVSCVSRNHPDSVVVQVSNCVNPVHGSRVSNVVRPD

Sequence (620 aa):
MERIRPSSGHPTGEATTRMLGLCEDEREAVGTLSGLRSRCFDLRPGLAVTLYGGNGRDEIRATLRNTSENIHFCCLLRGASEAVIRNHLAAPAVGEGYVVFAPGEDFSARYGPTYRHIDLMVAPDVLADLVGDDFDQIRPEVENGFIMRALHAGHRTVGAAAELASQLEEEHSERLFLYAAALKFLGAHFCGTRGGALKPTLSPRERQRLLAARDRLLLDLSAPPTIAELAREIGLNQLKLKQGFKTLFGTSIYALFQRHRMERACALLRTHSVTETALTLGYSNLSHFSTAYRKQFGDLPRNERKKYVAMERIRPSSGHPTGEATTRMLGLCEDEREAVGTLSGLRSRCFDLRPGLAVTLYGGNGRDEIRATLRNTSENIHFCCLLRGASEAVIRNHLAAPAVGEGYVVFAPGEDFSARYGPTYRHIDLMVAPDVLADLVGDDFDQIRPEVENGFIMRALHAGHRTVGAAAELASQLEEEHSERLFLYAAALKFLGAHFCGTRGGALKPTLSPRERQRLLAARDRLLLDLSAPPTIAELAREIGLNQLKLKQGFKTLFGTSIYALFQRHRMERACALLRTHSVTETALTLGYSNLSHFSTAYRKQFGDLPRNERKKYVA

pLDDT: mean 78.81, std 20.96, range [21.84, 98.0]